Protein AF-A0A2N5ISI6-F1 (afdb_monomer_lite)

Secondary structure (DSSP, 8-state):
-B-TTT--B--TT-SB-TTT--BS---------------------------------HHHHHHHH---HHHHHHHSTHHHHHHHHHHHHHHGGG--SHHHHHHHHHHHHHHHHHHHHHHHHHTT--SS-HHHHHHHHHTT--HHHHS---THHHHHHHHHHHHHHHHHHHHHHHHHHHHTTHHHH-HHHHHHHHHHHHHHHHHHHHHHHHHHHHHHHHHH-TTHHHHHHHHTTTTGGG-SSHHHHHHHHHHHHTTS-SSHHHHHHHHHHHHHHHHHHHHHHHHHHHHHHHHHHHHHHHHHHHHTTHHHHHHHHHHHHHHH--SHHHHHHHHHHHHHHHHHHHHHHHHHHHHHHHHH-TTS-HHHHGGG--PPPHHHHHHHHHHHHHHTT---

Radius of gyration: 37.47 Å; chains: 1; bounding box: 110×46×103 Å

Organism: NCBI:txid2020965

InterPro domains:
  IPR026870 Zinc-ribbon domain [PF13240] (2-24)

Foldseek 3Di:
DADPPPRDDDDPPDQADPPPRHGPDDPPDPDDDDDDDDDDPPPDPPPVPPPPPPPPPPVVLCVQQDDDLVCLVQAVQPQLQVQLVVQCVVCVVVPPDPVVNVVSSVVSSSVSSVVVNCVSNVVSPTNDDPLLVVLCVVVVHDVCVLPVDCSQLVCLVVQLVVQLVVQLVVQLVVLCVVCDPVCVVDPVSVCCSNVVSNVVSNVVSVVSSQVSQQVSCVVSVLLVSVLVSLVVPSCVVVDPDVVLSVQLSVCSVSSVDRDSVRSSVVVVVVVVCVVCVVVVVVVVVVCVCVVVVVVVVVVVVVVVCPVVVVVVCVVVLVVPPPDCVSVVVVVVVVVVVVVVVVVVVVVVVLVVCVVVCPDDDPPVVVVPPPDPDPVVVVVVVVVVVVVVVDDD

Sequence (392 aa):
MYCTNCGNPNKDTSKFCTSCGHPLTQPAMPQVPLPQNAAPTTNQSQQTAPPTPLAADAEFDKANTTWTLLQVMKERTLVPFLVAVLALFMLFEYVSNIVIFIVVLVLGYLCGAGLMLLYLQHNKIPHVEATLVRYCRAKGIDPKSEMKFTWYSYYSVIVGFFLWAIFGTLISMLLQQIAGNDVYTNTTLAMLTAFVPMIVSYFIARYAVKFIDKAIYARAHTNDLRIAAIAEGYYDSDFKDAEQLQKTVFLLKKNRVQSVAGAKRYVSLSNGLKKAGIIGGIITAILGIFTFGMISKIGKGVLDTSTGGLDLVAHEFGKKAGNGVAQQAAQNVAQNIAQQYQNNIIAQNIANQINNDGNGNPLENLQNLNIPAVNNLVDGAKDQLKHFGFKS

Structure (mmCIF, N/CA/C/O backbone):
data_AF-A0A2N5ISI6-F1
#
_entry.id   AF-A0A2N5ISI6-F1
#
loop_
_atom_site.group_PDB
_atom_site.id
_atom_site.type_symbol
_atom_site.label_atom_id
_atom_site.label_alt_id
_atom_site.label_comp_id
_atom_site.label_asym_id
_atom_site.label_entity_id
_atom_site.label_seq_id
_atom_site.pdbx_PDB_ins_code
_atom_site.Cartn_x
_atom_site.Cartn_y
_atom_site.Cartn_z
_atom_site.occupancy
_atom_site.B_iso_or_equiv
_atom_site.auth_seq_id
_atom_site.auth_comp_id
_atom_site.auth_asym_id
_atom_site.auth_atom_id
_atom_site.pdbx_PDB_model_num
ATOM 1 N N . MET A 1 1 ? -51.931 7.850 -1.896 1.00 93.38 1 MET A N 1
ATOM 2 C CA . MET A 1 1 ? -51.272 7.754 -0.565 1.00 93.38 1 MET A CA 1
ATOM 3 C C . MET A 1 1 ? -50.051 8.674 -0.467 1.00 93.38 1 MET A C 1
ATOM 5 O O . MET A 1 1 ? -49.520 9.069 -1.500 1.00 93.38 1 MET A O 1
ATOM 9 N N . TYR A 1 2 ? -49.581 9.014 0.739 1.00 96.31 2 TYR A N 1
ATOM 10 C CA . TYR A 1 2 ? -48.379 9.843 0.952 1.00 96.31 2 TYR A CA 1
ATOM 11 C C . TYR A 1 2 ? -47.222 9.008 1.513 1.00 96.31 2 TYR A C 1
ATOM 13 O O . TYR A 1 2 ? -47.438 8.109 2.321 1.00 96.31 2 TYR A O 1
ATOM 21 N N . CYS A 1 3 ? -45.989 9.291 1.081 1.00 96.44 3 CYS A N 1
ATOM 22 C CA . CYS A 1 3 ? -44.805 8.596 1.588 1.00 96.44 3 CYS A CA 1
ATOM 23 C C . CYS A 1 3 ? -44.507 8.995 3.039 1.00 96.44 3 CYS A C 1
ATOM 25 O O . CYS A 1 3 ? -44.298 10.171 3.318 1.00 96.44 3 CYS A O 1
ATOM 27 N N . THR A 1 4 ? -44.394 8.018 3.937 1.00 95.19 4 THR A N 1
ATOM 28 C CA . THR A 1 4 ? -44.082 8.239 5.361 1.00 95.19 4 THR A CA 1
ATOM 29 C C . THR A 1 4 ? -42.678 8.796 5.606 1.00 95.19 4 THR A C 1
ATOM 31 O O . THR A 1 4 ? -42.447 9.414 6.637 1.00 95.19 4 THR A O 1
ATOM 34 N N . ASN A 1 5 ? -41.745 8.612 4.664 1.00 96.75 5 ASN A N 1
ATOM 35 C CA . ASN A 1 5 ? -40.367 9.089 4.799 1.00 96.75 5 ASN A CA 1
ATOM 36 C C . ASN A 1 5 ? -40.160 10.525 4.279 1.00 96.75 5 ASN A C 1
ATOM 38 O O . ASN A 1 5 ? -39.390 11.279 4.860 1.00 96.75 5 ASN A O 1
ATOM 42 N N . CYS A 1 6 ? -40.807 10.916 3.173 1.00 96.31 6 CYS A N 1
ATOM 43 C CA . CYS A 1 6 ? -40.567 12.229 2.544 1.00 96.31 6 CYS A CA 1
ATOM 44 C C . CYS A 1 6 ? -41.823 13.061 2.246 1.00 96.31 6 CYS A C 1
ATOM 46 O O . CYS A 1 6 ? -41.703 14.150 1.697 1.00 96.31 6 CYS A O 1
ATOM 48 N N . GLY A 1 7 ? -43.024 12.560 2.541 1.00 96.75 7 GLY A N 1
ATOM 49 C CA . GLY A 1 7 ? -44.282 13.284 2.333 1.00 96.75 7 GLY A CA 1
ATOM 50 C C . GLY A 1 7 ? -44.765 13.387 0.881 1.00 96.75 7 GLY A C 1
ATOM 51 O O . GLY A 1 7 ? -45.818 13.966 0.641 1.00 96.75 7 GLY A O 1
ATOM 52 N N . ASN A 1 8 ? -44.057 12.822 -0.105 1.00 97.75 8 ASN A N 1
ATOM 53 C CA . ASN A 1 8 ? -44.459 12.936 -1.512 1.00 97.75 8 ASN A CA 1
ATOM 54 C C . ASN A 1 8 ? -45.764 12.153 -1.806 1.00 97.75 8 ASN A C 1
ATOM 56 O O . ASN A 1 8 ? -45.874 10.991 -1.383 1.00 97.75 8 ASN A O 1
ATOM 60 N N . PRO A 1 9 ? -46.736 12.724 -2.547 1.00 97.19 9 PRO A N 1
ATOM 61 C CA . PRO A 1 9 ? -47.928 12.003 -2.987 1.00 97.19 9 PRO A CA 1
ATOM 62 C C . PRO A 1 9 ? -47.576 10.933 -4.029 1.00 97.19 9 PRO A C 1
ATOM 64 O O . PRO A 1 9 ? -46.803 11.161 -4.957 1.00 97.19 9 PRO A O 1
ATOM 67 N N . ASN A 1 10 ? -48.154 9.745 -3.875 1.00 97.62 10 ASN A N 1
ATOM 68 C CA . ASN A 1 10 ? -47.952 8.592 -4.747 1.00 97.62 10 ASN A CA 1
ATOM 69 C C . ASN A 1 10 ? -49.299 7.952 -5.121 1.00 97.62 10 ASN A C 1
ATOM 71 O O . ASN A 1 10 ? -50.256 7.997 -4.340 1.00 97.62 10 ASN A O 1
ATOM 75 N N . LYS A 1 11 ? -49.352 7.324 -6.306 1.00 96.94 11 LYS A N 1
ATOM 76 C CA . LYS A 1 11 ? -50.497 6.509 -6.746 1.00 96.94 11 LYS A CA 1
ATOM 77 C C . LYS A 1 11 ? -50.691 5.325 -5.794 1.00 96.94 11 LYS A C 1
ATOM 79 O O . LYS A 1 11 ? -49.710 4.756 -5.322 1.00 96.94 11 LYS A O 1
ATOM 84 N N . ASP A 1 12 ? -51.936 4.921 -5.560 1.00 93.44 12 ASP A N 1
ATOM 85 C CA . ASP A 1 12 ? -52.254 3.863 -4.586 1.00 93.44 12 ASP A CA 1
ATOM 86 C C . ASP A 1 12 ? -51.748 2.470 -5.000 1.00 93.44 12 ASP A C 1
ATOM 88 O O . ASP A 1 12 ? -51.578 1.594 -4.161 1.00 93.44 12 ASP A O 1
ATOM 92 N N . THR A 1 13 ? -51.412 2.273 -6.278 1.00 94.31 13 THR A N 1
ATOM 93 C CA . THR A 1 13 ? -50.805 1.033 -6.790 1.00 94.31 13 THR A CA 1
ATOM 94 C C . THR A 1 13 ? -49.272 1.015 -6.712 1.00 94.31 13 THR A C 1
ATOM 96 O O . THR A 1 13 ? -48.647 0.027 -7.103 1.00 94.31 13 THR A O 1
ATOM 99 N N . SER A 1 14 ? -48.629 2.103 -6.274 1.00 94.44 14 SER A N 1
ATOM 100 C CA . SER A 1 14 ? -47.167 2.207 -6.242 1.00 94.44 14 SER A CA 1
ATOM 101 C C . SER A 1 14 ? -46.576 1.421 -5.071 1.00 94.44 14 SER A C 1
ATOM 103 O O . SER A 1 14 ? -46.829 1.738 -3.918 1.00 94.44 14 SER A O 1
ATOM 105 N N . LYS A 1 15 ? -45.707 0.441 -5.347 1.00 95.69 15 LYS A N 1
ATOM 106 C CA . LYS A 1 15 ? -45.012 -0.327 -4.291 1.00 95.69 15 LYS A CA 1
ATOM 107 C C . LYS A 1 15 ? -43.918 0.480 -3.572 1.00 95.69 15 LYS A C 1
ATOM 109 O O . LYS A 1 15 ? -43.635 0.234 -2.402 1.00 95.69 15 LYS A O 1
ATOM 114 N N . PHE A 1 16 ? -43.327 1.459 -4.260 1.00 96.81 16 PHE A N 1
ATOM 115 C CA . PHE A 1 16 ? -42.252 2.320 -3.757 1.00 96.81 16 PHE A CA 1
ATOM 116 C C . PHE A 1 16 ? -42.553 3.793 -4.048 1.00 96.81 16 PHE A C 1
ATOM 118 O O . PHE A 1 16 ? -43.230 4.113 -5.026 1.00 96.81 16 PHE A O 1
ATOM 125 N N . CYS A 1 17 ? -42.029 4.691 -3.212 1.00 97.19 17 CYS A N 1
ATOM 126 C CA . CYS A 1 17 ? -42.128 6.131 -3.408 1.00 97.19 17 CYS A CA 1
ATOM 127 C C . CYS A 1 17 ? -41.337 6.556 -4.647 1.00 97.19 17 CYS A C 1
ATOM 129 O O . CYS A 1 17 ? -40.131 6.324 -4.721 1.00 97.19 17 CYS A O 1
ATOM 131 N N . THR A 1 18 ? -41.986 7.242 -5.586 1.00 96.69 18 THR A N 1
ATOM 132 C CA . THR A 1 18 ? -41.354 7.700 -6.836 1.00 96.69 18 THR A CA 1
ATOM 133 C C . THR A 1 18 ? -40.295 8.782 -6.629 1.00 96.69 18 THR A C 1
ATOM 135 O O . THR A 1 18 ? -39.482 9.009 -7.518 1.00 96.69 18 THR A O 1
ATOM 138 N N . SER A 1 19 ? -40.285 9.441 -5.466 1.00 97.69 19 SER A N 1
ATOM 139 C CA . SER A 1 19 ? -39.315 10.489 -5.138 1.00 97.69 19 SER A CA 1
ATOM 140 C C . SER A 1 19 ? -38.085 9.948 -4.401 1.00 97.69 19 SER A C 1
ATOM 142 O O . SER A 1 19 ? -36.962 10.252 -4.789 1.00 97.69 19 SER A O 1
ATOM 144 N N . CYS A 1 20 ? -38.272 9.138 -3.351 1.00 96.44 20 CYS A N 1
ATOM 145 C CA . CYS A 1 20 ? -37.171 8.712 -2.473 1.00 96.44 20 CYS A CA 1
ATOM 146 C C . CYS A 1 20 ? -36.906 7.197 -2.458 1.00 96.44 20 CYS A C 1
ATOM 148 O O . CYS A 1 20 ? -35.992 6.752 -1.771 1.00 96.44 20 CYS A O 1
ATOM 150 N N . GLY A 1 21 ? -37.706 6.392 -3.164 1.00 94.81 21 GLY A N 1
ATOM 151 C CA . GLY A 1 21 ? -37.551 4.934 -3.231 1.00 94.81 21 GLY A CA 1
ATOM 152 C C . GLY A 1 21 ? -38.013 4.155 -1.992 1.00 94.81 21 GLY A C 1
ATOM 153 O O . GLY A 1 21 ? -37.934 2.930 -1.991 1.00 94.81 21 GLY A O 1
ATOM 154 N N . HIS A 1 22 ? -38.519 4.816 -0.943 1.00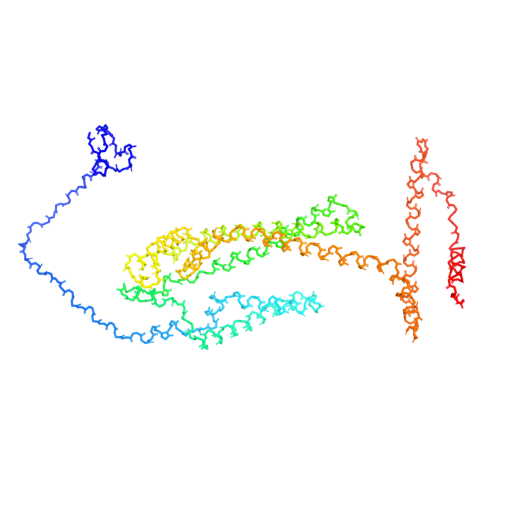 95.25 22 HIS A N 1
ATOM 155 C CA . HIS A 1 22 ? -39.004 4.139 0.268 1.00 95.25 22 HIS A CA 1
ATOM 156 C C . HIS A 1 22 ? -40.242 3.261 -0.029 1.00 95.25 22 HIS A C 1
ATOM 158 O O . HIS A 1 22 ? -41.147 3.737 -0.723 1.00 95.25 22 HIS A O 1
ATOM 164 N N . PRO A 1 23 ? -40.319 2.007 0.460 1.00 95.38 23 PRO A N 1
ATOM 165 C CA . PRO A 1 23 ? -41.474 1.133 0.240 1.00 95.38 23 PRO A CA 1
ATOM 166 C C . PRO A 1 23 ? -42.737 1.716 0.888 1.00 95.38 23 PRO A C 1
ATOM 168 O O . PRO A 1 23 ? -42.700 2.169 2.028 1.00 95.38 23 PRO A O 1
ATOM 171 N N . LEU A 1 24 ? -43.851 1.723 0.153 1.00 94.12 24 LEU A N 1
ATOM 172 C CA . LEU A 1 24 ? -45.111 2.337 0.603 1.00 94.12 24 LEU A CA 1
ATOM 173 C C . LEU A 1 24 ? -46.068 1.340 1.263 1.00 94.12 24 LEU A C 1
ATOM 175 O O . LEU A 1 24 ? -46.963 1.739 2.001 1.00 94.12 24 LEU A O 1
ATOM 179 N N . THR A 1 25 ? -45.868 0.047 1.025 1.00 85.94 25 THR A N 1
ATOM 180 C CA . THR A 1 25 ? -46.662 -1.021 1.631 1.00 85.94 25 THR A CA 1
ATOM 181 C C . THR A 1 25 ? -45.701 -1.981 2.309 1.00 85.94 25 THR A C 1
ATOM 183 O O . THR A 1 25 ? -45.002 -2.747 1.645 1.00 85.94 25 THR A O 1
ATOM 186 N N . GLN A 1 26 ? -45.623 -1.916 3.636 1.00 77.06 26 GLN A N 1
ATOM 187 C CA . GLN A 1 26 ? -44.970 -2.969 4.404 1.00 77.06 26 GLN A CA 1
ATOM 188 C C . GLN A 1 26 ? -45.862 -4.212 4.286 1.00 77.06 26 GLN A C 1
ATOM 190 O O . GLN A 1 26 ? -47.041 -4.123 4.635 1.00 77.06 26 GLN A O 1
ATOM 195 N N . PRO A 1 27 ? -45.374 -5.344 3.749 1.00 69.25 27 PRO A N 1
ATOM 196 C CA . PRO A 1 27 ? -46.161 -6.566 3.747 1.00 69.25 27 PRO A CA 1
ATOM 197 C C . PRO A 1 27 ? -46.505 -6.894 5.199 1.00 69.25 27 PRO A C 1
ATOM 199 O O . PRO A 1 27 ? -45.608 -7.022 6.034 1.00 69.25 27 PRO A O 1
ATOM 202 N N . ALA A 1 28 ? -47.802 -6.973 5.501 1.00 62.84 28 ALA A N 1
ATOM 203 C CA . ALA A 1 28 ? -48.276 -7.454 6.786 1.00 62.84 28 ALA A CA 1
ATOM 204 C C . ALA A 1 28 ? -47.709 -8.865 6.966 1.00 62.84 28 ALA A C 1
ATOM 206 O O . ALA A 1 28 ? -48.105 -9.797 6.265 1.00 62.84 28 ALA A O 1
ATOM 207 N N . MET A 1 29 ? -46.704 -9.002 7.831 1.00 67.38 29 MET A N 1
ATOM 208 C CA . MET A 1 29 ? -46.164 -10.312 8.158 1.00 67.38 29 MET A CA 1
ATOM 209 C C . MET A 1 29 ? -47.296 -11.140 8.782 1.00 67.38 29 MET A C 1
ATOM 211 O O . MET A 1 29 ? -48.000 -10.614 9.650 1.00 67.38 29 MET A O 1
ATOM 215 N N . PRO A 1 30 ? -47.503 -12.400 8.356 1.00 61.91 30 PRO A N 1
ATOM 216 C CA . PRO A 1 30 ? -48.475 -13.286 8.979 1.00 61.91 30 PRO A CA 1
ATOM 217 C C . PRO A 1 30 ? -48.201 -13.358 10.481 1.00 61.91 30 PRO A C 1
ATOM 219 O O . PRO A 1 30 ? -47.123 -13.777 10.904 1.00 61.91 30 PRO A O 1
ATOM 222 N N . GLN A 1 31 ? -49.162 -12.909 11.287 1.00 54.75 31 GLN A N 1
ATOM 223 C CA . GLN A 1 31 ? -49.102 -13.064 12.732 1.00 54.75 31 GLN A CA 1
ATOM 224 C C . GLN A 1 31 ? -49.204 -14.557 13.048 1.00 54.75 31 GLN A C 1
ATOM 226 O O . GLN A 1 31 ? -50.270 -15.158 12.939 1.00 54.75 31 GLN A O 1
ATOM 231 N N . VAL A 1 32 ? -48.077 -15.162 13.416 1.00 64.44 32 VAL A N 1
ATOM 232 C CA . VAL A 1 32 ? -48.065 -16.463 14.087 1.00 64.44 32 VAL A CA 1
ATOM 233 C C . VAL A 1 32 ? -48.778 -16.273 15.434 1.00 64.44 32 VAL A C 1
ATOM 235 O O . VAL A 1 32 ? -48.396 -15.359 16.171 1.00 64.44 32 VAL A O 1
ATOM 238 N N . PRO A 1 33 ? -49.807 -17.074 15.772 1.00 59.44 33 PRO A N 1
ATOM 239 C CA . PRO A 1 33 ? -50.490 -16.967 17.056 1.00 59.44 33 PRO A CA 1
ATOM 240 C C . PRO A 1 33 ? -49.493 -17.238 18.186 1.00 59.44 33 PRO A C 1
ATOM 242 O O . PRO A 1 33 ? -48.988 -18.352 18.327 1.00 59.44 33 PRO A O 1
ATOM 245 N N . LEU A 1 34 ? -49.180 -16.210 18.974 1.00 51.09 34 LEU A N 1
ATOM 246 C CA . LEU A 1 34 ? -48.426 -16.383 20.208 1.00 51.09 34 LEU A CA 1
ATOM 247 C C . LEU A 1 34 ? -49.325 -17.035 21.273 1.00 51.09 34 LEU A C 1
ATOM 249 O O . LEU A 1 34 ? -50.476 -16.618 21.425 1.00 51.09 34 LEU A O 1
ATOM 253 N N . PRO A 1 35 ? -48.811 -18.011 22.044 1.00 60.62 35 PRO A N 1
ATOM 254 C CA . PRO A 1 35 ? -49.497 -18.546 23.211 1.00 60.62 35 PRO A CA 1
ATOM 255 C C . PRO A 1 35 ? -49.773 -17.443 24.235 1.00 60.62 35 PRO A C 1
ATOM 257 O O . PRO A 1 35 ? -48.875 -16.740 24.700 1.00 60.62 35 PRO A O 1
ATOM 260 N N . GLN A 1 36 ? -51.043 -17.315 24.588 1.00 65.19 36 GLN A N 1
ATOM 261 C CA . GLN A 1 36 ? -51.578 -16.364 25.544 1.00 65.19 36 GLN A CA 1
ATOM 262 C C . GLN A 1 36 ? -51.545 -16.988 26.947 1.00 65.19 36 GLN A C 1
ATOM 264 O O . GLN A 1 36 ? -52.420 -17.785 27.266 1.00 65.19 36 GLN A O 1
ATOM 269 N N . ASN A 1 37 ? -50.524 -16.675 27.756 1.00 54.75 37 ASN A N 1
ATOM 270 C CA . ASN A 1 37 ? -50.625 -16.525 29.221 1.00 54.75 37 ASN A CA 1
ATOM 271 C C . ASN A 1 37 ? -49.253 -16.331 29.885 1.00 54.75 37 ASN A C 1
ATOM 273 O O . ASN A 1 37 ? -48.518 -17.288 30.102 1.00 54.75 37 ASN A O 1
ATOM 277 N N . ALA A 1 38 ? -48.963 -15.097 30.289 1.00 46.03 38 ALA A N 1
ATOM 278 C CA . ALA A 1 38 ? -48.543 -14.754 31.648 1.00 46.03 38 ALA A CA 1
ATOM 279 C C . ALA A 1 38 ? -48.525 -13.225 31.762 1.00 46.03 38 ALA A C 1
ATOM 281 O O . ALA A 1 38 ? -48.112 -12.523 30.841 1.00 46.03 38 ALA A O 1
ATOM 282 N N . ALA A 1 39 ? -49.043 -12.728 32.880 1.00 52.94 39 ALA A N 1
ATOM 283 C CA . ALA A 1 39 ? -49.180 -11.317 33.204 1.00 52.94 39 ALA A CA 1
ATOM 284 C C . ALA A 1 39 ? -47.859 -10.528 33.054 1.00 52.94 39 ALA A C 1
ATOM 286 O O . ALA A 1 39 ? -46.777 -11.099 33.212 1.00 52.94 39 ALA A O 1
ATOM 287 N N . PRO A 1 40 ? -47.930 -9.209 32.799 1.00 47.12 40 PRO A N 1
ATOM 288 C CA . PRO A 1 40 ? -46.756 -8.354 32.758 1.00 47.12 40 PRO A CA 1
ATOM 289 C C . PRO A 1 40 ? -46.172 -8.222 34.167 1.00 47.12 40 PRO A C 1
ATOM 291 O O . PRO A 1 40 ? -46.586 -7.376 34.957 1.00 47.12 40 PRO A O 1
ATOM 294 N N . THR A 1 41 ? -45.180 -9.049 34.484 1.00 45.00 41 THR A N 1
ATOM 295 C CA . THR A 1 41 ? -44.210 -8.698 35.515 1.00 45.00 41 THR A CA 1
ATOM 296 C C . THR A 1 41 ? -43.424 -7.523 34.965 1.00 45.00 41 THR A C 1
ATOM 298 O O . THR A 1 41 ? -42.730 -7.641 33.955 1.00 45.00 41 THR A O 1
ATOM 301 N N . THR A 1 42 ? -43.583 -6.374 35.610 1.00 48.12 42 THR A N 1
ATOM 302 C CA . THR A 1 42 ? -42.766 -5.181 35.442 1.00 48.12 42 THR A CA 1
ATOM 303 C C . THR A 1 42 ? -41.297 -5.581 35.567 1.00 48.12 42 THR A C 1
ATOM 305 O O . THR A 1 42 ? -40.752 -5.642 36.668 1.00 48.12 42 THR A O 1
ATOM 308 N N . ASN A 1 43 ? -40.659 -5.893 34.437 1.00 42.16 43 ASN A N 1
ATOM 309 C CA . ASN A 1 43 ? -39.213 -5.985 34.343 1.00 42.16 43 ASN A CA 1
ATOM 310 C C . ASN A 1 43 ? -38.708 -4.563 34.551 1.00 42.16 43 ASN A C 1
ATOM 312 O O . ASN A 1 43 ? -38.608 -3.762 33.620 1.00 42.16 43 ASN A O 1
ATOM 316 N N . GLN A 1 44 ? -38.436 -4.257 35.820 1.00 41.22 44 GLN A N 1
ATOM 317 C CA . GLN A 1 44 ? -37.390 -3.328 36.189 1.00 41.22 44 GLN A CA 1
ATOM 318 C C . GLN A 1 44 ? -36.249 -3.550 35.207 1.00 41.22 44 GLN A C 1
ATOM 320 O O . GLN A 1 44 ? -35.824 -4.688 34.996 1.00 41.22 44 GLN A O 1
ATOM 325 N N . SER A 1 45 ? -35.824 -2.461 34.576 1.00 44.75 45 SER A N 1
ATOM 326 C CA . SER A 1 45 ? -34.490 -2.301 34.029 1.00 44.75 45 SER A CA 1
ATOM 327 C C . SER A 1 45 ? -33.537 -3.271 34.719 1.00 44.75 45 SER A C 1
ATOM 329 O O . SER A 1 45 ? -33.123 -3.028 35.855 1.00 44.75 45 SER A O 1
ATOM 331 N N . GLN A 1 46 ? -33.209 -4.375 34.042 1.00 47.47 46 GLN A N 1
ATOM 332 C CA . GLN A 1 46 ? -31.945 -5.044 34.267 1.00 47.47 46 GLN A CA 1
ATOM 333 C C . GLN A 1 46 ? -30.916 -3.984 33.906 1.00 47.47 46 GLN A C 1
ATOM 335 O O . GLN A 1 46 ? -30.481 -3.840 32.768 1.00 47.47 46 GLN A O 1
ATOM 340 N N . GLN A 1 47 ? -30.607 -3.166 34.905 1.00 51.03 47 GLN A N 1
ATOM 341 C CA . GLN A 1 47 ? -29.312 -2.589 35.112 1.00 51.03 47 GLN A CA 1
ATOM 342 C C . GLN A 1 47 ? -28.395 -3.803 35.138 1.00 51.03 47 GLN A C 1
ATOM 344 O O . GLN A 1 47 ? -28.173 -4.417 36.180 1.00 51.03 47 GLN A O 1
ATOM 349 N N . THR A 1 48 ? -27.995 -4.235 33.939 1.00 48.62 48 THR A N 1
ATOM 350 C CA . THR A 1 48 ? -26.902 -5.164 33.728 1.00 48.62 48 THR A CA 1
ATOM 351 C C . THR A 1 48 ? -25.826 -4.648 34.654 1.00 48.62 48 THR A C 1
ATOM 353 O O . THR A 1 48 ? -25.429 -3.484 34.519 1.00 48.62 48 THR A O 1
ATOM 356 N N . ALA A 1 49 ? -25.472 -5.442 35.670 1.00 49.91 49 ALA A N 1
ATOM 357 C CA . ALA A 1 49 ? -24.395 -5.084 36.575 1.00 49.91 49 ALA A CA 1
ATOM 358 C C . ALA A 1 49 ? -23.264 -4.537 35.696 1.00 49.91 49 ALA A C 1
ATOM 360 O O . ALA A 1 49 ? -22.985 -5.183 34.674 1.00 49.91 49 ALA A O 1
ATOM 361 N N . PRO A 1 50 ? -22.726 -3.331 35.986 1.00 58.09 50 PRO A N 1
ATOM 362 C CA . PRO A 1 50 ? -21.672 -2.741 35.173 1.00 58.09 50 PRO A CA 1
ATOM 363 C C . PRO A 1 50 ? -20.683 -3.865 34.894 1.00 58.09 50 PRO A C 1
ATOM 365 O O . PRO A 1 50 ? -20.276 -4.507 35.870 1.00 58.09 50 PRO A O 1
ATOM 368 N N . PRO A 1 51 ? -20.453 -4.206 33.606 1.00 57.00 51 PRO A N 1
ATOM 369 C CA . PRO A 1 51 ? -19.745 -5.419 33.235 1.00 57.00 51 PRO A CA 1
ATOM 370 C C . PRO A 1 51 ? -18.515 -5.463 34.110 1.00 57.00 51 PRO A C 1
ATOM 372 O O . PRO A 1 51 ? -17.766 -4.482 34.124 1.00 57.00 51 PRO A O 1
ATOM 375 N N . THR A 1 52 ? -18.398 -6.521 34.923 1.00 56.34 52 THR A N 1
ATOM 376 C CA . THR A 1 52 ? -17.244 -6.718 35.795 1.00 56.34 52 THR A CA 1
ATOM 377 C C . THR A 1 52 ? -16.041 -6.390 34.930 1.00 56.34 52 THR A C 1
ATOM 379 O O . THR A 1 52 ? -15.909 -7.048 33.893 1.00 56.34 52 THR A O 1
ATOM 382 N N . PRO A 1 53 ? -15.280 -5.317 35.230 1.00 56.41 53 PRO A N 1
ATOM 383 C CA . PRO A 1 53 ? -14.218 -4.872 34.348 1.00 56.41 53 PRO A CA 1
ATOM 384 C C . PRO A 1 53 ? -13.348 -6.092 34.119 1.00 56.41 53 PRO A C 1
ATOM 386 O O . PRO A 1 53 ? -12.803 -6.623 35.090 1.00 56.41 53 PRO A O 1
ATOM 389 N N . LEU A 1 54 ? -13.361 -6.602 32.877 1.00 58.59 54 LEU A N 1
ATOM 390 C CA . LEU A 1 54 ? -12.629 -7.805 32.507 1.00 58.59 54 LEU A CA 1
ATOM 391 C C . LEU A 1 54 ? -11.232 -7.601 33.076 1.00 58.59 54 LEU A C 1
ATOM 393 O O . LEU A 1 54 ? -10.610 -6.569 32.798 1.00 58.59 54 LEU A O 1
ATOM 397 N N . ALA A 1 55 ? -10.842 -8.488 33.995 1.00 56.25 55 ALA A N 1
ATOM 398 C CA . ALA A 1 55 ? -9.610 -8.356 34.749 1.00 56.25 55 ALA A CA 1
ATOM 399 C C . ALA A 1 55 ? -8.500 -8.022 33.756 1.00 56.25 55 ALA A C 1
ATOM 401 O O . ALA A 1 55 ? -8.302 -8.774 32.807 1.00 56.25 55 ALA A O 1
ATOM 402 N N . ALA A 1 56 ? -7.885 -6.849 33.944 1.00 55.03 56 ALA A N 1
ATOM 403 C CA . ALA A 1 56 ? -7.050 -6.181 32.957 1.00 55.03 56 ALA A CA 1
ATOM 404 C C . ALA A 1 56 ? -6.211 -7.187 32.161 1.00 55.03 56 ALA A C 1
ATOM 406 O O . ALA A 1 56 ? -5.329 -7.843 32.716 1.00 55.03 56 ALA A O 1
ATOM 407 N N . ASP A 1 57 ? -6.538 -7.303 30.872 1.00 68.38 57 ASP A N 1
ATOM 408 C CA . ASP A 1 57 ? -6.027 -8.285 29.919 1.00 68.38 57 ASP A CA 1
ATOM 409 C C . ASP A 1 57 ? -4.536 -8.052 29.601 1.00 68.38 57 ASP A C 1
ATOM 411 O O . ASP A 1 57 ? -4.148 -7.817 28.456 1.00 68.38 57 ASP A O 1
ATOM 415 N N . ALA A 1 58 ? -3.663 -8.095 30.607 1.00 77.50 58 ALA A N 1
ATOM 416 C CA . ALA A 1 58 ? -2.221 -7.942 30.444 1.00 77.50 58 ALA A CA 1
ATOM 417 C C . ALA A 1 58 ? -1.672 -8.952 29.425 1.00 77.50 58 ALA A C 1
ATOM 419 O O . ALA A 1 58 ? -0.728 -8.655 28.698 1.00 77.50 58 ALA A O 1
ATOM 420 N N . GLU A 1 59 ? -2.302 -10.125 29.321 1.00 79.56 59 GLU A N 1
ATOM 421 C CA . GLU A 1 59 ? -2.007 -11.124 28.298 1.00 79.56 59 GLU A CA 1
ATOM 422 C C . GLU A 1 59 ? -2.395 -10.663 26.887 1.00 79.56 59 GLU A C 1
ATOM 424 O O . GLU A 1 59 ? -1.624 -10.862 25.949 1.00 79.56 5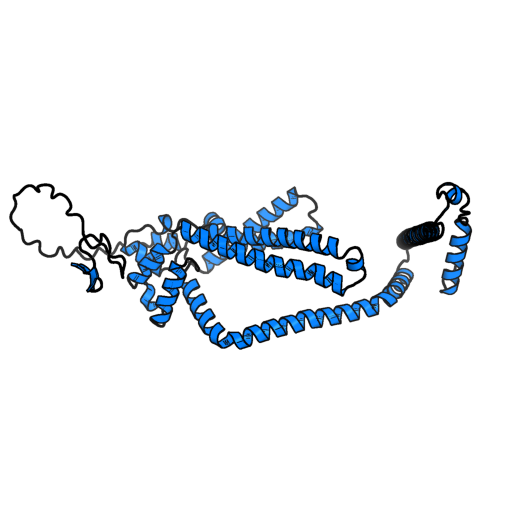9 GLU A O 1
ATOM 429 N N . PHE A 1 60 ? -3.535 -9.987 26.725 1.00 77.19 60 PHE A N 1
ATOM 430 C CA . PHE A 1 60 ? -3.938 -9.419 25.442 1.00 77.19 60 PHE A CA 1
ATOM 431 C C . PHE A 1 60 ? -3.010 -8.271 25.031 1.00 77.19 60 PHE A C 1
ATOM 433 O O . PHE A 1 60 ? -2.548 -8.224 23.892 1.00 77.19 60 PHE A O 1
ATOM 440 N N . ASP A 1 61 ? -2.709 -7.350 25.949 1.00 81.19 61 ASP A N 1
ATOM 441 C CA . ASP A 1 61 ? -1.801 -6.229 25.681 1.00 81.19 61 ASP A CA 1
ATOM 442 C C . ASP A 1 61 ? -0.383 -6.718 25.364 1.00 81.19 61 ASP A C 1
ATOM 444 O O . ASP A 1 61 ? 0.268 -6.222 24.436 1.00 81.19 61 ASP A O 1
ATOM 448 N N . LYS A 1 62 ? 0.067 -7.769 26.057 1.00 83.94 62 LYS A N 1
ATOM 449 C CA . LYS A 1 62 ? 1.297 -8.487 25.724 1.00 83.94 62 LYS A CA 1
ATOM 450 C C . LYS A 1 62 ? 1.201 -9.112 24.332 1.00 83.94 62 LYS A C 1
ATOM 452 O O . LYS A 1 62 ? 2.071 -8.861 23.510 1.00 83.94 62 LYS A O 1
ATOM 457 N N . ALA A 1 63 ? 0.125 -9.827 24.011 1.00 81.00 63 ALA A N 1
ATOM 458 C CA . ALA A 1 63 ? -0.060 -10.441 22.697 1.00 81.00 63 ALA A CA 1
ATOM 459 C C . ALA A 1 63 ? -0.139 -9.416 21.549 1.00 81.00 63 ALA A C 1
ATOM 461 O O . ALA A 1 63 ? 0.276 -9.718 20.434 1.00 81.00 63 ALA A O 1
ATOM 462 N N . ASN A 1 64 ? -0.650 -8.208 21.808 1.00 83.62 64 ASN A N 1
ATOM 463 C CA . ASN A 1 64 ? -0.711 -7.113 20.837 1.00 83.62 64 ASN A CA 1
ATOM 464 C C . ASN A 1 64 ? 0.641 -6.396 20.656 1.00 83.62 64 ASN A C 1
ATOM 466 O O . ASN A 1 64 ? 0.798 -5.637 19.704 1.00 83.62 64 ASN A O 1
ATOM 470 N N . THR A 1 65 ? 1.619 -6.618 21.537 1.00 84.19 65 THR A N 1
ATOM 471 C CA . THR A 1 65 ? 2.952 -5.988 21.470 1.00 84.19 65 THR A CA 1
ATOM 472 C C . THR A 1 65 ? 4.081 -6.979 21.179 1.00 84.19 65 THR A C 1
ATOM 474 O O . THR A 1 65 ? 5.162 -6.574 20.749 1.00 84.19 65 THR A O 1
ATOM 477 N N . THR A 1 66 ? 3.851 -8.281 21.360 1.00 87.50 66 THR A N 1
ATOM 478 C CA . THR A 1 66 ? 4.814 -9.333 21.026 1.00 87.50 66 THR A CA 1
ATOM 479 C C . THR A 1 66 ? 4.749 -9.696 19.549 1.00 87.50 66 THR A C 1
ATOM 481 O O . THR A 1 66 ? 3.900 -10.479 19.126 1.00 87.50 66 THR A O 1
ATOM 484 N N . TRP A 1 67 ? 5.708 -9.187 18.784 1.00 87.88 67 TRP A N 1
ATOM 485 C CA . TRP A 1 67 ? 5.911 -9.586 17.397 1.00 87.88 67 TRP A CA 1
ATOM 486 C C . TRP A 1 67 ? 6.680 -10.902 17.315 1.00 87.88 67 TRP A C 1
ATOM 488 O O . TRP A 1 67 ? 7.728 -11.064 17.942 1.00 87.88 67 TRP A O 1
ATOM 498 N N . THR A 1 68 ? 6.195 -11.815 16.481 1.00 91.50 68 THR A N 1
ATOM 499 C CA . THR A 1 68 ? 6.950 -12.984 16.015 1.00 91.50 68 THR A CA 1
ATOM 500 C C . THR A 1 68 ? 7.554 -12.713 14.639 1.00 91.50 68 THR A C 1
ATOM 502 O O . THR A 1 68 ? 7.017 -11.921 13.864 1.00 91.50 68 THR A O 1
ATOM 505 N N . LEU A 1 69 ? 8.645 -13.402 14.286 1.00 89.19 69 LEU A N 1
ATOM 506 C CA . LEU A 1 69 ? 9.254 -13.269 12.955 1.00 89.19 69 LEU A CA 1
ATOM 507 C C . LEU A 1 69 ? 8.249 -13.595 11.842 1.00 89.19 69 LEU A C 1
ATOM 509 O O . LEU A 1 69 ? 8.155 -12.865 10.860 1.00 89.19 69 LEU A O 1
ATOM 513 N N . LEU A 1 70 ? 7.443 -14.644 12.031 1.00 85.94 70 LEU A N 1
ATOM 514 C CA . LEU A 1 70 ? 6.404 -15.026 11.080 1.00 85.94 70 LEU A CA 1
ATOM 515 C C . LEU A 1 70 ? 5.340 -13.930 10.932 1.00 85.94 70 LEU A C 1
ATOM 517 O O . LEU A 1 70 ? 4.872 -13.693 9.822 1.00 85.94 70 LEU A O 1
ATOM 521 N N . GLN A 1 71 ? 4.969 -13.248 12.020 1.00 85.62 71 GLN A N 1
ATOM 522 C CA . GLN A 1 71 ? 4.101 -12.076 11.935 1.00 85.62 71 GLN A CA 1
ATOM 523 C C . GLN A 1 71 ? 4.802 -10.929 11.222 1.00 85.62 71 GLN A C 1
ATOM 525 O O . GLN A 1 71 ? 4.201 -10.356 10.342 1.00 85.62 71 GLN A O 1
ATOM 530 N N . VAL A 1 72 ? 6.070 -10.613 11.472 1.00 86.38 72 VAL A N 1
ATOM 531 C CA . VAL A 1 72 ? 6.756 -9.537 10.725 1.00 86.38 72 VAL A CA 1
ATOM 532 C C . VAL A 1 72 ? 6.834 -9.846 9.227 1.00 86.38 72 VAL A C 1
ATOM 534 O O . VAL A 1 72 ? 6.514 -8.993 8.399 1.00 86.38 72 VAL A O 1
ATOM 537 N N . MET A 1 73 ? 7.161 -11.091 8.879 1.00 82.12 73 MET A N 1
ATOM 538 C CA . MET A 1 73 ? 7.169 -11.594 7.502 1.00 82.12 73 MET A CA 1
ATOM 539 C C . MET A 1 73 ? 5.784 -11.669 6.861 1.00 82.12 73 MET A C 1
ATOM 541 O O . MET A 1 73 ? 5.709 -11.820 5.647 1.00 82.12 73 MET A O 1
ATOM 545 N N . LYS A 1 74 ? 4.704 -11.613 7.642 1.00 79.56 74 LYS A N 1
ATOM 546 C CA . LYS A 1 74 ? 3.339 -11.473 7.126 1.00 79.56 74 LYS A CA 1
ATOM 547 C C . LYS A 1 74 ? 2.956 -9.999 7.056 1.00 79.56 74 LYS A C 1
ATOM 549 O O . LYS A 1 74 ? 2.473 -9.544 6.032 1.00 79.56 74 LYS A O 1
ATOM 554 N N . GLU A 1 75 ? 3.233 -9.246 8.114 1.00 78.12 75 GLU A N 1
ATOM 555 C CA . GLU A 1 75 ? 2.603 -7.970 8.432 1.00 78.12 75 GLU A CA 1
ATOM 556 C C . GLU A 1 75 ? 3.366 -6.717 8.018 1.00 78.12 75 GLU A C 1
ATOM 558 O O . GLU A 1 75 ? 2.794 -5.623 7.938 1.00 78.12 75 GLU A O 1
ATOM 563 N N . ARG A 1 76 ? 4.672 -6.860 7.801 1.00 81.75 76 ARG A N 1
ATOM 564 C CA . ARG A 1 76 ? 5.611 -5.756 7.589 1.00 81.75 76 ARG A CA 1
ATOM 565 C C . ARG A 1 76 ? 6.616 -6.087 6.489 1.00 81.75 76 ARG A C 1
ATOM 567 O O . ARG A 1 76 ? 7.769 -5.690 6.580 1.00 81.75 76 ARG A O 1
ATOM 574 N N . THR A 1 77 ? 6.171 -6.786 5.445 1.00 81.81 77 THR A N 1
ATOM 575 C CA . THR A 1 77 ? 7.020 -7.394 4.399 1.00 81.81 77 THR A CA 1
ATOM 576 C C . THR A 1 77 ? 7.758 -6.402 3.512 1.00 81.81 77 THR A C 1
ATOM 578 O O . THR A 1 77 ? 8.776 -6.763 2.934 1.00 81.81 77 THR A O 1
ATOM 581 N N . LEU A 1 78 ? 7.296 -5.151 3.425 1.00 80.56 78 LEU A N 1
ATOM 582 C CA . LEU A 1 78 ? 7.916 -4.144 2.562 1.00 80.56 78 LEU A CA 1
ATOM 583 C C . LEU A 1 78 ? 9.381 -3.885 2.913 1.00 80.56 78 LEU A C 1
ATOM 585 O O . LEU A 1 78 ? 10.212 -3.865 2.017 1.00 80.56 78 LEU A O 1
ATOM 589 N N . VAL A 1 79 ? 9.710 -3.690 4.192 1.00 81.38 79 VAL A N 1
ATOM 590 C CA . VAL A 1 79 ? 11.104 -3.456 4.612 1.00 81.38 79 VAL A CA 1
ATOM 591 C C . VAL A 1 79 ? 11.984 -4.684 4.316 1.00 81.38 79 VAL A C 1
ATOM 593 O O . VAL A 1 79 ? 12.986 -4.515 3.626 1.00 81.38 79 VAL A O 1
ATOM 596 N N . PRO A 1 80 ? 11.601 -5.914 4.717 1.00 84.75 80 PRO A N 1
ATOM 597 C CA . PRO A 1 80 ? 12.237 -7.158 4.276 1.00 84.75 80 PRO A CA 1
ATOM 598 C C . PRO A 1 80 ? 12.458 -7.245 2.767 1.00 84.75 80 PRO A C 1
ATOM 600 O O . PRO A 1 80 ? 13.554 -7.554 2.312 1.00 84.75 80 PRO A O 1
ATOM 603 N N . PHE A 1 81 ? 11.430 -6.927 1.983 1.00 83.75 81 PHE A N 1
ATOM 604 C CA . PHE A 1 81 ? 11.486 -6.960 0.529 1.00 83.75 81 PHE A CA 1
ATOM 605 C C . PHE A 1 81 ? 12.465 -5.927 -0.035 1.00 83.75 81 PHE A C 1
ATOM 607 O O . PHE A 1 81 ? 13.270 -6.261 -0.896 1.00 83.75 81 PHE A O 1
ATOM 614 N N . LEU A 1 82 ? 12.455 -4.692 0.471 1.00 79.00 82 LEU A N 1
ATOM 615 C CA . LEU A 1 82 ? 13.406 -3.660 0.052 1.00 79.00 82 LEU A CA 1
ATOM 616 C C . LEU A 1 82 ? 14.848 -4.057 0.381 1.00 79.00 82 LEU A C 1
ATOM 618 O O . LEU A 1 82 ? 15.725 -3.879 -0.458 1.00 79.00 82 LEU A O 1
ATOM 622 N N . VAL A 1 83 ? 15.093 -4.643 1.557 1.00 84.38 83 VAL A N 1
ATOM 623 C CA . VAL A 1 83 ? 16.416 -5.176 1.924 1.00 84.38 83 VAL A CA 1
ATOM 624 C C . VAL A 1 83 ? 16.827 -6.309 0.980 1.00 84.38 83 VAL A C 1
ATOM 626 O O . VAL A 1 83 ? 17.967 -6.327 0.523 1.00 84.38 83 VAL A O 1
ATOM 629 N N . ALA A 1 84 ? 15.904 -7.207 0.623 1.00 86.69 84 ALA A N 1
ATOM 630 C CA . ALA A 1 84 ? 16.153 -8.275 -0.344 1.00 86.69 84 ALA A CA 1
ATOM 631 C C . ALA A 1 84 ? 16.525 -7.739 -1.735 1.00 86.69 84 ALA A C 1
ATOM 633 O O . ALA A 1 84 ? 17.496 -8.194 -2.334 1.00 86.69 84 ALA A O 1
ATOM 634 N N . VAL A 1 85 ? 15.785 -6.745 -2.233 1.00 81.88 85 VAL A N 1
ATOM 635 C CA . VAL A 1 85 ? 16.042 -6.113 -3.536 1.00 81.88 85 VAL A CA 1
ATOM 636 C C . VAL A 1 85 ? 17.364 -5.344 -3.532 1.00 81.88 85 VAL A C 1
ATOM 638 O O . VAL A 1 85 ? 18.109 -5.417 -4.504 1.00 81.88 85 VAL A O 1
ATOM 641 N N . LEU A 1 86 ? 17.697 -4.644 -2.443 1.00 80.06 86 LEU A N 1
ATOM 642 C CA . LEU A 1 86 ? 18.983 -3.954 -2.303 1.00 80.06 86 LEU A CA 1
ATOM 643 C C . LEU A 1 86 ? 20.156 -4.939 -2.260 1.00 80.06 86 LEU A C 1
ATOM 645 O O . LEU A 1 86 ? 21.147 -4.727 -2.952 1.00 80.06 86 LEU A O 1
ATOM 649 N N . ALA A 1 87 ? 20.036 -6.028 -1.494 1.00 83.31 87 ALA A N 1
ATOM 650 C CA . ALA A 1 87 ? 21.047 -7.084 -1.447 1.00 83.31 87 ALA A CA 1
ATOM 651 C C . ALA A 1 87 ? 21.260 -7.713 -2.829 1.00 83.31 87 ALA A C 1
ATOM 653 O O . ALA A 1 87 ? 22.394 -7.944 -3.242 1.00 83.31 87 ALA A O 1
ATOM 654 N N . LEU A 1 88 ? 20.168 -7.928 -3.563 1.00 85.25 88 LEU A N 1
ATOM 655 C CA . LEU A 1 88 ? 20.218 -8.415 -4.930 1.00 85.25 88 LEU A CA 1
ATOM 656 C C . LEU A 1 88 ? 20.925 -7.426 -5.866 1.00 85.25 88 LEU A C 1
ATOM 658 O O . LEU A 1 88 ? 21.775 -7.838 -6.646 1.00 85.25 88 LEU A O 1
ATOM 662 N N . PHE A 1 89 ? 20.599 -6.135 -5.781 1.00 76.69 89 PHE A N 1
ATOM 663 C CA . PHE A 1 89 ? 21.211 -5.105 -6.620 1.00 76.69 89 PHE A CA 1
ATOM 664 C C . PHE A 1 89 ? 22.722 -4.990 -6.376 1.00 76.69 89 PHE A C 1
ATOM 666 O O . PHE A 1 89 ? 23.490 -4.928 -7.329 1.00 76.69 89 PHE A O 1
ATOM 673 N N . MET A 1 90 ? 23.157 -5.054 -5.113 1.00 78.75 90 MET A N 1
ATOM 674 C CA . MET A 1 90 ? 24.579 -5.030 -4.737 1.00 78.75 90 MET A CA 1
ATOM 675 C C . MET A 1 90 ? 25.371 -6.233 -5.265 1.00 78.75 90 MET A C 1
ATOM 677 O O . MET A 1 90 ? 26.585 -6.150 -5.422 1.00 78.75 90 MET A O 1
ATOM 681 N N . LEU A 1 91 ? 24.697 -7.356 -5.518 1.00 83.38 91 LEU A N 1
ATOM 682 C CA . LEU A 1 91 ? 25.317 -8.593 -5.986 1.00 83.38 91 LEU A CA 1
ATOM 683 C C . LEU A 1 91 ? 25.035 -8.876 -7.464 1.00 83.38 91 LEU A C 1
ATOM 685 O O . LEU A 1 91 ? 25.509 -9.881 -7.980 1.00 83.38 91 LEU A O 1
ATOM 689 N N . PHE A 1 92 ? 24.301 -8.006 -8.163 1.00 79.75 92 PHE A N 1
ATOM 690 C CA . PHE A 1 92 ? 23.831 -8.263 -9.525 1.00 79.75 92 PHE A CA 1
ATOM 691 C C . PHE A 1 92 ? 24.978 -8.545 -10.507 1.00 79.75 92 PHE A C 1
ATOM 693 O O . PHE A 1 92 ? 24.860 -9.442 -11.336 1.00 79.75 92 PHE A O 1
ATOM 700 N N . GLU A 1 93 ? 26.118 -7.866 -10.355 1.00 76.25 93 GLU A N 1
ATOM 701 C CA . GLU A 1 93 ? 27.313 -8.097 -11.184 1.00 76.25 93 GLU A CA 1
ATOM 702 C C . GLU A 1 93 ? 27.948 -9.483 -10.973 1.00 76.25 93 GLU A C 1
ATOM 704 O O . GLU A 1 93 ? 28.612 -10.007 -11.864 1.00 76.25 93 GLU A O 1
ATOM 709 N N . TYR A 1 94 ? 27.710 -10.110 -9.819 1.00 76.75 94 TYR A N 1
ATOM 710 C CA . TYR A 1 94 ? 28.280 -11.407 -9.441 1.00 76.75 94 TYR A CA 1
ATOM 711 C C . TYR A 1 94 ? 27.300 -12.570 -9.623 1.00 76.75 94 TYR A C 1
ATOM 713 O O . TYR A 1 94 ? 27.684 -13.737 -9.526 1.00 76.75 94 TYR A O 1
ATOM 721 N N . VAL A 1 95 ? 26.024 -12.275 -9.873 1.00 68.06 95 VAL A N 1
ATOM 722 C CA . VAL A 1 95 ? 24.944 -13.260 -9.878 1.00 68.06 95 VAL A CA 1
ATOM 723 C C . VAL A 1 95 ? 24.438 -13.452 -11.305 1.00 68.06 95 VAL A C 1
ATOM 725 O O . VAL A 1 95 ? 23.361 -13.003 -11.680 1.00 68.06 95 VAL A O 1
ATOM 728 N N . SER A 1 96 ? 25.213 -14.177 -12.113 1.00 76.88 96 SER A N 1
ATOM 729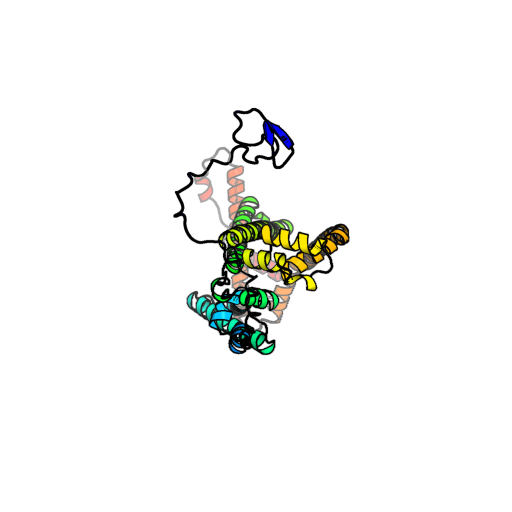 C CA . SER A 1 96 ? 24.736 -14.698 -13.404 1.00 76.88 96 SER A CA 1
ATOM 730 C C . SER A 1 96 ? 23.875 -15.960 -13.248 1.00 76.88 96 SER A C 1
ATOM 732 O O . SER A 1 96 ? 23.172 -16.361 -14.173 1.00 76.88 96 SER A O 1
ATOM 734 N N . ASN A 1 97 ? 23.901 -16.593 -12.068 1.00 83.56 97 ASN A N 1
ATOM 735 C CA . ASN A 1 97 ? 23.198 -17.842 -11.793 1.00 83.56 97 ASN A CA 1
ATOM 736 C C . ASN A 1 97 ? 21.880 -17.605 -11.034 1.00 83.56 97 ASN A C 1
ATOM 738 O O . ASN A 1 97 ? 21.874 -17.109 -9.905 1.00 83.56 97 ASN A O 1
ATOM 742 N N . ILE A 1 98 ? 20.769 -18.049 -11.628 1.00 78.62 98 ILE A N 1
ATOM 743 C CA . ILE A 1 98 ? 19.415 -17.946 -11.063 1.00 78.62 98 ILE A CA 1
ATOM 744 C C . ILE A 1 98 ? 19.264 -18.626 -9.690 1.00 78.62 98 ILE A C 1
ATOM 746 O O . ILE A 1 98 ? 18.452 -18.201 -8.871 1.00 78.62 98 ILE A O 1
ATOM 750 N N . VAL A 1 99 ? 20.059 -19.655 -9.390 1.00 81.75 99 VAL A N 1
ATOM 751 C CA . VAL A 1 99 ? 20.025 -20.325 -8.081 1.00 81.75 99 VAL A CA 1
ATOM 752 C C . VAL A 1 99 ? 20.600 -19.410 -7.001 1.00 81.75 99 VAL A C 1
ATOM 754 O O . VAL A 1 99 ? 19.982 -19.225 -5.953 1.00 81.75 99 VAL A O 1
ATOM 757 N N . ILE A 1 100 ? 21.746 -18.779 -7.275 1.00 85.44 100 ILE A N 1
ATOM 758 C CA . ILE A 1 100 ? 22.376 -17.823 -6.353 1.00 85.44 100 ILE A CA 1
ATOM 759 C C . ILE A 1 100 ? 21.452 -16.614 -6.151 1.00 85.44 100 ILE A C 1
ATOM 761 O O . ILE A 1 100 ? 21.284 -16.157 -5.023 1.00 85.44 100 ILE A O 1
ATOM 765 N N . PHE A 1 101 ? 20.777 -16.164 -7.214 1.00 83.19 101 PHE A N 1
ATOM 766 C CA . PHE A 1 101 ? 19.776 -15.095 -7.160 1.00 83.19 101 PHE A CA 1
ATOM 767 C C . PHE A 1 101 ? 18.687 -15.370 -6.120 1.00 83.19 101 PHE A C 1
ATOM 769 O O . PHE A 1 101 ? 18.419 -14.531 -5.258 1.00 83.19 101 PHE A O 1
ATOM 776 N N . ILE A 1 102 ? 18.072 -16.555 -6.177 1.00 84.38 102 ILE A N 1
ATOM 777 C CA . ILE A 1 102 ? 16.986 -16.922 -5.261 1.00 84.38 102 ILE A CA 1
ATOM 778 C C . ILE A 1 102 ? 17.505 -16.981 -3.822 1.00 84.38 102 ILE A C 1
ATOM 780 O O . ILE A 1 102 ? 16.853 -16.461 -2.917 1.00 84.38 102 ILE A O 1
ATOM 784 N N . VAL A 1 103 ? 18.690 -17.558 -3.605 1.00 89.00 103 VAL A N 1
ATOM 785 C CA . VAL A 1 103 ? 19.297 -17.656 -2.269 1.00 89.00 103 VAL A CA 1
ATOM 786 C C . VAL A 1 103 ? 19.570 -16.268 -1.682 1.00 89.00 103 VAL A C 1
ATOM 788 O O . VAL A 1 103 ? 19.170 -16.005 -0.548 1.00 89.00 103 VAL A O 1
ATOM 791 N N . VAL A 1 104 ? 20.181 -15.358 -2.448 1.00 88.00 104 VAL A N 1
ATOM 792 C CA . VAL A 1 104 ? 20.447 -13.973 -2.018 1.00 88.00 104 VAL A CA 1
ATOM 793 C C . VAL A 1 104 ? 19.149 -13.249 -1.665 1.00 88.00 104 VAL A C 1
ATOM 795 O O . VAL A 1 104 ? 19.070 -12.603 -0.620 1.00 88.00 104 VAL A O 1
ATOM 798 N N . LEU A 1 105 ? 18.115 -13.391 -2.496 1.00 85.62 105 LEU A N 1
ATOM 799 C CA . LEU A 1 105 ? 16.822 -12.750 -2.272 1.00 85.62 105 LEU A CA 1
ATOM 800 C C . LEU A 1 105 ? 16.155 -13.265 -0.988 1.00 85.62 105 LEU A C 1
ATOM 802 O O . LEU A 1 105 ? 15.680 -12.468 -0.177 1.00 85.62 105 LEU A O 1
ATOM 806 N N . VAL A 1 106 ? 16.158 -14.582 -0.761 1.00 89.31 106 VAL A N 1
ATOM 807 C CA . VAL A 1 106 ? 15.596 -15.187 0.458 1.00 89.31 106 VAL A CA 1
ATOM 808 C C . VAL A 1 106 ? 16.376 -14.749 1.700 1.00 89.31 106 VAL A C 1
ATOM 810 O O . VAL A 1 106 ? 15.764 -14.335 2.685 1.00 89.31 106 VAL A O 1
ATOM 813 N N . LEU A 1 107 ? 17.712 -14.782 1.664 1.00 91.00 107 LEU A N 1
ATOM 814 C CA . LEU A 1 107 ? 18.550 -14.366 2.794 1.00 91.00 107 LEU A CA 1
ATOM 815 C C . LEU A 1 107 ? 18.388 -12.875 3.110 1.00 91.00 107 LEU A C 1
ATOM 817 O O . LEU A 1 107 ? 18.225 -12.509 4.275 1.00 91.00 107 LEU A O 1
ATOM 821 N N . GLY A 1 108 ? 18.367 -12.018 2.086 1.00 87.94 108 GLY A N 1
ATOM 822 C CA . GLY A 1 108 ? 18.115 -10.588 2.243 1.00 87.94 108 GLY A CA 1
ATOM 823 C C . GLY A 1 108 ? 16.735 -10.310 2.846 1.00 87.94 108 GLY A C 1
ATOM 824 O O . GLY A 1 108 ? 16.614 -9.488 3.756 1.00 87.94 108 GLY A O 1
ATOM 825 N N . TYR A 1 109 ? 15.710 -11.057 2.424 1.00 90.81 109 TYR A N 1
ATOM 826 C CA . TYR A 1 109 ? 14.365 -10.952 2.989 1.00 90.81 109 TYR A CA 1
ATOM 827 C C . TYR A 1 109 ? 14.334 -11.352 4.468 1.00 90.81 109 TYR A C 1
ATOM 829 O O . TYR A 1 109 ? 13.797 -10.616 5.297 1.00 90.81 109 TYR A O 1
ATOM 837 N N . LEU A 1 110 ? 14.939 -12.488 4.829 1.00 91.19 110 LEU A N 1
ATOM 838 C CA . LEU A 1 110 ? 15.009 -12.944 6.221 1.00 91.19 110 LEU A CA 1
ATOM 839 C C . LEU A 1 110 ? 15.778 -11.955 7.107 1.00 91.19 110 LEU A C 1
ATOM 841 O O . LEU A 1 110 ? 15.329 -11.654 8.213 1.00 91.19 110 LEU A O 1
ATOM 845 N N . CYS A 1 111 ? 16.884 -11.398 6.606 1.00 92.50 111 CYS A N 1
ATOM 846 C CA . CYS A 1 111 ? 17.654 -10.369 7.302 1.00 92.50 111 CYS A CA 1
ATOM 847 C C . CYS A 1 111 ? 16.806 -9.115 7.558 1.00 92.50 111 CYS A C 1
ATOM 849 O O . CYS A 1 111 ? 16.683 -8.664 8.699 1.00 92.50 111 CYS A O 1
ATOM 851 N N . GLY A 1 112 ? 16.136 -8.591 6.527 1.00 88.06 112 GLY A N 1
ATOM 852 C CA . GLY A 1 112 ? 15.262 -7.433 6.688 1.00 88.06 112 GLY A CA 1
ATOM 853 C C . GLY A 1 112 ? 14.055 -7.703 7.599 1.00 88.06 112 GLY A C 1
ATOM 854 O O . GLY A 1 112 ? 13.632 -6.805 8.327 1.00 88.06 112 GLY A O 1
ATOM 855 N N . ALA A 1 113 ? 13.535 -8.936 7.639 1.00 91.25 113 ALA A N 1
ATOM 856 C CA . ALA A 1 113 ? 12.502 -9.346 8.597 1.00 91.25 113 ALA A CA 1
ATOM 857 C C . ALA A 1 113 ? 13.021 -9.371 10.036 1.00 91.25 113 ALA A C 1
ATOM 859 O O . ALA A 1 113 ? 12.336 -8.876 10.931 1.00 91.25 113 ALA A O 1
ATOM 860 N N . GLY A 1 114 ? 14.239 -9.8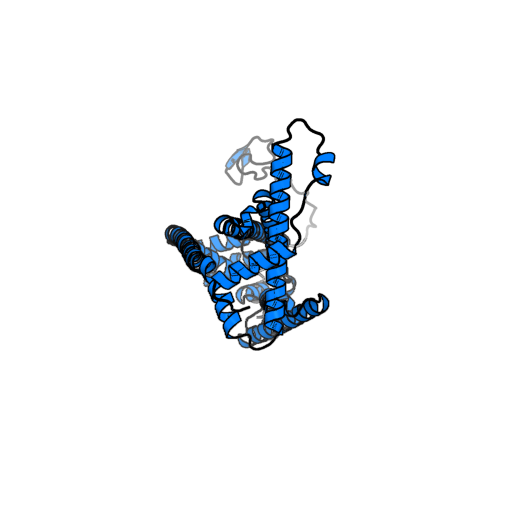67 10.257 1.00 92.50 114 GLY A N 1
ATOM 861 C CA . GLY A 1 114 ? 14.905 -9.803 11.557 1.00 92.50 114 GLY A CA 1
ATOM 862 C C . GLY A 1 114 ? 15.123 -8.363 12.031 1.00 92.50 114 GLY A C 1
ATOM 863 O O . GLY A 1 114 ? 14.751 -8.020 13.151 1.00 92.50 114 GLY A O 1
ATOM 864 N N . LEU A 1 115 ? 15.640 -7.487 11.163 1.00 92.69 115 LEU A N 1
ATOM 865 C CA . LEU A 1 115 ? 15.847 -6.069 11.487 1.00 92.69 115 LEU A CA 1
ATOM 866 C C . LEU A 1 115 ? 14.533 -5.353 11.820 1.00 92.69 115 LEU A C 1
ATOM 868 O O . LEU A 1 115 ? 14.453 -4.617 12.803 1.00 92.69 115 LEU A O 1
ATOM 872 N N . MET A 1 116 ? 13.483 -5.599 11.034 1.00 90.69 116 MET A N 1
ATOM 873 C CA . MET A 1 116 ? 12.167 -5.017 11.284 1.00 90.69 116 MET A CA 1
ATOM 874 C C . MET A 1 116 ? 11.557 -5.537 12.593 1.00 90.69 116 MET A C 1
ATOM 876 O O . MET A 1 116 ? 10.950 -4.766 13.334 1.00 90.69 116 MET A O 1
ATOM 880 N N . LEU A 1 117 ? 11.750 -6.818 12.916 1.00 92.69 117 LEU A N 1
ATOM 881 C CA . LEU A 1 117 ? 11.326 -7.395 14.190 1.00 92.69 117 LEU A CA 1
ATOM 882 C C . LEU A 1 117 ? 12.001 -6.698 15.374 1.00 92.69 117 LEU A C 1
ATOM 884 O O . LEU A 1 117 ? 11.309 -6.271 16.298 1.00 92.69 117 LEU A O 1
ATOM 888 N N . LEU A 1 118 ? 13.324 -6.532 15.318 1.00 94.19 118 LEU A N 1
ATOM 889 C CA . LEU A 1 118 ? 14.084 -5.828 16.352 1.00 94.19 118 LEU A CA 1
ATOM 890 C C . LEU A 1 118 ? 13.603 -4.382 16.503 1.00 94.19 118 LEU A C 1
ATOM 892 O O . LEU A 1 118 ? 13.386 -3.922 17.622 1.00 94.19 118 LEU A O 1
ATOM 896 N N . TYR A 1 119 ? 13.357 -3.686 15.391 1.00 93.12 119 TYR A N 1
ATOM 897 C CA . TYR A 1 119 ? 12.808 -2.331 15.402 1.00 93.12 119 TYR A CA 1
ATOM 898 C C . TYR A 1 119 ? 11.427 -2.261 16.075 1.00 93.12 119 TYR A C 1
ATOM 900 O O . TYR A 1 119 ? 11.187 -1.384 16.907 1.00 93.12 119 TYR A O 1
ATOM 908 N N . LEU A 1 120 ? 10.517 -3.181 15.745 1.00 90.69 120 LEU A N 1
ATOM 909 C CA . LEU A 1 120 ? 9.162 -3.214 16.307 1.00 90.69 120 LEU A CA 1
ATOM 910 C C . LEU A 1 120 ? 9.171 -3.530 17.803 1.00 90.69 120 LEU A C 1
ATOM 912 O O . LEU A 1 120 ? 8.461 -2.875 18.568 1.00 90.69 120 LEU A O 1
ATOM 916 N N . GLN A 1 121 ? 9.996 -4.494 18.216 1.00 92.75 121 GLN A N 1
ATOM 917 C CA . GLN A 1 121 ? 10.161 -4.869 19.619 1.00 92.75 121 GLN A CA 1
ATOM 918 C C . GLN A 1 121 ? 10.794 -3.735 20.430 1.00 92.75 121 GLN A C 1
ATOM 920 O O . GLN A 1 121 ? 10.296 -3.404 21.505 1.00 92.75 121 GLN A O 1
ATOM 925 N N . HIS A 1 122 ? 11.835 -3.090 19.897 1.00 94.56 122 HIS A N 1
ATOM 926 C CA . HIS A 1 122 ? 12.508 -1.973 20.558 1.00 94.56 122 HIS A CA 1
ATOM 927 C C . HIS A 1 122 ? 11.562 -0.787 20.791 1.00 94.56 122 HIS A C 1
ATOM 929 O O . HIS A 1 122 ? 11.521 -0.229 21.885 1.00 94.56 122 HIS A O 1
ATOM 935 N N . ASN A 1 123 ? 10.743 -0.445 19.792 1.00 92.06 123 ASN A N 1
ATOM 936 C CA . ASN A 1 123 ? 9.804 0.676 19.875 1.00 92.06 123 ASN A CA 1
ATOM 937 C C . ASN A 1 123 ? 8.444 0.309 20.494 1.00 92.06 123 ASN A C 1
ATOM 939 O O . ASN A 1 123 ? 7.569 1.171 20.576 1.00 92.06 123 ASN A O 1
ATOM 943 N N . LYS A 1 124 ? 8.242 -0.952 20.907 1.00 91.81 124 LYS A N 1
ATOM 944 C CA . LYS A 1 124 ? 6.975 -1.469 21.462 1.00 91.81 124 LYS A CA 1
ATOM 945 C C . LYS A 1 124 ? 5.754 -1.108 20.600 1.00 91.81 124 LYS A C 1
ATOM 947 O O . LYS A 1 124 ? 4.698 -0.745 21.117 1.00 91.81 124 LYS A O 1
ATOM 952 N N . ILE A 1 125 ? 5.903 -1.171 19.276 1.00 87.88 125 ILE A N 1
ATOM 953 C CA . ILE A 1 125 ? 4.837 -0.797 18.336 1.00 87.88 125 ILE A CA 1
ATOM 954 C C . ILE A 1 125 ? 3.738 -1.868 18.404 1.00 87.88 125 ILE A C 1
ATOM 956 O O . ILE A 1 125 ? 4.056 -3.033 18.198 1.00 87.88 125 ILE A O 1
ATOM 960 N N . PRO A 1 126 ? 2.463 -1.540 18.668 1.00 88.38 126 PRO A N 1
ATOM 961 C CA . PRO A 1 126 ? 1.407 -2.549 18.727 1.00 88.38 126 PRO A CA 1
ATOM 962 C C . PRO A 1 126 ? 1.001 -3.053 17.328 1.00 88.38 126 PRO A C 1
ATOM 964 O O . PRO A 1 126 ? 1.123 -2.324 16.338 1.00 88.38 126 PRO A O 1
ATOM 967 N N . HIS A 1 127 ? 0.474 -4.281 17.237 1.00 83.56 127 HIS A N 1
ATOM 968 C CA . HIS A 1 127 ? -0.116 -4.828 16.002 1.00 83.56 127 HIS A CA 1
ATOM 969 C C . HIS A 1 127 ? -1.327 -4.002 15.554 1.00 83.56 127 HIS A C 1
ATOM 971 O O . HIS A 1 127 ? -1.501 -3.706 14.369 1.00 83.56 127 HIS A O 1
ATOM 977 N N . VAL A 1 128 ? -2.147 -3.607 16.527 1.00 86.00 128 VAL A N 1
ATOM 978 C CA . VAL A 1 128 ? -3.431 -2.937 16.331 1.00 86.00 128 VAL A CA 1
ATOM 979 C C . VAL A 1 128 ? -3.461 -1.601 17.070 1.00 86.00 128 VAL A C 1
ATOM 981 O O . VAL A 1 128 ? -2.939 -1.481 18.178 1.00 86.00 128 VAL A O 1
ATOM 984 N N . GLU A 1 129 ? -4.115 -0.599 16.472 1.00 89.62 129 GLU A N 1
ATOM 985 C CA . GLU A 1 129 ? -4.391 0.690 17.117 1.00 89.62 129 GLU A CA 1
ATOM 986 C C . GLU A 1 129 ? -5.076 0.475 18.480 1.00 89.62 129 GLU A C 1
ATOM 988 O O . GLU A 1 129 ? -6.096 -0.211 18.569 1.00 89.62 129 GLU A O 1
ATOM 993 N N . ALA A 1 130 ? -4.541 1.084 19.543 1.00 89.75 130 ALA A N 1
ATOM 994 C CA . ALA A 1 130 ? -5.041 0.895 20.908 1.00 89.75 130 ALA A CA 1
ATOM 995 C C . ALA A 1 130 ? -6.541 1.221 21.043 1.00 89.75 130 ALA A C 1
ATOM 997 O O . ALA A 1 130 ? -7.270 0.542 21.763 1.00 89.75 130 ALA A O 1
ATOM 998 N N . THR A 1 131 ? -7.020 2.222 20.305 1.00 92.69 131 THR A N 1
ATOM 999 C CA . THR A 1 131 ? -8.434 2.612 20.251 1.00 92.69 131 THR A CA 1
ATOM 1000 C C . THR A 1 131 ? -9.327 1.500 19.700 1.00 92.69 131 THR A C 1
ATOM 1002 O O . THR A 1 131 ? -10.372 1.199 20.274 1.00 92.69 131 THR A O 1
ATOM 1005 N N . LEU A 1 132 ? -8.888 0.832 18.631 1.00 91.62 132 LEU A N 1
ATOM 1006 C CA . LEU A 1 132 ? -9.625 -0.279 18.032 1.00 91.62 132 LEU A CA 1
ATOM 1007 C C . LEU A 1 132 ? -9.631 -1.504 18.948 1.00 91.62 132 LEU A C 1
ATOM 1009 O O . LEU A 1 132 ? -10.636 -2.194 19.051 1.00 91.62 132 LEU A O 1
ATOM 1013 N N . VAL A 1 133 ? -8.529 -1.742 19.662 1.00 89.94 133 VAL A N 1
ATOM 1014 C CA . VAL A 1 133 ? -8.456 -2.787 20.689 1.00 89.94 133 VAL A CA 1
ATOM 1015 C C . VAL A 1 133 ? -9.480 -2.543 21.797 1.00 89.94 133 VAL A C 1
ATOM 1017 O O . VAL A 1 133 ? -10.192 -3.471 22.174 1.00 89.94 133 VAL A O 1
ATOM 1020 N N . ARG A 1 134 ? -9.588 -1.305 22.303 1.00 90.88 134 ARG A N 1
ATOM 1021 C CA . ARG A 1 134 ? -10.590 -0.943 23.321 1.00 90.88 134 ARG A CA 1
ATOM 1022 C C . ARG A 1 134 ? -12.011 -1.203 22.827 1.00 90.88 134 ARG A C 1
ATOM 1024 O O . ARG A 1 134 ? -12.805 -1.772 23.568 1.00 90.88 134 ARG A O 1
ATOM 1031 N N . TYR A 1 135 ? -12.296 -0.846 21.574 1.00 92.81 135 TYR A N 1
ATOM 1032 C CA . TYR A 1 135 ? -13.576 -1.135 20.931 1.00 92.81 135 TYR A CA 1
ATOM 1033 C C . TYR A 1 135 ? -13.869 -2.640 20.868 1.00 92.81 135 TYR A C 1
ATOM 1035 O O . TYR A 1 135 ? -14.912 -3.092 21.337 1.00 92.81 135 TYR A O 1
ATOM 1043 N N . CYS A 1 136 ? -12.927 -3.430 20.345 1.00 90.88 136 CYS A N 1
ATOM 1044 C CA . CYS A 1 136 ? -13.064 -4.881 20.241 1.00 90.88 136 CYS A CA 1
ATOM 1045 C C . CYS A 1 136 ? -13.319 -5.530 21.609 1.00 90.88 136 CYS A C 1
ATOM 1047 O O . CYS A 1 136 ? -14.245 -6.329 21.733 1.00 90.88 136 CYS A O 1
ATOM 1049 N N . ARG A 1 137 ? -12.581 -5.127 22.652 1.00 87.44 137 ARG A N 1
ATOM 1050 C CA . ARG A 1 137 ? -12.798 -5.620 24.024 1.00 87.44 137 ARG A CA 1
ATOM 1051 C C . ARG A 1 137 ? -14.187 -5.288 24.546 1.00 87.44 137 ARG A C 1
ATOM 1053 O O . ARG A 1 137 ? -14.870 -6.172 25.048 1.00 87.44 137 ARG A O 1
ATOM 1060 N N . ALA A 1 138 ? -14.624 -4.040 24.386 1.00 91.44 138 ALA A N 1
ATOM 1061 C CA . ALA A 1 138 ? -15.940 -3.607 24.845 1.00 91.44 138 ALA A CA 1
ATOM 1062 C C . ALA A 1 138 ? -17.091 -4.374 24.169 1.00 91.44 138 ALA A C 1
ATOM 1064 O O . ALA A 1 138 ? -18.174 -4.488 24.737 1.00 91.44 138 ALA A O 1
ATOM 1065 N N . LYS A 1 139 ? -16.858 -4.914 22.967 1.00 92.06 139 LYS A N 1
ATOM 1066 C CA . LYS A 1 139 ? -17.827 -5.717 22.210 1.00 92.06 139 LYS A CA 1
ATOM 1067 C C . LYS A 1 139 ? -17.620 -7.228 22.318 1.00 92.06 139 LYS A C 1
ATOM 1069 O O . LYS A 1 139 ? -18.387 -7.966 21.710 1.00 92.06 139 LYS A O 1
ATOM 1074 N N . GLY A 1 140 ? -16.603 -7.695 23.046 1.00 89.62 140 GLY A N 1
ATOM 1075 C CA . GLY A 1 140 ? -16.247 -9.117 23.093 1.00 89.62 140 GLY A CA 1
ATOM 1076 C C . GLY A 1 140 ? -15.823 -9.691 21.734 1.00 89.62 140 GLY A C 1
ATOM 1077 O O . GLY A 1 140 ? -15.978 -10.884 21.493 1.00 89.62 140 GLY A O 1
ATOM 1078 N N . ILE A 1 141 ? -15.322 -8.847 20.827 1.00 88.88 141 ILE A N 1
ATOM 1079 C CA . ILE A 1 141 ? -14.835 -9.249 19.504 1.00 88.88 141 ILE A CA 1
ATOM 1080 C C . ILE A 1 141 ? -13.350 -9.574 19.636 1.00 88.88 141 ILE A C 1
ATOM 1082 O O . ILE A 1 141 ? -12.587 -8.733 20.108 1.00 88.88 141 ILE A O 1
ATOM 1086 N N . ASP A 1 142 ? -12.917 -10.752 19.181 1.00 82.50 142 ASP A N 1
ATOM 1087 C CA . ASP A 1 142 ? -11.489 -11.048 19.063 1.00 82.50 142 ASP A CA 1
ATOM 1088 C C . ASP A 1 142 ? -10.891 -10.214 17.915 1.00 82.50 142 ASP A C 1
ATOM 1090 O O . ASP A 1 142 ? -11.189 -10.457 16.743 1.00 82.50 142 ASP A O 1
ATOM 1094 N N . PRO A 1 143 ? -10.023 -9.228 18.192 1.00 73.25 143 PRO A N 1
ATOM 1095 C CA . PRO A 1 143 ? -9.423 -8.433 17.131 1.00 73.25 143 PRO A CA 1
ATOM 1096 C C . PRO A 1 143 ? -8.545 -9.280 16.203 1.00 73.25 143 PRO A C 1
ATOM 1098 O O . PRO A 1 143 ? -8.345 -8.882 15.062 1.00 73.25 143 PRO A O 1
ATOM 1101 N N . LYS A 1 144 ? -8.036 -10.448 16.625 1.00 73.38 144 LYS A N 1
ATOM 1102 C CA . LYS A 1 144 ? -7.231 -11.317 15.750 1.00 73.38 144 LYS A CA 1
ATOM 1103 C C . LYS A 1 144 ? -8.068 -12.008 14.675 1.00 73.38 144 LYS A C 1
ATOM 1105 O O . LYS A 1 144 ? -7.566 -12.215 13.569 1.00 73.38 144 LYS A O 1
ATOM 1110 N N . SER A 1 145 ? -9.312 -12.379 14.980 1.00 73.06 145 SER A N 1
ATOM 1111 C CA . SER A 1 145 ? -10.189 -13.077 14.030 1.00 73.06 145 SER A CA 1
ATOM 1112 C C . SER A 1 145 ? -10.663 -12.145 12.913 1.00 73.06 145 SER A C 1
ATOM 1114 O O . SER A 1 145 ? -10.735 -12.559 11.754 1.00 73.06 145 SER A O 1
ATOM 1116 N N . GLU A 1 146 ? -10.887 -10.880 13.259 1.00 67.81 146 GLU A N 1
ATOM 1117 C CA . GLU A 1 146 ? -11.378 -9.845 12.356 1.00 67.81 146 GLU A CA 1
ATOM 1118 C C . GLU A 1 146 ? -10.264 -9.041 11.669 1.00 67.81 146 GLU A C 1
ATOM 1120 O O . GLU A 1 146 ? -10.442 -8.512 10.573 1.00 67.81 146 GLU A O 1
ATOM 1125 N N . MET A 1 147 ? -9.068 -8.982 12.261 1.00 65.12 147 MET A N 1
ATOM 1126 C CA . MET A 1 147 ? -7.883 -8.391 11.625 1.00 65.12 147 MET A CA 1
ATOM 1127 C C . MET A 1 147 ? -7.046 -9.435 10.903 1.00 65.12 147 MET A C 1
ATOM 1129 O O . MET A 1 147 ? -5.827 -9.274 10.791 1.00 65.12 147 MET A O 1
ATOM 1133 N N . LYS A 1 148 ? -7.695 -10.494 10.388 1.00 62.94 148 LYS A N 1
ATOM 1134 C CA . LYS A 1 148 ? -7.054 -11.480 9.518 1.00 62.94 148 LYS A CA 1
ATOM 1135 C C . LYS A 1 148 ? -6.252 -10.748 8.461 1.00 62.94 148 LYS A C 1
ATOM 1137 O O . LYS A 1 148 ? -6.763 -10.003 7.626 1.00 62.94 148 LYS A O 1
ATOM 1142 N N . PHE A 1 149 ? -4.955 -10.944 8.604 1.00 56.00 149 PHE A N 1
ATOM 1143 C CA . PHE A 1 149 ? -3.955 -10.087 8.039 1.00 56.00 149 PHE A CA 1
ATOM 1144 C C . PHE A 1 149 ? -4.101 -9.974 6.515 1.00 56.00 149 PHE A C 1
ATOM 1146 O O . PHE A 1 149 ? -3.963 -10.952 5.776 1.00 56.00 149 PHE A O 1
ATOM 1153 N N . THR A 1 150 ? -4.384 -8.765 6.037 1.00 56.34 150 THR A N 1
ATOM 1154 C CA . THR A 1 150 ? -4.583 -8.482 4.620 1.00 56.34 150 THR A CA 1
ATOM 1155 C C . THR A 1 150 ? -3.245 -8.298 3.911 1.00 56.34 150 THR A C 1
ATOM 1157 O O . THR A 1 150 ? -2.783 -7.172 3.725 1.00 56.34 150 THR A O 1
ATOM 1160 N N . TRP A 1 151 ? -2.669 -9.405 3.432 1.00 58.34 151 TRP A N 1
ATOM 1161 C CA . TRP A 1 151 ? -1.545 -9.465 2.471 1.00 58.34 151 TRP A CA 1
ATOM 1162 C C . TRP A 1 151 ? -1.716 -8.584 1.217 1.00 58.34 151 TRP A C 1
ATOM 1164 O O . TRP A 1 151 ? -0.793 -8.323 0.451 1.00 58.34 151 TRP A O 1
ATOM 1174 N N . TYR A 1 152 ? -2.930 -8.113 1.012 1.00 63.28 152 TYR A N 1
ATOM 1175 C CA . TYR A 1 152 ? -3.441 -7.438 -0.157 1.00 63.28 152 TYR A CA 1
ATOM 1176 C C . TYR A 1 152 ? -2.782 -6.102 -0.514 1.00 63.28 152 TYR A C 1
ATOM 1178 O O . TYR A 1 152 ? -2.605 -5.828 -1.697 1.00 63.28 152 TYR A O 1
ATOM 1186 N N . SER A 1 153 ? -2.354 -5.322 0.482 1.00 63.12 153 SER A N 1
ATOM 1187 C CA . SER A 1 153 ? -1.642 -4.052 0.248 1.00 63.12 153 SER A CA 1
ATOM 1188 C C . SER A 1 153 ? -0.228 -4.271 -0.309 1.00 63.12 153 SER A C 1
ATOM 1190 O O . SER A 1 153 ? 0.286 -3.465 -1.075 1.00 63.12 153 SER A O 1
ATOM 1192 N N . TYR A 1 154 ? 0.410 -5.401 0.013 1.00 72.06 154 TYR A N 1
ATOM 1193 C CA . TYR A 1 154 ? 1.724 -5.731 -0.544 1.00 72.06 154 TYR A CA 1
ATOM 1194 C C . TYR A 1 154 ? 1.623 -6.349 -1.933 1.00 72.06 154 TYR A C 1
ATOM 1196 O O . TYR A 1 154 ? 2.453 -6.043 -2.786 1.00 72.06 154 TYR A O 1
ATOM 1204 N N . TYR A 1 155 ? 0.591 -7.160 -2.193 1.00 76.31 155 TYR A N 1
ATOM 1205 C CA . TYR A 1 155 ? 0.341 -7.677 -3.538 1.00 76.31 155 TYR A CA 1
ATOM 1206 C C . TYR A 1 155 ? 0.186 -6.555 -4.550 1.00 76.31 155 TYR A C 1
ATOM 1208 O O 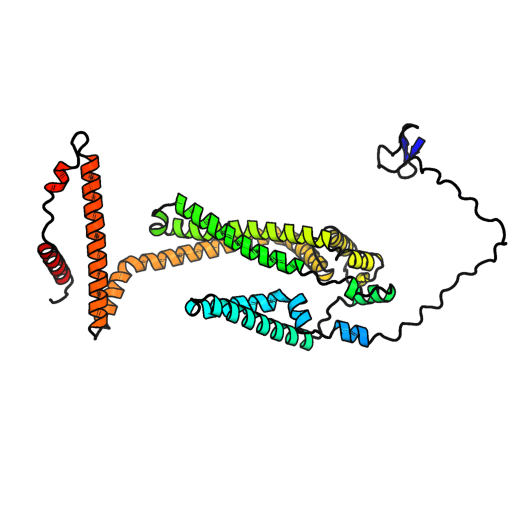. TYR A 1 155 ? 0.762 -6.646 -5.624 1.00 76.31 155 TYR A O 1
ATOM 1216 N N . SER A 1 156 ? -0.539 -5.490 -4.219 1.00 81.38 156 SER A N 1
ATOM 1217 C CA . SER A 1 156 ? -0.709 -4.375 -5.145 1.00 81.38 156 SER A CA 1
ATOM 1218 C C . SER A 1 156 ? 0.620 -3.676 -5.445 1.00 81.38 156 SER A C 1
ATOM 1220 O O . SER A 1 156 ? 0.872 -3.373 -6.604 1.00 81.38 156 SER A O 1
ATOM 1222 N N . VAL A 1 157 ? 1.504 -3.492 -4.456 1.00 80.50 157 VAL A N 1
ATOM 1223 C CA . VAL A 1 157 ? 2.849 -2.920 -4.658 1.00 80.50 157 VAL A CA 1
ATOM 1224 C C . VAL A 1 157 ? 3.729 -3.841 -5.501 1.00 80.50 157 VAL A C 1
ATOM 1226 O O . VAL A 1 157 ? 4.343 -3.377 -6.459 1.00 80.50 157 VAL A O 1
ATOM 1229 N N . ILE A 1 158 ? 3.767 -5.138 -5.184 1.00 80.94 158 ILE A N 1
ATOM 1230 C CA . ILE A 1 158 ? 4.550 -6.139 -5.924 1.00 80.94 158 ILE A CA 1
ATOM 1231 C C . ILE A 1 158 ? 4.045 -6.237 -7.368 1.00 80.94 158 ILE A C 1
ATOM 1233 O O . ILE A 1 158 ? 4.824 -6.108 -8.308 1.00 80.94 158 ILE A O 1
ATOM 1237 N N . VAL A 1 159 ? 2.734 -6.395 -7.556 1.00 84.94 159 VAL A N 1
ATOM 1238 C CA . VAL A 1 159 ? 2.089 -6.400 -8.876 1.00 84.94 159 VAL A CA 1
ATOM 1239 C C . VAL A 1 159 ? 2.351 -5.080 -9.592 1.00 84.94 159 VAL A C 1
ATOM 1241 O O . VAL A 1 159 ? 2.671 -5.089 -10.771 1.00 84.94 159 VAL A O 1
ATOM 1244 N N . GLY A 1 160 ? 2.293 -3.950 -8.891 1.00 86.62 160 GLY A N 1
ATOM 1245 C CA . GLY A 1 160 ? 2.650 -2.641 -9.426 1.00 86.62 160 GLY A CA 1
ATOM 1246 C C . GLY A 1 160 ? 4.069 -2.595 -9.970 1.00 86.62 160 GLY A C 1
ATOM 1247 O O . GLY A 1 160 ? 4.274 -2.105 -11.074 1.00 86.62 160 GLY A O 1
ATOM 1248 N N . PHE A 1 161 ? 5.034 -3.143 -9.237 1.00 84.38 161 PHE A N 1
ATOM 1249 C CA . PHE A 1 161 ? 6.420 -3.230 -9.683 1.00 84.38 161 PHE A CA 1
ATOM 1250 C C . PHE A 1 161 ? 6.566 -4.112 -10.930 1.00 84.38 161 PHE A C 1
ATOM 1252 O O . PHE A 1 161 ? 7.207 -3.704 -11.896 1.00 84.38 161 PHE A O 1
ATOM 1259 N N . PHE A 1 162 ? 5.913 -5.277 -10.957 1.00 84.56 162 PHE A N 1
ATOM 1260 C CA . PHE A 1 162 ? 5.911 -6.142 -12.140 1.00 84.56 162 PHE A CA 1
ATOM 1261 C C . PHE A 1 162 ? 5.245 -5.477 -13.344 1.00 84.56 162 PHE A C 1
ATOM 1263 O O . PHE A 1 162 ? 5.800 -5.511 -14.436 1.00 84.56 162 PHE A O 1
ATOM 1270 N N . LEU A 1 163 ? 4.095 -4.826 -13.163 1.00 85.69 163 LEU A N 1
ATOM 1271 C CA . LEU A 1 163 ? 3.426 -4.082 -14.230 1.00 85.69 163 LEU A CA 1
ATOM 1272 C C . LEU A 1 163 ? 4.300 -2.927 -14.723 1.00 85.69 163 LEU A C 1
ATOM 1274 O O . LEU A 1 163 ? 4.402 -2.715 -15.926 1.00 85.69 163 LEU A O 1
ATOM 1278 N N . TRP A 1 164 ? 4.960 -2.207 -13.815 1.00 90.00 164 TRP A N 1
ATOM 1279 C CA . TRP A 1 164 ? 5.887 -1.134 -14.163 1.00 90.00 164 TRP A CA 1
ATOM 1280 C C . TRP A 1 164 ? 7.043 -1.642 -15.027 1.00 90.00 164 TRP A C 1
ATOM 1282 O O . TRP A 1 164 ? 7.326 -1.044 -16.065 1.00 90.00 164 TRP A O 1
ATOM 1292 N N . ALA A 1 165 ? 7.655 -2.763 -14.636 1.00 79.44 165 ALA A N 1
ATOM 1293 C CA . ALA A 1 165 ? 8.728 -3.401 -15.389 1.00 79.44 165 ALA A CA 1
ATOM 1294 C C . ALA A 1 165 ? 8.235 -3.906 -16.754 1.00 79.44 165 ALA A C 1
ATOM 1296 O O . ALA A 1 165 ? 8.795 -3.526 -17.776 1.00 79.44 165 ALA A O 1
ATOM 1297 N N . ILE A 1 166 ? 7.143 -4.679 -16.792 1.00 82.00 166 ILE A N 1
ATOM 1298 C CA . ILE A 1 166 ? 6.582 -5.250 -18.027 1.00 82.00 166 ILE A CA 1
ATOM 1299 C C . ILE A 1 166 ? 6.192 -4.144 -19.012 1.00 82.00 166 ILE A C 1
ATOM 1301 O O . ILE A 1 166 ? 6.644 -4.153 -20.155 1.00 82.00 166 ILE A O 1
ATOM 1305 N N . PHE A 1 167 ? 5.389 -3.161 -18.588 1.00 86.31 167 PHE A N 1
ATOM 1306 C CA . PHE A 1 167 ? 4.988 -2.065 -19.472 1.00 86.31 167 PHE A CA 1
ATOM 1307 C C . PHE A 1 167 ? 6.169 -1.170 -19.844 1.00 86.31 167 PHE A C 1
ATOM 1309 O O . PHE A 1 167 ? 6.238 -0.718 -20.982 1.00 86.31 167 PHE A O 1
ATOM 1316 N N . GLY A 1 168 ? 7.112 -0.936 -18.927 1.00 85.19 168 GLY A N 1
ATOM 1317 C CA . GLY A 1 168 ? 8.331 -0.183 -19.217 1.00 85.19 168 GLY A CA 1
ATOM 1318 C C . GLY A 1 168 ? 9.150 -0.847 -20.323 1.00 85.19 168 GLY A C 1
ATOM 1319 O O . GLY A 1 168 ? 9.521 -0.189 -21.291 1.00 85.19 168 GLY A O 1
ATOM 1320 N N . THR A 1 169 ? 9.358 -2.162 -20.235 1.00 81.38 169 THR A N 1
ATOM 1321 C CA . THR A 1 169 ? 10.065 -2.935 -21.260 1.00 81.38 169 THR A CA 1
ATOM 1322 C C . THR A 1 169 ? 9.303 -2.959 -22.583 1.00 81.38 169 THR A C 1
ATOM 1324 O O . THR A 1 169 ? 9.906 -2.690 -23.616 1.00 81.38 169 THR A O 1
ATOM 1327 N N . LEU A 1 170 ? 7.989 -3.208 -22.577 1.00 88.56 170 LEU A N 1
ATOM 1328 C CA . LEU A 1 170 ? 7.183 -3.249 -23.805 1.00 88.56 170 LEU A CA 1
ATOM 1329 C C . LEU A 1 170 ? 7.142 -1.895 -24.528 1.00 88.56 170 LEU A C 1
ATOM 1331 O O . LEU A 1 170 ? 7.297 -1.848 -25.745 1.00 88.56 170 LEU A O 1
ATOM 1335 N N . ILE A 1 171 ? 6.969 -0.789 -23.794 1.00 90.25 171 ILE A N 1
ATOM 1336 C CA . ILE A 1 171 ? 6.977 0.560 -24.382 1.00 90.25 171 ILE A CA 1
ATOM 1337 C C . ILE A 1 171 ? 8.384 0.905 -24.888 1.00 90.25 171 ILE A C 1
ATOM 1339 O O . ILE A 1 171 ? 8.508 1.495 -25.956 1.00 90.25 171 ILE A O 1
ATOM 1343 N N . SER A 1 172 ? 9.439 0.509 -24.166 1.00 85.81 172 SER A N 1
ATOM 1344 C CA . SER A 1 172 ? 10.824 0.694 -24.615 1.00 85.81 172 SER A CA 1
ATOM 1345 C C . SER A 1 172 ? 11.099 -0.060 -25.922 1.00 85.81 172 SER A C 1
ATOM 1347 O O . SER A 1 172 ? 11.575 0.541 -26.881 1.00 85.81 172 SER A O 1
ATOM 1349 N N . MET A 1 173 ? 10.700 -1.335 -26.012 1.00 86.75 173 MET A N 1
ATOM 1350 C CA . MET A 1 173 ? 10.816 -2.135 -27.239 1.00 86.75 173 MET A CA 1
ATOM 1351 C C . MET A 1 173 ? 10.047 -1.506 -28.407 1.00 86.75 173 MET A C 1
ATOM 1353 O O . MET A 1 173 ? 10.583 -1.406 -29.508 1.00 86.75 173 MET A O 1
ATOM 1357 N N . LEU A 1 174 ? 8.819 -1.035 -28.170 1.00 92.81 174 LEU A N 1
ATOM 1358 C CA . LEU A 1 174 ? 8.012 -0.369 -29.193 1.00 92.81 174 LEU A CA 1
ATOM 1359 C C . LEU A 1 174 ? 8.674 0.926 -29.686 1.00 92.81 174 LEU A C 1
ATOM 1361 O O . LEU A 1 174 ? 8.746 1.168 -30.887 1.00 92.81 174 LEU A O 1
ATOM 1365 N N . LEU A 1 175 ? 9.176 1.756 -28.769 1.00 90.19 175 LEU A N 1
ATOM 1366 C CA . LEU A 1 175 ? 9.849 3.003 -29.129 1.00 90.19 175 LEU A CA 1
ATOM 1367 C C . LEU A 1 175 ? 11.161 2.752 -29.878 1.00 90.19 175 LEU A C 1
ATOM 1369 O O . LEU A 1 175 ? 11.441 3.471 -30.830 1.00 90.19 175 LEU A O 1
ATOM 1373 N N . GLN A 1 176 ? 11.929 1.726 -29.502 1.00 88.69 176 GLN A N 1
ATOM 1374 C CA . GLN A 1 176 ? 13.134 1.319 -30.231 1.00 88.69 176 GLN A CA 1
ATOM 1375 C C . GLN A 1 176 ? 12.808 0.828 -31.647 1.00 88.69 176 GLN A C 1
ATOM 1377 O O . GLN A 1 176 ? 13.509 1.186 -32.588 1.00 88.69 176 GLN A O 1
ATOM 1382 N N . GLN A 1 177 ? 11.718 0.074 -31.828 1.00 93.44 177 GLN A N 1
ATOM 1383 C CA . GLN A 1 177 ? 11.265 -0.348 -33.160 1.00 93.44 177 GLN A CA 1
ATOM 1384 C C . GLN A 1 177 ? 10.860 0.834 -34.048 1.00 93.44 177 GLN A C 1
ATOM 1386 O O . GLN A 1 177 ? 11.164 0.831 -35.236 1.00 93.44 177 GLN A O 1
ATOM 1391 N N . ILE A 1 178 ? 10.194 1.845 -33.482 1.00 93.38 178 ILE A N 1
ATOM 1392 C CA . ILE A 1 178 ? 9.764 3.039 -34.228 1.00 93.38 178 ILE A CA 1
ATOM 1393 C C . ILE A 1 178 ? 10.955 3.935 -34.576 1.00 93.38 178 ILE A C 1
ATOM 1395 O O . ILE A 1 178 ? 11.016 4.491 -35.668 1.00 93.38 178 ILE A O 1
ATOM 1399 N N . ALA A 1 179 ? 11.884 4.101 -33.638 1.00 92.12 179 ALA A N 1
ATOM 1400 C CA . ALA A 1 179 ? 13.005 5.018 -33.780 1.00 92.12 179 ALA A CA 1
ATOM 1401 C C . ALA A 1 179 ? 14.184 4.433 -34.585 1.00 92.12 179 ALA A C 1
ATOM 1403 O O . ALA A 1 179 ? 15.060 5.184 -35.007 1.00 92.12 179 ALA A O 1
ATOM 1404 N N . GLY A 1 180 ? 14.210 3.116 -34.818 1.00 92.62 180 GLY A N 1
ATOM 1405 C CA . GLY A 1 180 ? 15.240 2.457 -35.618 1.00 92.62 180 GLY A CA 1
ATOM 1406 C C . GLY A 1 180 ? 16.654 2.654 -35.058 1.00 92.62 180 GLY A C 1
ATOM 1407 O O . GLY A 1 180 ? 16.859 2.781 -33.850 1.00 92.62 180 GLY A O 1
ATOM 1408 N N . ASN A 1 181 ? 17.651 2.694 -35.945 1.00 90.25 181 ASN A N 1
ATOM 1409 C CA . ASN A 1 181 ? 19.057 2.857 -35.551 1.00 90.25 181 ASN A CA 1
ATOM 1410 C C . ASN A 1 181 ? 19.398 4.282 -35.080 1.00 90.25 181 ASN A C 1
ATOM 1412 O O . ASN A 1 181 ? 20.425 4.477 -34.426 1.00 90.25 181 ASN A O 1
ATOM 1416 N N . ASP A 1 182 ? 18.531 5.263 -35.345 1.00 88.06 182 ASP A N 1
ATOM 1417 C CA . ASP A 1 182 ? 18.753 6.664 -34.969 1.00 88.06 182 ASP A CA 1
ATOM 1418 C C . ASP A 1 182 ? 18.747 6.874 -33.447 1.00 88.06 182 ASP A C 1
ATOM 1420 O O . ASP A 1 182 ? 19.266 7.874 -32.947 1.00 88.06 182 ASP A O 1
ATOM 1424 N N . VAL A 1 183 ? 18.215 5.911 -32.681 1.00 85.75 183 VAL A N 1
ATOM 1425 C CA . VAL A 1 183 ? 18.285 5.908 -31.210 1.00 85.75 183 VAL A CA 1
ATOM 1426 C C . VAL A 1 183 ? 19.731 5.966 -30.721 1.00 85.75 183 VAL A C 1
ATOM 1428 O O . VAL A 1 183 ? 19.999 6.596 -29.702 1.00 85.75 183 VAL A O 1
ATOM 1431 N N . TYR A 1 184 ? 20.668 5.336 -31.433 1.00 84.31 184 TYR A N 1
ATOM 1432 C CA . TYR A 1 184 ? 22.064 5.249 -31.000 1.00 84.31 184 TYR A CA 1
ATOM 1433 C C . TYR A 1 184 ? 22.898 6.469 -31.391 1.00 84.31 184 TYR A C 1
ATOM 1435 O O . TYR A 1 184 ? 23.920 6.736 -30.763 1.00 84.31 184 TYR A O 1
ATOM 1443 N N . THR A 1 185 ? 22.475 7.218 -32.409 1.00 89.00 185 THR A N 1
ATOM 1444 C CA . THR A 1 185 ? 23.205 8.388 -32.918 1.00 89.00 185 THR A CA 1
ATOM 1445 C C . THR A 1 185 ? 22.664 9.697 -32.352 1.00 89.00 185 THR A C 1
ATOM 1447 O O . THR A 1 185 ? 23.409 10.667 -32.216 1.00 89.00 185 THR A O 1
ATOM 1450 N N . ASN A 1 186 ? 21.383 9.738 -31.972 1.00 92.12 186 ASN A N 1
ATOM 1451 C CA . ASN A 1 186 ? 20.739 10.931 -31.441 1.00 92.12 186 ASN A CA 1
ATOM 1452 C C . ASN A 1 186 ? 20.479 10.810 -29.932 1.00 92.12 186 ASN A C 1
ATOM 1454 O O . ASN A 1 186 ? 19.504 10.201 -29.493 1.00 92.12 186 ASN A O 1
ATOM 1458 N N . THR A 1 187 ? 21.297 11.492 -29.127 1.00 87.00 187 THR A N 1
ATOM 1459 C CA . THR A 1 187 ? 21.184 11.528 -27.657 1.00 87.00 187 THR A CA 1
ATOM 1460 C C . THR A 1 187 ? 19.797 11.955 -27.166 1.00 87.00 187 THR A C 1
ATOM 1462 O O . THR A 1 187 ? 19.316 11.454 -26.151 1.00 87.00 187 THR A O 1
ATOM 1465 N N . THR A 1 188 ? 19.122 12.860 -27.882 1.00 89.44 188 THR A N 1
ATOM 1466 C CA . THR A 1 188 ? 17.767 13.305 -27.515 1.00 89.44 188 THR A CA 1
ATOM 1467 C C . THR A 1 188 ? 16.765 12.169 -27.687 1.00 89.44 188 THR A C 1
ATOM 1469 O O . THR A 1 188 ? 15.917 11.954 -26.821 1.00 89.44 188 THR A O 1
ATOM 1472 N N . LEU A 1 189 ? 16.892 11.409 -28.777 1.00 87.69 189 LEU A N 1
ATOM 1473 C CA . LEU A 1 189 ? 16.047 10.253 -29.056 1.00 87.69 189 LEU A CA 1
ATOM 1474 C C . LEU A 1 189 ? 16.346 9.103 -28.082 1.00 87.69 189 LEU A C 1
ATOM 1476 O O . LEU A 1 189 ? 15.413 8.497 -27.561 1.00 87.69 189 LEU A O 1
ATOM 1480 N N . ALA A 1 190 ? 17.615 8.875 -27.730 1.00 84.19 190 ALA A N 1
ATOM 1481 C CA . ALA A 1 190 ? 18.012 7.936 -26.677 1.00 84.19 190 ALA A CA 1
ATOM 1482 C C . ALA A 1 190 ? 17.384 8.285 -25.315 1.00 84.19 190 ALA A C 1
ATOM 1484 O O . ALA A 1 190 ? 16.806 7.430 -24.644 1.00 84.19 190 ALA A O 1
ATOM 1485 N N . MET A 1 191 ? 17.430 9.559 -24.910 1.00 85.88 191 MET A N 1
ATOM 1486 C CA . MET A 1 191 ? 16.790 10.006 -23.668 1.00 85.88 191 MET A CA 1
ATOM 1487 C C . MET A 1 191 ? 15.272 9.831 -23.726 1.00 85.88 191 MET A C 1
ATOM 1489 O O . MET A 1 191 ? 14.673 9.332 -22.774 1.00 85.88 191 MET A O 1
ATOM 1493 N N . LEU A 1 192 ? 14.638 10.206 -24.839 1.00 86.94 192 LEU A N 1
ATOM 1494 C CA . LEU A 1 192 ? 13.193 10.074 -25.005 1.00 86.94 192 LEU A CA 1
ATOM 1495 C C . LEU A 1 192 ? 12.754 8.603 -24.919 1.00 86.94 192 LEU A C 1
ATOM 1497 O O . LEU A 1 192 ? 11.824 8.280 -24.180 1.00 86.94 192 LEU A O 1
ATOM 1501 N N . THR A 1 193 ? 13.462 7.712 -25.617 1.00 87.88 193 THR A N 1
ATOM 1502 C CA . THR A 1 193 ? 13.198 6.266 -25.606 1.00 87.88 193 THR A CA 1
ATOM 1503 C C . THR A 1 193 ? 13.485 5.610 -24.255 1.00 87.88 193 THR A C 1
ATOM 1505 O O . THR A 1 193 ? 12.862 4.599 -23.957 1.00 87.88 193 THR A O 1
ATOM 1508 N N . ALA A 1 194 ? 14.328 6.190 -23.394 1.00 83.50 194 ALA A N 1
ATOM 1509 C CA . ALA A 1 194 ? 14.544 5.705 -22.027 1.00 83.50 194 ALA A CA 1
ATOM 1510 C C . ALA A 1 194 ? 13.516 6.250 -21.012 1.00 83.50 194 ALA A C 1
ATOM 1512 O O . ALA A 1 194 ? 12.955 5.496 -20.211 1.00 83.50 194 ALA A O 1
ATOM 1513 N N . PHE A 1 195 ? 13.238 7.559 -21.029 1.00 85.31 195 PHE A N 1
ATOM 1514 C CA . PHE A 1 195 ? 12.417 8.211 -20.001 1.00 85.31 195 PHE A CA 1
ATOM 1515 C C . PHE A 1 195 ? 10.914 8.078 -20.238 1.00 85.31 195 PHE A C 1
ATOM 1517 O O . PHE A 1 195 ? 10.161 7.917 -19.274 1.00 85.31 195 PHE A O 1
ATOM 1524 N N . VAL A 1 196 ? 10.454 8.132 -21.492 1.00 90.06 196 VAL A N 1
ATOM 1525 C CA . VAL A 1 196 ? 9.017 8.034 -21.794 1.00 90.06 196 VAL A CA 1
ATOM 1526 C C . VAL A 1 196 ? 8.432 6.702 -21.312 1.00 90.06 196 VAL A C 1
ATOM 1528 O O . VAL A 1 196 ? 7.434 6.757 -20.586 1.00 90.06 196 VAL A O 1
ATOM 1531 N N . PRO A 1 197 ? 9.039 5.526 -21.587 1.00 88.81 197 PRO A N 1
ATOM 1532 C CA . PRO A 1 197 ? 8.554 4.267 -21.031 1.00 88.81 197 PRO A CA 1
ATOM 1533 C C . PRO A 1 197 ? 8.489 4.288 -19.512 1.00 88.81 197 PRO A C 1
ATOM 1535 O O . PRO A 1 197 ? 7.472 3.892 -18.956 1.00 88.81 197 PRO A O 1
ATOM 1538 N N . MET A 1 198 ? 9.534 4.796 -18.848 1.00 82.62 198 MET A N 1
ATOM 1539 C CA . MET A 1 198 ? 9.630 4.827 -17.389 1.00 82.62 198 MET A CA 1
ATOM 1540 C C . MET A 1 198 ? 8.499 5.645 -16.752 1.00 82.62 198 MET A C 1
ATOM 1542 O O . MET A 1 198 ? 7.885 5.205 -15.776 1.00 82.62 198 MET A O 1
ATOM 1546 N N . ILE A 1 199 ? 8.219 6.833 -17.299 1.00 86.50 199 ILE A N 1
ATOM 1547 C CA . ILE A 1 199 ? 7.176 7.734 -16.795 1.00 86.50 199 ILE A CA 1
ATOM 1548 C C . ILE A 1 199 ? 5.792 7.145 -17.078 1.00 86.50 199 ILE A C 1
ATOM 1550 O O . ILE A 1 199 ? 4.957 7.063 -16.174 1.00 86.50 199 ILE A O 1
ATOM 1554 N N . VAL A 1 200 ? 5.541 6.714 -18.317 1.00 91.00 200 VAL A N 1
ATOM 1555 C CA . VAL A 1 200 ? 4.235 6.179 -18.727 1.00 91.00 200 VAL A CA 1
ATOM 1556 C C . VAL A 1 200 ? 3.917 4.897 -17.960 1.00 91.00 200 VAL A C 1
ATOM 1558 O O . VAL A 1 200 ? 2.836 4.788 -17.372 1.00 91.00 200 VAL A O 1
ATOM 1561 N N . SER A 1 201 ? 4.864 3.958 -17.878 1.00 87.88 201 SER A N 1
ATOM 1562 C CA . SER A 1 201 ? 4.674 2.712 -17.135 1.00 87.88 201 SER A CA 1
ATOM 1563 C C . SER A 1 201 ? 4.473 2.968 -15.643 1.00 87.88 201 SER A C 1
ATOM 1565 O O . SER A 1 201 ? 3.681 2.265 -15.016 1.00 87.88 201 SER A O 1
ATOM 1567 N N . TYR A 1 202 ? 5.113 3.994 -15.062 1.00 89.12 202 TYR A N 1
ATOM 1568 C CA . TYR A 1 202 ? 4.916 4.358 -13.654 1.00 89.12 202 TYR A CA 1
ATOM 1569 C C . TYR A 1 202 ? 3.472 4.776 -13.383 1.00 89.12 202 TYR A C 1
ATOM 1571 O O . TYR A 1 202 ? 2.865 4.316 -12.412 1.00 89.12 202 TYR A O 1
ATOM 1579 N N . PHE A 1 203 ? 2.890 5.616 -14.244 1.00 89.88 203 PHE A N 1
ATOM 1580 C CA . PHE A 1 203 ? 1.492 6.012 -14.093 1.00 89.88 203 PHE A CA 1
ATOM 1581 C C . PHE A 1 203 ? 0.550 4.821 -14.268 1.00 89.88 203 PHE A C 1
ATOM 1583 O O . PHE A 1 203 ? -0.331 4.640 -13.425 1.00 89.88 203 PHE A O 1
ATOM 1590 N N . ILE A 1 204 ? 0.763 3.981 -15.289 1.00 89.44 204 ILE A N 1
ATOM 1591 C CA . ILE A 1 204 ? -0.037 2.766 -15.515 1.00 89.44 204 ILE A CA 1
ATOM 1592 C C . ILE A 1 204 ? 0.006 1.863 -14.277 1.00 89.44 204 ILE A C 1
ATOM 1594 O O . ILE A 1 204 ? -1.041 1.539 -13.710 1.00 89.44 204 ILE A O 1
ATOM 1598 N N . ALA A 1 205 ? 1.207 1.526 -13.804 1.00 85.25 205 ALA A N 1
ATOM 1599 C CA . ALA A 1 205 ? 1.411 0.705 -12.619 1.00 85.25 205 ALA A CA 1
ATOM 1600 C C . ALA A 1 205 ? 0.736 1.312 -11.387 1.00 85.25 205 ALA A C 1
ATOM 1602 O O . ALA A 1 205 ? -0.012 0.634 -10.688 1.00 85.25 205 ALA A O 1
ATOM 1603 N N . ARG A 1 206 ? 0.920 2.613 -11.146 1.00 87.75 206 ARG A N 1
ATOM 1604 C CA . ARG A 1 206 ? 0.312 3.326 -10.016 1.00 87.75 206 ARG A CA 1
ATOM 1605 C C . ARG A 1 206 ? -1.217 3.298 -10.049 1.00 87.75 206 ARG A C 1
ATOM 1607 O O . ARG A 1 206 ? -1.841 3.173 -8.992 1.00 87.75 206 ARG A O 1
ATOM 1614 N N . TYR A 1 207 ? -1.838 3.449 -11.218 1.00 90.81 207 TYR A N 1
ATOM 1615 C CA . TYR A 1 207 ? -3.293 3.341 -11.354 1.00 90.81 207 TYR A CA 1
ATOM 1616 C C . TYR A 1 207 ? -3.775 1.903 -11.148 1.00 90.81 207 TYR A C 1
ATOM 1618 O O . TYR A 1 207 ? -4.770 1.704 -10.449 1.00 90.81 207 TYR A O 1
ATOM 1626 N N . ALA A 1 208 ? -3.044 0.915 -11.668 1.00 88.25 208 ALA A N 1
ATOM 1627 C CA . ALA A 1 208 ? -3.342 -0.496 -11.456 1.00 88.25 208 ALA A CA 1
ATOM 1628 C C . ALA A 1 208 ? -3.264 -0.880 -9.968 1.00 88.25 208 ALA A C 1
ATOM 1630 O O . ALA A 1 208 ? -4.227 -1.431 -9.440 1.00 88.25 208 ALA A O 1
ATOM 1631 N N . VAL A 1 209 ? -2.191 -0.493 -9.263 1.00 86.56 209 VAL A N 1
ATOM 1632 C CA . VAL A 1 209 ? -2.031 -0.685 -7.805 1.00 86.56 209 VAL A CA 1
ATOM 1633 C C . VAL A 1 209 ? -3.230 -0.123 -7.055 1.00 86.56 209 VAL A C 1
ATOM 1635 O O . VAL A 1 209 ? -3.855 -0.828 -6.271 1.00 86.56 209 VAL A O 1
ATOM 1638 N N . LYS A 1 210 ? -3.613 1.127 -7.348 1.00 86.56 210 LYS A N 1
ATOM 1639 C CA . LYS A 1 210 ? -4.772 1.768 -6.711 1.00 86.56 210 LYS A CA 1
ATOM 1640 C C . LYS A 1 210 ? -6.077 1.016 -6.954 1.00 86.56 210 LYS A C 1
ATOM 1642 O O . LYS A 1 210 ? -6.939 0.999 -6.076 1.00 86.56 210 LYS A O 1
ATOM 1647 N N . PHE A 1 211 ? -6.263 0.466 -8.151 1.00 89.00 211 PHE A N 1
ATOM 1648 C CA . PHE A 1 211 ? -7.468 -0.285 -8.484 1.00 89.00 211 PHE A CA 1
ATOM 1649 C C . PHE A 1 211 ? -7.501 -1.630 -7.755 1.00 89.00 211 PHE A C 1
ATOM 1651 O O . PHE A 1 211 ? -8.523 -1.969 -7.159 1.00 89.00 211 PHE A O 1
ATOM 1658 N N . ILE A 1 212 ? -6.372 -2.342 -7.742 1.00 87.31 212 ILE A N 1
ATOM 1659 C CA . ILE A 1 212 ? -6.189 -3.602 -7.017 1.00 87.31 212 ILE A CA 1
ATOM 1660 C C . ILE A 1 212 ? -6.435 -3.380 -5.524 1.00 87.31 212 ILE A C 1
ATOM 1662 O O . ILE A 1 212 ? -7.302 -4.034 -4.958 1.00 87.31 212 ILE A O 1
ATOM 1666 N N . ASP A 1 213 ? -5.775 -2.399 -4.909 1.00 84.38 213 ASP A N 1
ATOM 1667 C CA . ASP A 1 213 ? -5.980 -2.033 -3.503 1.00 84.38 213 ASP A CA 1
ATOM 1668 C C . ASP A 1 213 ? -7.457 -1.816 -3.184 1.00 84.38 213 ASP A C 1
ATOM 1670 O O . ASP A 1 213 ? -8.008 -2.424 -2.267 1.00 84.38 213 ASP A O 1
ATOM 1674 N N . LYS A 1 214 ? -8.128 -0.984 -3.987 1.00 85.81 214 LYS A N 1
ATOM 1675 C CA . LYS A 1 214 ? -9.545 -0.677 -3.802 1.00 85.81 214 LYS A CA 1
ATOM 1676 C C . LYS A 1 214 ? -10.413 -1.932 -3.893 1.00 85.81 214 LYS A C 1
ATOM 1678 O O . LYS A 1 214 ? -11.312 -2.103 -3.069 1.00 85.81 214 LYS A O 1
ATOM 1683 N N . ALA A 1 215 ? -10.174 -2.780 -4.894 1.00 86.62 215 ALA A N 1
ATOM 1684 C CA . ALA A 1 215 ? -10.919 -4.020 -5.085 1.00 86.62 215 ALA A CA 1
ATOM 1685 C C . ALA A 1 215 ? -10.724 -4.962 -3.897 1.00 86.62 215 ALA A C 1
ATOM 1687 O O . ALA A 1 215 ? -11.679 -5.572 -3.416 1.00 86.62 215 ALA A O 1
ATOM 1688 N N . ILE A 1 216 ? -9.499 -5.042 -3.383 1.00 84.25 216 ILE A N 1
ATOM 1689 C CA . ILE A 1 216 ? -9.226 -5.963 -2.304 1.00 84.25 216 ILE A CA 1
ATOM 1690 C C . ILE A 1 216 ? -9.765 -5.463 -0.960 1.00 84.25 216 ILE A C 1
ATOM 1692 O O . ILE A 1 216 ? -10.375 -6.236 -0.223 1.00 84.25 216 ILE A O 1
ATOM 1696 N N . TYR A 1 217 ? -9.616 -4.178 -0.646 1.00 83.62 217 TYR A N 1
ATOM 1697 C CA . TYR A 1 217 ? -10.212 -3.601 0.561 1.00 83.62 217 TYR A CA 1
ATOM 1698 C C . TYR A 1 217 ? -11.734 -3.750 0.572 1.00 83.62 217 TYR A C 1
ATOM 1700 O O . TYR A 1 217 ? -12.307 -4.044 1.616 1.00 83.62 217 TYR A O 1
ATOM 1708 N N . ALA A 1 218 ? -12.380 -3.627 -0.592 1.00 85.19 218 ALA A N 1
ATOM 1709 C CA . ALA A 1 218 ? -13.810 -3.887 -0.717 1.00 85.19 218 ALA A CA 1
ATOM 1710 C C . ALA A 1 218 ? -14.186 -5.344 -0.410 1.00 85.19 218 ALA A C 1
ATOM 1712 O O . ALA A 1 218 ? -15.248 -5.578 0.149 1.00 85.19 218 ALA A O 1
ATOM 1713 N N . ARG A 1 219 ? -13.321 -6.310 -0.738 1.00 86.44 219 ARG A N 1
ATOM 1714 C CA . ARG A 1 219 ? -13.560 -7.734 -0.466 1.00 86.44 219 ARG A CA 1
ATOM 1715 C C . ARG A 1 219 ? -13.244 -8.135 0.975 1.00 86.44 219 ARG A C 1
ATOM 1717 O O . ARG A 1 219 ? -13.856 -9.058 1.497 1.00 86.44 219 ARG A O 1
ATOM 1724 N N . ALA A 1 220 ? -12.253 -7.494 1.590 1.00 83.25 220 ALA A N 1
ATOM 1725 C CA . ALA A 1 220 ? -11.743 -7.881 2.901 1.00 83.25 220 ALA A CA 1
ATOM 1726 C C . ALA A 1 220 ? -12.493 -7.239 4.078 1.00 83.25 220 ALA A C 1
ATOM 1728 O O . ALA A 1 220 ? -12.226 -7.616 5.212 1.00 83.25 220 ALA A O 1
ATOM 1729 N N . HIS A 1 221 ? -13.380 -6.267 3.833 1.00 87.50 221 HIS A N 1
ATOM 1730 C CA . HIS A 1 221 ? -14.190 -5.609 4.871 1.00 87.50 221 HIS A CA 1
ATOM 1731 C C . HIS A 1 221 ? -13.382 -5.018 6.047 1.00 87.50 221 HIS A C 1
ATOM 1733 O O . HIS A 1 221 ? -13.913 -4.725 7.115 1.00 87.50 221 HIS A O 1
ATOM 1739 N N . THR A 1 222 ? -12.085 -4.743 5.853 1.00 83.19 222 THR A N 1
ATOM 1740 C CA . THR A 1 222 ? -11.167 -4.329 6.933 1.00 83.19 222 THR A CA 1
ATOM 1741 C C . THR A 1 222 ? -11.514 -2.992 7.579 1.00 83.19 222 THR A C 1
ATOM 1743 O O . THR A 1 222 ? -10.995 -2.654 8.646 1.00 83.19 222 THR A O 1
ATOM 1746 N N . ASN A 1 223 ? -12.333 -2.185 6.911 1.00 91.50 223 ASN A N 1
ATOM 1747 C CA . ASN A 1 223 ? -12.715 -0.865 7.386 1.00 91.50 223 ASN A CA 1
ATOM 1748 C C . ASN A 1 223 ? -14.002 -0.883 8.214 1.00 91.50 223 ASN A C 1
ATOM 1750 O O . ASN A 1 223 ? -14.236 0.084 8.935 1.00 91.50 223 ASN A O 1
ATOM 1754 N N . ASP A 1 224 ? -14.790 -1.958 8.176 1.00 93.06 224 ASP A N 1
ATOM 1755 C CA . ASP A 1 224 ? -16.129 -1.979 8.770 1.00 93.06 224 ASP A CA 1
ATOM 1756 C C . ASP A 1 224 ? -16.063 -1.844 10.298 1.00 93.06 224 ASP A C 1
ATOM 1758 O O . ASP A 1 224 ? -16.717 -0.971 10.866 1.00 93.06 224 ASP A O 1
ATOM 1762 N N . LEU A 1 225 ? -15.157 -2.576 10.955 1.00 92.31 225 LEU A N 1
ATOM 1763 C CA . LEU A 1 225 ? -14.901 -2.440 12.397 1.00 92.31 225 LEU A CA 1
ATOM 1764 C C . LEU A 1 225 ? -14.382 -1.062 12.798 1.00 92.31 225 LEU A C 1
ATOM 1766 O O . LEU A 1 225 ? -14.756 -0.540 13.841 1.00 92.31 225 LEU A O 1
ATOM 1770 N N . ARG A 1 22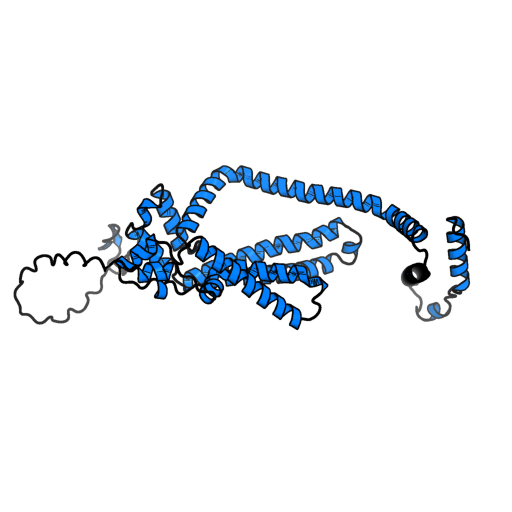6 ? -13.530 -0.447 11.972 1.00 94.31 226 ARG A N 1
ATOM 1771 C CA . ARG A 1 226 ? -13.016 0.904 12.243 1.00 94.31 226 ARG A CA 1
ATOM 1772 C C . ARG A 1 226 ? -14.126 1.936 12.122 1.00 94.31 226 ARG A C 1
ATOM 1774 O O . ARG A 1 226 ? -14.210 2.839 12.941 1.00 94.31 226 ARG A O 1
ATOM 1781 N N . ILE A 1 227 ? -14.984 1.798 11.113 1.00 96.25 227 ILE A N 1
ATOM 1782 C CA . ILE A 1 227 ? -16.143 2.670 10.921 1.00 96.25 227 ILE A CA 1
ATOM 1783 C C . ILE A 1 227 ? -17.125 2.502 12.084 1.00 96.25 227 ILE A C 1
ATOM 1785 O O . ILE A 1 227 ? -17.616 3.509 12.584 1.00 96.25 227 ILE A O 1
ATOM 1789 N N . ALA A 1 228 ? -17.369 1.271 12.539 1.00 96.06 228 ALA A N 1
ATOM 1790 C CA . ALA A 1 228 ? -18.214 0.995 13.698 1.00 96.06 228 ALA A CA 1
ATOM 1791 C C . ALA A 1 228 ? -17.628 1.601 14.985 1.00 96.06 228 ALA A C 1
ATOM 1793 O O . ALA A 1 228 ? -18.321 2.329 15.691 1.00 96.06 228 ALA A O 1
ATOM 1794 N N . ALA A 1 229 ? -16.328 1.416 15.229 1.00 96.00 229 ALA A N 1
ATOM 1795 C CA . ALA A 1 229 ? -15.630 2.019 16.362 1.00 96.00 229 ALA A CA 1
ATOM 1796 C C . ALA A 1 229 ? -15.680 3.556 16.342 1.00 96.00 229 ALA A C 1
ATOM 1798 O O . ALA A 1 229 ? -15.883 4.185 17.378 1.00 96.00 229 ALA A O 1
ATOM 1799 N N . ILE A 1 230 ? -15.524 4.170 15.164 1.00 97.06 230 ILE A N 1
ATOM 1800 C CA . ILE A 1 230 ? -15.669 5.620 14.994 1.00 97.06 230 ILE A CA 1
ATOM 1801 C C . ILE A 1 230 ? -17.112 6.064 15.275 1.00 97.06 230 ILE A C 1
ATOM 1803 O O . ILE A 1 230 ? -17.313 7.070 15.944 1.00 97.06 230 ILE A O 1
ATOM 1807 N N . ALA A 1 231 ? -18.114 5.333 14.779 1.00 97.19 231 ALA A N 1
ATOM 1808 C CA . ALA A 1 231 ? -19.523 5.674 14.979 1.00 97.19 231 ALA A CA 1
ATOM 1809 C C . ALA A 1 231 ? -19.949 5.615 16.456 1.00 97.19 231 ALA A C 1
ATOM 1811 O O . ALA A 1 231 ? -20.856 6.336 16.857 1.00 97.19 231 ALA A O 1
ATOM 1812 N N . GLU A 1 232 ? -19.280 4.786 17.257 1.00 97.56 232 GLU A N 1
ATOM 1813 C CA . GLU A 1 232 ? -19.496 4.678 18.702 1.00 97.56 232 GLU A CA 1
ATOM 1814 C C . GLU A 1 232 ? -18.620 5.633 19.536 1.00 97.56 232 GLU A C 1
ATOM 1816 O O . GLU A 1 232 ? -18.581 5.523 20.758 1.00 97.56 232 GLU A O 1
ATOM 1821 N N . GLY A 1 233 ? -17.900 6.560 18.898 1.00 97.19 233 GLY A N 1
ATOM 1822 C CA . GLY A 1 233 ? -17.155 7.618 19.586 1.00 97.19 233 GLY A CA 1
ATOM 1823 C C . GLY A 1 233 ? -15.799 7.202 20.162 1.00 97.19 233 GLY A C 1
ATOM 1824 O O . GLY A 1 233 ? -15.124 8.000 20.809 1.00 97.19 233 GLY A O 1
ATOM 1825 N N . TYR A 1 234 ? -15.320 5.979 19.894 1.00 96.88 234 TYR A N 1
ATOM 1826 C CA . TYR A 1 234 ? -14.023 5.523 20.424 1.00 96.88 234 TYR A CA 1
ATOM 1827 C C . TYR A 1 234 ? -12.851 6.364 19.903 1.00 96.88 234 TYR A C 1
ATOM 1829 O O . TYR A 1 234 ? -11.822 6.460 20.565 1.00 96.88 234 TYR A O 1
ATOM 1837 N N . TYR A 1 235 ? -13.008 6.986 18.733 1.00 97.06 235 TYR A N 1
ATOM 1838 C CA . TYR A 1 235 ? -11.990 7.812 18.087 1.00 97.06 235 TYR A CA 1
ATOM 1839 C C . TYR A 1 235 ? -12.222 9.324 18.241 1.00 97.06 235 TYR A C 1
ATOM 1841 O O . TYR A 1 235 ? -11.507 10.098 17.607 1.00 97.06 235 TYR A O 1
ATOM 1849 N N . ASP A 1 236 ? -13.178 9.782 19.052 1.00 95.69 236 ASP A N 1
ATOM 1850 C CA . ASP A 1 236 ? -13.534 11.210 19.109 1.00 95.69 236 ASP A CA 1
ATOM 1851 C C . ASP A 1 236 ? -12.352 12.101 19.513 1.00 95.69 236 ASP A C 1
ATOM 1853 O O . ASP A 1 236 ? -12.151 13.168 18.932 1.00 95.69 236 ASP A O 1
ATOM 1857 N N . SER A 1 237 ? -11.490 11.623 20.417 1.00 95.94 237 SER A N 1
ATOM 1858 C CA . SER A 1 237 ? -10.278 12.338 20.844 1.00 95.94 237 SER A CA 1
ATOM 1859 C C . SER A 1 237 ? -9.223 12.496 19.746 1.00 95.94 237 SER A C 1
ATOM 1861 O O . SER A 1 237 ? -8.315 13.317 19.867 1.00 95.94 237 SER A O 1
ATOM 1863 N N . ASP A 1 238 ? -9.296 11.690 18.688 1.00 95.44 238 ASP A N 1
ATOM 1864 C CA . ASP A 1 238 ? -8.287 11.676 17.637 1.00 95.44 238 ASP A CA 1
ATOM 1865 C C . ASP A 1 238 ? -8.531 12.755 16.576 1.00 95.44 238 ASP A C 1
ATOM 1867 O O . ASP A 1 238 ? -7.600 13.101 15.836 1.00 95.44 238 ASP A O 1
ATOM 1871 N N . PHE A 1 239 ? -9.746 13.287 16.460 1.00 96.69 239 PHE A N 1
ATOM 1872 C CA . PHE A 1 239 ? -10.108 14.250 15.422 1.00 96.69 239 PHE A CA 1
ATOM 1873 C C . PHE A 1 239 ? -10.086 15.683 15.953 1.00 96.69 239 PHE A C 1
ATOM 1875 O O . PHE A 1 239 ? -10.523 15.959 17.063 1.00 96.69 239 PHE A O 1
ATOM 1882 N N . LYS A 1 240 ? -9.573 16.615 15.141 1.00 95.62 240 LYS A N 1
ATOM 1883 C CA . LYS A 1 240 ? -9.533 18.043 15.503 1.00 95.62 240 LYS A CA 1
ATOM 1884 C C . LYS A 1 240 ? -10.908 18.699 15.440 1.00 95.62 240 LYS A C 1
ATOM 1886 O O . LYS A 1 240 ? -11.189 19.620 16.195 1.00 95.62 240 LYS A O 1
ATOM 1891 N N . ASP A 1 241 ? -11.721 18.254 14.492 1.00 96.75 241 ASP A N 1
ATOM 1892 C CA . ASP A 1 241 ? -13.021 18.820 14.175 1.00 96.75 241 ASP A CA 1
ATOM 1893 C C . ASP A 1 241 ? -13.918 17.757 13.514 1.00 96.75 241 ASP A C 1
ATOM 1895 O O . ASP A 1 241 ? -13.453 16.721 13.016 1.00 96.75 241 ASP A O 1
ATOM 1899 N N . ALA A 1 242 ? -15.228 18.019 13.507 1.00 96.88 242 ALA A N 1
ATOM 1900 C CA . ALA A 1 242 ? -16.227 17.124 12.926 1.00 96.88 242 ALA A CA 1
ATOM 1901 C C . ALA A 1 242 ? -16.059 16.950 11.403 1.00 96.88 242 ALA A C 1
ATOM 1903 O O . ALA A 1 242 ? -16.416 15.909 10.847 1.00 96.88 242 ALA A O 1
ATOM 1904 N N . GLU A 1 243 ? -15.480 17.936 10.711 1.00 96.50 243 GLU A N 1
ATOM 1905 C CA . GLU A 1 243 ? -15.230 17.866 9.270 1.00 96.50 243 GLU A CA 1
ATOM 1906 C C . GLU A 1 243 ? -14.146 16.819 8.950 1.00 96.50 243 GLU A C 1
ATOM 1908 O O . GLU A 1 243 ? -14.292 16.009 8.027 1.00 96.50 243 GLU A O 1
ATOM 1913 N N . GLN A 1 244 ? -13.065 16.780 9.733 1.00 96.56 244 GLN A N 1
ATOM 1914 C CA . GLN A 1 244 ? -11.989 15.799 9.623 1.00 96.56 244 GLN A CA 1
ATOM 1915 C C . GLN A 1 244 ? -12.496 14.385 9.910 1.00 96.56 244 GLN A C 1
ATOM 1917 O O . GLN A 1 244 ? -12.110 13.449 9.197 1.00 96.56 244 GLN A O 1
ATOM 1922 N N . LEU A 1 245 ? -13.367 14.236 10.910 1.00 97.19 245 LEU A N 1
ATOM 1923 C CA . LEU A 1 245 ? -14.049 12.984 11.230 1.00 97.19 245 LEU A CA 1
ATOM 1924 C C . LEU A 1 245 ? -14.876 12.494 10.030 1.00 97.19 245 LEU A C 1
ATOM 1926 O O . LEU A 1 245 ? -14.643 11.392 9.527 1.00 97.19 245 LEU A O 1
ATOM 1930 N N . GLN A 1 246 ? -15.772 13.330 9.495 1.00 97.38 246 GLN A N 1
ATOM 1931 C CA . GLN A 1 246 ? -16.621 12.967 8.354 1.00 97.38 246 GLN A CA 1
ATOM 1932 C C . GLN A 1 246 ? -15.806 12.602 7.107 1.00 97.38 246 GLN A C 1
ATOM 1934 O O . GLN A 1 246 ? -16.088 11.597 6.449 1.00 97.38 246 GLN A O 1
ATOM 1939 N N . LYS A 1 247 ? -14.753 13.368 6.795 1.00 97.12 247 LYS A N 1
ATOM 1940 C CA . LYS A 1 247 ? -13.850 13.061 5.674 1.00 97.12 247 LYS A CA 1
ATOM 1941 C C . LYS A 1 247 ? -13.096 11.751 5.890 1.00 97.12 247 LYS A C 1
ATOM 1943 O O . LYS A 1 247 ? -12.951 10.974 4.949 1.00 97.12 247 LYS A O 1
ATOM 1948 N N . THR A 1 248 ? -12.639 11.487 7.110 1.00 96.81 248 THR A N 1
ATOM 1949 C CA . THR A 1 248 ? -11.979 10.225 7.468 1.00 96.81 248 THR A CA 1
ATOM 1950 C C . THR A 1 248 ? -12.921 9.038 7.278 1.00 96.81 248 THR A C 1
ATOM 1952 O O . THR A 1 248 ? -12.571 8.094 6.567 1.00 96.81 248 THR A O 1
ATOM 1955 N N . VAL A 1 249 ? -14.142 9.114 7.817 1.00 97.50 249 VAL A N 1
ATOM 1956 C CA . VAL A 1 249 ? -15.176 8.080 7.645 1.00 97.50 249 VAL A CA 1
ATOM 1957 C C . VAL A 1 249 ? -15.507 7.881 6.167 1.00 97.50 249 VAL A C 1
ATOM 1959 O O . VAL A 1 249 ? -15.617 6.747 5.706 1.00 97.50 249 VAL A O 1
ATOM 1962 N N . PHE A 1 250 ? -15.607 8.960 5.390 1.00 96.88 250 PHE A N 1
ATOM 1963 C CA . PHE A 1 250 ? -15.832 8.880 3.949 1.00 96.88 250 PHE A CA 1
ATOM 1964 C C . PHE A 1 250 ? -14.702 8.138 3.216 1.00 96.88 250 PHE A C 1
ATOM 1966 O O . PHE A 1 250 ? -14.974 7.288 2.367 1.00 96.88 250 PHE A O 1
ATOM 1973 N N . LEU A 1 251 ? -13.435 8.417 3.540 1.00 95.31 251 LEU A N 1
ATOM 1974 C CA . LEU A 1 251 ? -12.286 7.739 2.927 1.00 95.31 251 LEU A CA 1
ATOM 1975 C C . LEU A 1 251 ? -12.232 6.249 3.279 1.00 95.31 251 LEU A C 1
ATOM 1977 O O . LEU A 1 251 ? -11.933 5.438 2.397 1.00 95.31 251 LEU A O 1
ATOM 1981 N N . LEU A 1 252 ? -12.550 5.900 4.529 1.00 94.50 252 LEU A N 1
ATOM 1982 C CA . LEU A 1 252 ? -12.650 4.514 4.990 1.00 94.50 252 LEU A CA 1
ATOM 1983 C C . LEU A 1 252 ? -13.796 3.782 4.275 1.00 94.50 252 LEU A C 1
ATOM 1985 O O . LEU A 1 252 ? -13.556 2.743 3.670 1.00 94.50 252 LEU A O 1
ATOM 1989 N N . LYS A 1 253 ? -15.000 4.372 4.211 1.00 95.50 253 LYS A N 1
ATOM 1990 C CA . LYS A 1 253 ? -16.157 3.815 3.475 1.00 95.50 253 LYS A CA 1
ATOM 1991 C C . LYS A 1 253 ? -15.880 3.615 1.985 1.00 95.50 253 LYS A C 1
ATOM 1993 O O . LYS A 1 253 ? -16.412 2.704 1.360 1.00 95.50 253 LYS A O 1
ATOM 1998 N N . LYS A 1 254 ? -15.065 4.485 1.381 1.00 95.00 254 LYS A N 1
ATOM 1999 C CA . LYS A 1 254 ? -14.647 4.368 -0.025 1.00 95.00 254 LYS A CA 1
ATOM 2000 C C . LYS A 1 254 ? -13.452 3.439 -0.228 1.00 95.00 254 LYS A C 1
ATOM 2002 O O . LYS A 1 254 ? -12.988 3.344 -1.367 1.00 95.00 254 LYS A O 1
ATOM 2007 N N . ASN A 1 255 ? -12.957 2.792 0.829 1.00 91.69 255 ASN A N 1
ATOM 2008 C CA . ASN A 1 255 ? -11.814 1.887 0.783 1.00 91.69 255 ASN A CA 1
ATOM 2009 C C . ASN A 1 255 ? -10.587 2.531 0.125 1.00 91.69 255 ASN A C 1
ATOM 2011 O O . ASN A 1 255 ? -9.904 1.929 -0.697 1.00 91.69 255 ASN A O 1
ATOM 2015 N N . ARG A 1 256 ? -10.337 3.809 0.436 1.00 89.06 256 ARG A N 1
ATOM 2016 C CA . ARG A 1 256 ? -9.170 4.548 -0.080 1.00 89.06 256 ARG A CA 1
ATOM 2017 C C . ARG A 1 256 ? -7.963 4.483 0.850 1.00 89.06 256 ARG A C 1
ATOM 2019 O O . ARG A 1 256 ? -6.861 4.820 0.435 1.00 89.06 256 ARG A O 1
ATOM 2026 N N . VAL A 1 257 ? -8.194 4.117 2.104 1.00 89.69 257 VAL A N 1
ATOM 2027 C CA . VAL A 1 257 ? -7.219 4.072 3.197 1.00 89.69 257 VAL A CA 1
ATOM 2028 C C . VAL A 1 257 ? -7.572 2.902 4.115 1.00 89.69 257 VAL A C 1
ATOM 2030 O O . VAL A 1 257 ? -8.737 2.509 4.180 1.00 89.69 257 VAL A O 1
ATOM 2033 N N . GLN A 1 258 ? -6.568 2.350 4.797 1.00 86.69 258 GLN A N 1
ATOM 2034 C CA . GLN A 1 258 ? -6.700 1.138 5.624 1.00 86.69 258 GLN A CA 1
ATOM 2035 C C . GLN A 1 258 ? -6.733 1.414 7.133 1.00 86.69 258 GLN A C 1
ATOM 2037 O O . GLN A 1 258 ? -6.990 0.516 7.930 1.00 86.69 258 GLN A O 1
ATOM 2042 N N . SER A 1 259 ? -6.399 2.637 7.545 1.00 91.06 259 SER A N 1
ATOM 2043 C CA . SER A 1 259 ? -6.266 3.008 8.952 1.00 91.06 259 SER A CA 1
ATOM 2044 C C . SER A 1 259 ? -6.812 4.402 9.204 1.00 91.06 259 SER A C 1
ATOM 2046 O O . SER A 1 259 ? -6.829 5.252 8.305 1.00 91.06 259 SER A O 1
ATOM 2048 N N . VAL A 1 260 ? -7.235 4.648 10.444 1.00 94.56 260 VAL A N 1
ATOM 2049 C CA . VAL A 1 260 ? -7.750 5.958 10.856 1.00 94.56 260 VAL A CA 1
ATOM 2050 C C . VAL A 1 260 ? -6.621 6.985 10.817 1.00 94.56 260 VAL A C 1
ATOM 2052 O O . VAL A 1 260 ? -6.792 8.078 10.278 1.00 94.56 260 VAL A O 1
ATOM 2055 N N . ALA A 1 261 ? -5.419 6.608 11.264 1.00 93.06 261 ALA A N 1
ATOM 2056 C CA . ALA A 1 261 ? -4.233 7.458 11.171 1.00 93.06 261 ALA A CA 1
ATOM 2057 C C . ALA A 1 261 ? -3.873 7.817 9.715 1.00 93.06 261 ALA A C 1
ATOM 2059 O O . ALA A 1 261 ? -3.590 8.979 9.407 1.00 93.06 261 ALA A O 1
ATOM 2060 N N . GLY A 1 262 ? -3.930 6.843 8.798 1.00 90.38 262 GLY A N 1
ATOM 2061 C CA . GLY A 1 262 ? -3.686 7.060 7.371 1.00 90.38 262 GLY A CA 1
ATOM 2062 C C . GLY A 1 262 ? -4.730 7.978 6.737 1.00 90.38 262 GLY A C 1
ATOM 2063 O O . GLY A 1 262 ? -4.375 8.899 5.999 1.00 90.38 262 GLY A O 1
ATOM 2064 N N . ALA A 1 263 ? -6.006 7.789 7.084 1.00 94.88 263 ALA A N 1
ATOM 2065 C CA . ALA A 1 263 ? -7.101 8.658 6.667 1.00 94.88 263 ALA A CA 1
ATOM 2066 C C . ALA A 1 263 ? -6.902 10.100 7.154 1.00 94.88 263 ALA A C 1
ATOM 2068 O O . ALA A 1 263 ? -6.942 11.030 6.350 1.00 94.88 263 ALA A O 1
ATOM 2069 N N . LYS A 1 264 ? -6.590 10.291 8.442 1.00 95.69 264 LYS A N 1
ATOM 2070 C CA . LYS A 1 264 ? -6.302 11.607 9.033 1.00 95.69 264 LYS A CA 1
ATOM 2071 C C . LYS A 1 264 ? -5.140 12.299 8.332 1.00 95.69 264 LYS A C 1
ATOM 2073 O O . LYS A 1 264 ? -5.247 13.477 7.983 1.00 95.69 264 LYS A O 1
ATOM 2078 N N . ARG A 1 265 ? -4.043 11.569 8.095 1.00 93.38 265 ARG A N 1
ATOM 2079 C CA . ARG A 1 265 ? -2.871 12.092 7.381 1.00 93.38 265 ARG A CA 1
ATOM 2080 C C . ARG A 1 265 ? -3.236 12.479 5.954 1.00 93.38 265 ARG A C 1
ATOM 2082 O O . ARG A 1 265 ? -2.846 13.557 5.520 1.00 93.38 265 ARG A O 1
ATOM 2089 N N . TYR A 1 266 ? -4.028 11.665 5.257 1.00 92.38 266 TYR A N 1
ATOM 2090 C CA . TYR A 1 266 ? -4.523 11.986 3.919 1.00 92.38 266 TYR A CA 1
ATOM 2091 C C . TYR A 1 266 ? -5.393 13.247 3.919 1.00 92.38 266 TYR A C 1
ATOM 2093 O O . TYR A 1 266 ? -5.176 14.129 3.093 1.00 92.38 266 TYR A O 1
ATOM 2101 N N . VAL A 1 267 ? -6.337 13.381 4.857 1.00 94.94 267 VAL A N 1
ATOM 2102 C CA . VAL A 1 267 ? -7.185 14.578 4.978 1.00 94.94 267 VAL A CA 1
ATOM 2103 C C . VAL A 1 267 ? -6.328 15.814 5.244 1.00 94.94 267 VAL A C 1
ATOM 2105 O O . VAL A 1 267 ? -6.450 16.800 4.519 1.00 94.94 267 VAL A O 1
ATOM 2108 N N . SER A 1 268 ? -5.399 15.740 6.201 1.00 92.50 268 SER A N 1
ATOM 2109 C CA . SER A 1 268 ? -4.473 16.834 6.515 1.00 92.50 268 SER A CA 1
ATOM 2110 C C . SER A 1 268 ? -3.611 17.220 5.313 1.00 92.50 268 SER A C 1
ATOM 2112 O O . SER A 1 268 ? -3.480 18.403 5.003 1.00 92.50 268 SER A O 1
ATOM 2114 N N . LEU A 1 269 ? -3.055 16.229 4.610 1.00 88.75 269 LEU A N 1
ATOM 2115 C CA . LEU A 1 269 ? -2.229 16.449 3.428 1.00 88.75 269 LEU A CA 1
ATOM 2116 C C . LEU A 1 269 ? -3.059 17.037 2.288 1.00 88.75 269 LEU A C 1
ATOM 2118 O O . LEU A 1 269 ? -2.597 17.956 1.636 1.00 88.75 269 LEU A O 1
ATOM 2122 N N . SER A 1 270 ? -4.293 16.573 2.075 1.00 88.06 270 SER A N 1
ATOM 2123 C CA . SER A 1 270 ? -5.190 17.097 1.039 1.00 88.06 270 SER A CA 1
ATOM 2124 C C . SER A 1 270 ? -5.627 18.537 1.319 1.00 88.06 270 SER A C 1
ATOM 2126 O O . SER A 1 270 ? -5.677 19.352 0.402 1.00 88.06 270 SER A O 1
ATOM 2128 N N . ASN A 1 271 ? -5.873 18.884 2.584 1.00 88.00 271 ASN A N 1
ATOM 2129 C CA . ASN A 1 271 ? -6.169 20.254 2.991 1.00 88.00 271 ASN A CA 1
ATOM 2130 C C . ASN A 1 271 ? -4.927 21.151 2.823 1.00 88.00 271 ASN A C 1
ATOM 2132 O O . ASN A 1 271 ? -5.054 22.289 2.377 1.00 88.00 271 ASN A O 1
ATOM 2136 N N . GLY A 1 272 ? -3.729 20.628 3.110 1.00 83.75 272 GLY A N 1
ATOM 2137 C CA . GLY A 1 272 ? -2.457 21.306 2.843 1.00 83.75 272 GLY A CA 1
ATOM 2138 C C . GLY A 1 272 ? -2.172 21.473 1.347 1.00 83.75 272 GLY A C 1
ATOM 2139 O O . GLY A 1 272 ? -1.814 22.558 0.911 1.00 83.75 272 GLY A O 1
ATOM 2140 N N . LEU A 1 273 ? -2.415 20.442 0.537 1.00 75.94 273 LEU A N 1
ATOM 2141 C CA . LEU A 1 273 ? -2.256 20.448 -0.920 1.00 75.94 273 LEU A CA 1
ATOM 2142 C C . LEU A 1 273 ? -3.286 21.318 -1.628 1.00 75.94 273 LEU A C 1
ATOM 2144 O O . LEU A 1 273 ? -2.981 21.824 -2.691 1.00 75.94 273 LEU A O 1
ATOM 2148 N N . LYS A 1 274 ? -4.477 21.556 -1.079 1.00 75.62 274 LYS A N 1
ATOM 2149 C CA . LYS A 1 274 ? -5.363 22.596 -1.630 1.00 75.62 274 LYS A CA 1
ATOM 2150 C C . LYS A 1 274 ? -4.757 23.991 -1.470 1.00 75.62 274 LYS A C 1
ATOM 2152 O O . LYS A 1 274 ? -4.908 24.817 -2.359 1.00 75.62 274 LYS A O 1
ATOM 2157 N N . LYS A 1 275 ? -4.021 24.225 -0.380 1.00 68.62 275 LYS A N 1
ATOM 2158 C CA . LYS A 1 275 ? -3.262 25.467 -0.165 1.00 68.62 275 LYS A CA 1
ATOM 2159 C C . LYS A 1 275 ? -1.967 25.500 -0.987 1.00 68.62 275 LYS A C 1
ATOM 2161 O O . LYS A 1 275 ? -1.570 26.557 -1.455 1.00 68.62 275 LYS A O 1
ATOM 2166 N N . ALA A 1 276 ? -1.339 24.342 -1.200 1.00 53.50 276 ALA A N 1
ATOM 2167 C CA . ALA A 1 276 ? -0.058 24.204 -1.887 1.00 53.50 276 ALA A CA 1
ATOM 2168 C C . ALA A 1 276 ? -0.160 23.757 -3.354 1.00 53.50 276 ALA A C 1
ATOM 2170 O O . ALA A 1 276 ? 0.865 23.638 -3.999 1.00 53.50 276 ALA A O 1
ATOM 2171 N N . GLY A 1 277 ? -1.336 23.482 -3.914 1.00 46.97 277 GLY A N 1
ATOM 2172 C CA . GLY A 1 277 ? -1.497 22.876 -5.246 1.00 46.97 277 GLY A CA 1
ATOM 2173 C C . GLY A 1 277 ? -1.018 23.784 -6.375 1.00 46.97 277 GLY A C 1
ATOM 2174 O O . GLY A 1 277 ? -0.483 23.304 -7.369 1.00 46.97 277 GLY A O 1
ATOM 2175 N N . ILE A 1 278 ? -1.095 25.095 -6.154 1.00 54.31 278 ILE A N 1
ATOM 2176 C CA . ILE A 1 278 ? -0.459 26.110 -6.998 1.00 54.31 278 ILE A CA 1
ATOM 2177 C C . ILE A 1 278 ? 1.073 25.969 -6.920 1.00 54.31 278 ILE A C 1
ATOM 2179 O O . ILE A 1 278 ? 1.757 25.978 -7.934 1.00 54.31 278 ILE A O 1
ATOM 2183 N N . ILE A 1 279 ? 1.613 25.727 -5.726 1.00 50.72 279 ILE A N 1
ATOM 2184 C CA . ILE A 1 279 ? 3.053 25.625 -5.457 1.00 50.72 279 ILE A CA 1
ATOM 2185 C C . ILE A 1 279 ? 3.622 24.260 -5.893 1.00 50.72 279 ILE A C 1
ATOM 2187 O O . ILE A 1 279 ? 4.722 24.198 -6.416 1.00 50.72 279 ILE A O 1
ATOM 2191 N N . GLY A 1 280 ? 2.884 23.158 -5.743 1.00 44.62 280 GLY A N 1
ATOM 2192 C CA . GLY A 1 280 ? 3.310 21.801 -6.095 1.00 44.62 280 GLY A CA 1
ATOM 2193 C C . GLY A 1 280 ? 3.344 21.550 -7.602 1.00 44.62 280 GLY A C 1
ATOM 2194 O O . GLY A 1 280 ? 4.244 20.861 -8.079 1.00 44.62 280 GLY A O 1
ATOM 2195 N N . GLY A 1 281 ? 2.418 22.150 -8.360 1.00 53.09 281 GLY A N 1
ATOM 2196 C CA . GLY A 1 281 ? 2.493 22.189 -9.824 1.00 53.09 281 GLY A CA 1
ATOM 2197 C C . GLY A 1 281 ? 3.737 22.942 -10.300 1.00 53.09 281 GLY A C 1
ATOM 2198 O O . GLY A 1 281 ? 4.478 22.434 -11.136 1.00 53.09 281 GLY A O 1
ATOM 2199 N N . ILE A 1 282 ? 4.024 24.092 -9.678 1.00 54.16 282 ILE A N 1
ATOM 2200 C CA . ILE A 1 282 ? 5.222 24.897 -9.946 1.00 54.16 282 ILE A CA 1
ATOM 2201 C C . ILE A 1 282 ? 6.499 24.143 -9.545 1.00 54.16 282 ILE A C 1
ATOM 2203 O O . ILE A 1 282 ? 7.421 24.066 -10.341 1.00 54.16 282 ILE A O 1
ATOM 2207 N N . ILE A 1 283 ? 6.555 23.510 -8.370 1.00 51.81 283 ILE A N 1
ATOM 2208 C CA . ILE A 1 283 ? 7.726 22.743 -7.913 1.00 51.81 283 ILE A CA 1
ATOM 2209 C C . ILE A 1 283 ? 7.958 21.512 -8.788 1.00 51.81 283 ILE A C 1
ATOM 2211 O O . ILE A 1 283 ? 9.101 21.245 -9.126 1.00 51.81 283 ILE A O 1
ATOM 2215 N N . THR A 1 284 ? 6.916 20.780 -9.192 1.00 55.28 284 THR A N 1
ATOM 2216 C CA . THR A 1 284 ? 7.071 19.615 -10.085 1.00 55.28 284 THR A CA 1
ATOM 2217 C C . THR A 1 284 ? 7.526 20.054 -11.479 1.00 55.28 284 THR A C 1
ATOM 2219 O O . THR A 1 284 ? 8.375 19.397 -12.076 1.00 55.28 284 THR A O 1
ATOM 2222 N N . ALA A 1 285 ? 7.031 21.195 -11.973 1.00 60.25 285 ALA A N 1
ATOM 2223 C CA . ALA A 1 285 ? 7.505 21.796 -13.216 1.00 60.25 285 ALA A CA 1
ATOM 2224 C C . ALA A 1 285 ? 8.961 22.281 -13.103 1.00 60.25 285 ALA A C 1
ATOM 2226 O O . ALA A 1 285 ? 9.757 21.993 -13.988 1.00 60.25 285 ALA A O 1
ATOM 2227 N N . ILE A 1 286 ? 9.344 22.940 -12.004 1.00 60.06 286 ILE A N 1
ATOM 2228 C CA . ILE A 1 286 ? 10.718 23.399 -11.742 1.00 60.06 286 ILE A CA 1
ATOM 2229 C C . ILE A 1 286 ? 11.667 22.212 -11.568 1.00 60.06 286 ILE A C 1
ATOM 2231 O O . ILE A 1 286 ? 12.744 22.223 -12.149 1.00 60.06 286 ILE A O 1
ATOM 2235 N N . LEU A 1 287 ? 11.283 21.173 -10.819 1.00 55.19 287 LEU A N 1
ATOM 2236 C CA . LEU A 1 287 ? 12.071 19.947 -10.673 1.00 55.19 287 LEU A CA 1
ATOM 2237 C C . LEU A 1 287 ? 12.231 19.247 -12.011 1.00 55.19 287 LEU A C 1
ATOM 2239 O O . LEU A 1 287 ? 13.344 18.834 -12.310 1.00 55.19 287 LEU A O 1
ATOM 2243 N N . GLY A 1 288 ? 11.175 19.179 -12.826 1.00 58.28 288 GLY A N 1
ATOM 2244 C CA . GLY A 1 288 ? 11.262 18.726 -14.210 1.00 58.28 288 GLY A CA 1
ATOM 2245 C C . GLY A 1 288 ? 12.278 19.556 -14.994 1.00 58.28 288 GLY A C 1
ATOM 2246 O O . GLY A 1 288 ? 13.251 19.014 -15.497 1.00 58.28 288 GLY A O 1
ATOM 2247 N N . ILE A 1 289 ? 12.136 20.881 -15.023 1.00 58.50 289 ILE A N 1
ATOM 2248 C CA . ILE A 1 289 ? 13.050 21.776 -15.747 1.00 58.50 289 ILE A CA 1
ATOM 2249 C C . ILE A 1 289 ? 14.498 21.651 -15.246 1.00 58.50 289 ILE A C 1
ATOM 2251 O O . ILE A 1 289 ? 15.414 21.673 -16.058 1.00 58.50 289 ILE A O 1
ATOM 2255 N N . PHE A 1 290 ? 14.738 21.477 -13.945 1.00 51.94 290 PHE A N 1
ATOM 2256 C CA . PHE A 1 290 ? 16.088 21.328 -13.394 1.00 51.94 290 PHE A CA 1
ATOM 2257 C C . PHE A 1 290 ? 16.686 19.944 -13.637 1.00 51.94 290 PHE A C 1
ATOM 2259 O O . PHE A 1 290 ? 17.847 19.862 -14.027 1.00 51.94 290 PHE A O 1
ATOM 2266 N N . THR A 1 291 ? 15.925 18.863 -13.446 1.00 54.44 291 THR A N 1
ATOM 2267 C CA . THR A 1 291 ? 16.421 17.509 -13.743 1.00 54.44 291 THR A CA 1
ATOM 2268 C C . THR A 1 291 ? 16.653 17.338 -15.240 1.00 54.44 291 THR A C 1
ATOM 2270 O O . THR A 1 291 ? 17.741 16.926 -15.632 1.00 54.44 291 THR A O 1
ATOM 2273 N N . PHE A 1 292 ? 15.719 17.765 -16.092 1.00 49.97 292 PHE A N 1
ATOM 2274 C CA . PHE A 1 292 ? 15.891 17.713 -17.547 1.00 49.97 292 PHE A CA 1
ATOM 2275 C C . PHE A 1 292 ? 16.922 18.738 -18.060 1.00 49.97 292 PHE A C 1
ATOM 2277 O O . PHE A 1 292 ? 17.709 18.430 -18.956 1.00 49.97 292 PHE A O 1
ATOM 2284 N N . GLY A 1 293 ? 17.005 19.926 -17.458 1.00 44.12 293 GLY A N 1
ATOM 2285 C CA . GLY A 1 293 ? 17.963 20.972 -17.828 1.00 44.12 293 GLY A CA 1
ATOM 2286 C C . GLY A 1 293 ? 19.410 20.631 -17.463 1.00 44.12 293 GLY A C 1
ATOM 2287 O O . GLY A 1 293 ? 20.305 20.824 -18.287 1.00 44.12 293 GLY A O 1
ATOM 2288 N N . MET A 1 294 ? 19.649 20.071 -16.271 1.00 41.44 294 MET A N 1
ATOM 2289 C CA . MET A 1 294 ? 20.981 19.624 -15.836 1.00 41.44 294 MET A CA 1
ATOM 2290 C C . MET A 1 294 ? 21.464 18.412 -16.634 1.00 41.44 294 MET A C 1
ATOM 2292 O O . MET A 1 294 ? 22.616 18.396 -17.058 1.00 41.44 294 MET A O 1
ATOM 2296 N N . ILE A 1 295 ? 20.587 17.442 -16.917 1.00 45.41 295 ILE A N 1
ATOM 2297 C CA . ILE A 1 295 ? 20.933 16.280 -17.749 1.00 45.41 295 ILE A CA 1
ATOM 2298 C C . ILE A 1 295 ? 21.288 16.718 -19.181 1.00 45.41 295 ILE A C 1
ATOM 2300 O O . ILE A 1 295 ? 22.255 16.211 -19.744 1.00 45.41 295 ILE A O 1
ATOM 2304 N N . SER A 1 296 ? 20.607 17.728 -19.742 1.00 45.19 296 SER A N 1
ATOM 2305 C CA . SER A 1 296 ? 20.973 18.278 -21.060 1.00 45.19 296 SER A CA 1
ATOM 2306 C C . SER A 1 296 ? 22.344 18.977 -21.074 1.00 45.19 296 SER A C 1
ATOM 2308 O O . SER A 1 296 ? 23.075 18.887 -22.061 1.00 45.19 296 SER A O 1
ATOM 2310 N N . LYS A 1 297 ? 22.731 19.643 -19.973 1.00 46.97 297 LYS A N 1
ATOM 2311 C CA . LYS A 1 297 ? 24.037 20.315 -19.843 1.00 46.97 297 LYS A CA 1
ATOM 2312 C C . LYS A 1 297 ? 25.180 19.331 -19.602 1.00 46.97 297 LYS A C 1
ATOM 2314 O O . LYS A 1 297 ? 26.244 19.501 -20.189 1.00 46.97 297 LYS A O 1
ATOM 2319 N N . ILE A 1 298 ? 24.956 18.296 -18.791 1.00 46.19 298 ILE A N 1
ATOM 2320 C CA . ILE A 1 298 ? 25.933 17.219 -18.571 1.00 46.19 298 ILE A CA 1
ATOM 2321 C C . ILE A 1 298 ? 26.118 16.411 -19.863 1.00 46.19 298 ILE A C 1
ATOM 2323 O O . ILE A 1 298 ? 27.249 16.128 -20.242 1.00 46.19 298 ILE A O 1
ATOM 2327 N N . GLY A 1 299 ? 25.035 16.136 -20.599 1.00 43.62 299 GLY A N 1
ATOM 2328 C CA . GLY A 1 299 ? 25.105 15.506 -21.918 1.00 43.62 299 GLY A CA 1
ATOM 2329 C C . GLY A 1 299 ? 25.933 16.311 -22.925 1.00 43.62 299 GLY A C 1
ATOM 2330 O O . GLY A 1 299 ? 26.746 15.727 -23.632 1.00 43.62 299 GLY A O 1
ATOM 2331 N N . LYS A 1 300 ? 25.807 17.647 -22.947 1.00 45.53 300 LYS A N 1
ATOM 2332 C CA . LYS A 1 300 ? 26.656 18.509 -23.792 1.00 45.53 300 LYS A CA 1
ATOM 2333 C C . LYS A 1 300 ? 28.132 18.491 -23.381 1.00 45.53 300 LYS A C 1
ATOM 2335 O O . LYS A 1 300 ? 28.981 18.334 -24.244 1.00 45.53 300 LYS A O 1
ATOM 2340 N N . GLY A 1 301 ? 28.441 18.568 -22.084 1.00 42.12 301 GLY A N 1
ATOM 2341 C CA . GLY A 1 301 ? 29.832 18.535 -21.607 1.00 42.12 301 GLY A CA 1
ATOM 2342 C C . GLY A 1 301 ? 30.552 17.204 -21.866 1.00 42.12 301 GLY A C 1
ATOM 2343 O O . GLY A 1 301 ? 31.753 17.197 -22.129 1.00 42.12 301 GLY A O 1
ATOM 2344 N N . VAL A 1 302 ? 29.818 16.086 -21.836 1.00 43.03 302 VAL A N 1
ATOM 2345 C CA . VAL A 1 302 ? 30.349 14.748 -22.158 1.00 43.03 302 VAL A CA 1
ATOM 2346 C C . VAL A 1 302 ? 30.455 14.525 -23.675 1.00 43.03 302 VAL A C 1
ATOM 2348 O O . VAL A 1 302 ? 31.392 13.873 -24.128 1.00 43.03 302 VAL A O 1
ATOM 2351 N N . LEU A 1 303 ? 29.554 15.094 -24.489 1.00 42.75 303 LEU A N 1
ATOM 2352 C CA . LEU A 1 303 ? 29.674 15.014 -25.951 1.00 42.75 303 LEU A CA 1
ATOM 2353 C C . LEU A 1 303 ? 30.813 15.881 -26.502 1.00 42.75 303 LEU A C 1
ATOM 2355 O O . LEU A 1 303 ? 31.543 15.399 -27.367 1.00 42.75 303 LEU A O 1
ATOM 2359 N N . ASP A 1 304 ? 31.032 17.083 -25.962 1.00 47.12 304 ASP A N 1
ATOM 2360 C CA . ASP A 1 304 ? 32.144 17.958 -26.374 1.00 47.12 304 ASP A CA 1
ATOM 2361 C C . ASP A 1 304 ? 33.521 17.366 -26.010 1.00 47.12 304 ASP A C 1
ATOM 2363 O O . ASP A 1 304 ? 34.539 17.726 -26.597 1.00 47.12 304 ASP A O 1
ATOM 2367 N N . THR A 1 305 ? 33.565 16.402 -25.084 1.00 47.47 305 THR A N 1
ATOM 2368 C CA . THR A 1 305 ? 34.773 15.626 -24.759 1.00 47.47 305 THR A CA 1
ATOM 2369 C C . THR A 1 305 ? 34.872 14.293 -25.505 1.00 47.47 305 THR A C 1
ATOM 2371 O O . THR A 1 305 ? 35.923 13.664 -25.452 1.00 47.47 305 THR A O 1
ATOM 2374 N N . SER A 1 306 ? 33.849 13.855 -26.248 1.00 44.06 306 SER A N 1
ATOM 2375 C CA . SER A 1 306 ? 33.848 12.537 -26.911 1.00 44.06 306 SER A CA 1
ATOM 2376 C C . SER A 1 306 ? 34.556 12.508 -28.271 1.00 44.06 306 SER A C 1
ATOM 2378 O O . SER A 1 306 ? 35.097 11.470 -28.646 1.00 44.06 306 SER A O 1
ATOM 2380 N N . THR A 1 307 ? 34.662 13.641 -28.971 1.00 47.12 307 THR A N 1
ATOM 2381 C CA . THR A 1 307 ? 35.488 13.750 -30.188 1.00 47.12 307 THR A CA 1
ATOM 2382 C C . THR A 1 307 ? 36.974 13.948 -29.878 1.00 47.12 307 THR A C 1
ATOM 2384 O O . THR A 1 307 ? 37.805 13.522 -30.668 1.00 47.12 307 THR A O 1
ATOM 2387 N N . GLY A 1 308 ? 37.327 14.500 -28.708 1.00 46.16 308 GLY A N 1
ATOM 2388 C CA . GLY A 1 308 ? 38.715 14.557 -28.210 1.00 46.16 308 GLY A CA 1
ATOM 2389 C C . GLY A 1 308 ? 39.110 13.397 -27.280 1.00 46.16 308 GLY A C 1
ATOM 2390 O O . GLY A 1 308 ? 40.286 13.202 -26.980 1.00 46.16 308 GLY A O 1
ATOM 2391 N N . GLY A 1 309 ? 38.137 12.617 -26.804 1.00 44.00 309 GLY A N 1
ATOM 2392 C CA . GLY A 1 309 ? 38.340 11.553 -25.820 1.00 44.00 309 GLY A CA 1
ATOM 2393 C C . GLY A 1 309 ? 38.969 10.296 -26.407 1.00 44.00 309 GLY A C 1
ATOM 2394 O O . GLY A 1 309 ? 39.729 9.631 -25.714 1.00 44.00 309 GLY A O 1
ATOM 2395 N N . LEU A 1 310 ? 38.726 9.993 -27.684 1.00 46.03 310 LEU A N 1
ATOM 2396 C CA . LEU A 1 310 ? 39.408 8.888 -28.365 1.00 46.03 310 LEU A CA 1
ATOM 2397 C C . LEU A 1 310 ? 40.901 9.188 -28.569 1.00 46.03 310 LEU A C 1
ATOM 2399 O O . LEU A 1 310 ? 41.720 8.301 -28.344 1.00 46.03 310 LEU A O 1
ATOM 2403 N N . ASP A 1 311 ? 41.256 10.443 -28.860 1.00 49.47 311 ASP A N 1
ATOM 2404 C CA . ASP A 1 311 ? 42.652 10.895 -28.931 1.00 49.47 311 ASP A CA 1
ATOM 2405 C C . ASP A 1 311 ? 43.321 10.886 -27.553 1.00 49.47 311 ASP A C 1
ATOM 2407 O O . ASP A 1 311 ? 44.460 10.441 -27.420 1.00 49.47 311 ASP A O 1
ATOM 2411 N N . LEU A 1 312 ? 42.612 11.304 -26.496 1.00 49.19 312 LEU A N 1
ATOM 2412 C CA . LEU A 1 312 ? 43.156 11.300 -25.136 1.00 49.19 312 LEU A CA 1
ATOM 2413 C C . LEU A 1 312 ? 43.294 9.879 -24.568 1.00 49.19 312 LEU A C 1
ATOM 2415 O O . LEU A 1 312 ? 44.281 9.595 -23.896 1.00 49.19 312 LEU A O 1
ATOM 2419 N N . VAL A 1 313 ? 42.349 8.978 -24.859 1.00 51.41 313 VAL A N 1
ATOM 2420 C CA . VAL A 1 313 ? 42.399 7.561 -24.462 1.00 51.41 313 VAL A CA 1
ATOM 2421 C C . VAL A 1 313 ? 43.470 6.822 -25.262 1.00 51.41 313 VAL A C 1
ATOM 2423 O O . VAL A 1 313 ? 44.249 6.098 -24.654 1.00 51.41 313 VAL A O 1
ATOM 2426 N N . ALA A 1 314 ? 43.605 7.043 -26.573 1.00 54.97 314 ALA A N 1
ATOM 2427 C CA . ALA A 1 314 ? 44.699 6.473 -27.366 1.00 54.97 314 ALA A CA 1
ATOM 2428 C C . ALA A 1 314 ? 46.076 6.989 -26.903 1.00 54.97 314 ALA A C 1
ATOM 2430 O O . ALA A 1 314 ? 47.023 6.209 -26.779 1.00 54.97 314 ALA A O 1
ATOM 2431 N N . HIS A 1 315 ? 46.177 8.279 -26.569 1.00 56.72 315 HIS A N 1
ATOM 2432 C CA . HIS A 1 315 ? 47.405 8.894 -26.068 1.00 56.72 315 HIS A CA 1
ATOM 2433 C C . HIS A 1 315 ? 47.748 8.459 -24.626 1.00 56.72 315 HIS A C 1
ATOM 2435 O O . HIS A 1 315 ? 48.916 8.205 -24.335 1.00 56.72 315 HIS A O 1
ATOM 2441 N N . GLU A 1 316 ? 46.773 8.305 -23.718 1.00 55.69 316 GLU A N 1
ATOM 2442 C CA . GLU A 1 316 ? 46.993 7.772 -22.357 1.00 55.69 316 GLU A CA 1
ATOM 2443 C C . GLU A 1 316 ? 47.285 6.263 -22.355 1.00 55.69 316 GLU A C 1
ATOM 2445 O O . GLU A 1 316 ? 48.204 5.830 -21.651 1.00 55.69 316 GLU A O 1
ATOM 2450 N N . PHE A 1 317 ? 46.569 5.460 -23.154 1.00 53.19 317 PHE A N 1
ATOM 2451 C CA . PHE A 1 317 ? 46.851 4.025 -23.284 1.00 53.19 317 PHE A CA 1
ATOM 2452 C C . PHE A 1 317 ? 48.229 3.789 -23.903 1.00 53.19 317 PHE A C 1
ATOM 2454 O O . PHE A 1 317 ? 48.970 2.947 -23.401 1.00 53.19 317 PHE A O 1
ATOM 2461 N N . GLY A 1 318 ? 48.630 4.578 -24.906 1.00 56.12 318 GLY A N 1
ATOM 2462 C CA . GLY A 1 318 ? 49.975 4.515 -25.484 1.00 56.12 318 GLY A CA 1
ATOM 2463 C C . GLY A 1 318 ? 51.093 4.874 -24.497 1.00 56.12 318 GLY A C 1
ATOM 2464 O O . GLY A 1 318 ? 52.199 4.349 -24.607 1.00 56.12 318 GLY A O 1
ATOM 2465 N N . LYS A 1 319 ? 50.816 5.720 -23.493 1.00 55.97 319 LYS A N 1
ATOM 2466 C CA . LYS A 1 319 ? 51.817 6.170 -22.509 1.00 55.97 319 LYS A CA 1
ATOM 2467 C C . LYS A 1 319 ? 51.970 5.242 -21.298 1.00 55.97 319 LYS A C 1
ATOM 2469 O O . LYS A 1 319 ? 53.031 5.246 -20.678 1.00 55.97 319 LYS A O 1
ATOM 2474 N N . LYS A 1 320 ? 50.931 4.475 -20.937 1.00 49.75 320 LYS A N 1
ATOM 2475 C CA . LYS A 1 320 ? 50.921 3.586 -19.750 1.00 49.75 320 LYS A CA 1
ATOM 2476 C C . LYS A 1 320 ? 51.061 2.092 -20.076 1.00 49.75 320 LYS A C 1
ATOM 2478 O O . LYS A 1 320 ? 51.386 1.312 -19.183 1.00 49.75 320 LYS A O 1
ATOM 2483 N N . ALA A 1 321 ? 50.862 1.675 -21.326 1.00 45.62 321 ALA A N 1
ATOM 2484 C CA . ALA A 1 321 ? 50.956 0.277 -21.749 1.00 45.62 321 ALA A CA 1
ATOM 2485 C C . ALA A 1 321 ? 52.402 -0.182 -22.018 1.00 45.62 321 ALA A C 1
ATOM 2487 O O . ALA A 1 321 ? 52.770 -0.529 -23.137 1.00 45.62 321 ALA A O 1
ATOM 2488 N N . GLY A 1 322 ? 53.226 -0.248 -20.975 1.00 49.28 322 GLY A N 1
ATOM 2489 C CA . GLY A 1 322 ? 54.455 -1.040 -21.003 1.00 49.28 322 GLY A CA 1
ATOM 2490 C C . GLY A 1 322 ? 54.149 -2.507 -20.708 1.00 49.28 322 GLY A C 1
ATOM 2491 O O . GLY A 1 322 ? 54.422 -2.939 -19.598 1.00 49.28 322 GLY A O 1
ATOM 2492 N N . ASN A 1 323 ? 53.495 -3.228 -21.632 1.00 59.12 323 ASN A N 1
ATOM 2493 C CA . ASN A 1 323 ? 53.462 -4.702 -21.727 1.00 59.12 323 ASN A CA 1
ATOM 2494 C C . ASN A 1 323 ? 52.567 -5.154 -22.901 1.00 59.12 323 ASN A C 1
ATOM 2496 O O . ASN A 1 323 ? 51.458 -4.648 -23.086 1.00 59.12 323 ASN A O 1
ATOM 2500 N N . GLY A 1 324 ? 53.033 -6.148 -23.669 1.00 60.56 324 GLY A N 1
ATOM 2501 C CA . GLY A 1 324 ? 52.494 -6.557 -24.981 1.00 60.56 324 GLY A CA 1
ATOM 2502 C C . GLY A 1 324 ? 51.008 -6.945 -25.056 1.00 60.56 324 GLY A C 1
ATOM 2503 O O . GLY A 1 324 ? 50.447 -6.970 -26.146 1.00 60.56 324 GLY A O 1
ATOM 2504 N N . VAL A 1 325 ? 50.330 -7.167 -23.927 1.00 56.00 325 VAL A N 1
ATOM 2505 C CA . VAL A 1 325 ? 48.890 -7.492 -23.884 1.00 56.00 325 VAL A CA 1
ATOM 2506 C C . VAL A 1 325 ? 48.020 -6.294 -24.283 1.00 56.00 325 VAL A C 1
ATOM 2508 O O . VAL A 1 325 ? 47.041 -6.450 -25.009 1.00 56.00 325 VAL A O 1
ATOM 2511 N N . ALA A 1 326 ? 48.391 -5.082 -23.867 1.00 53.06 326 ALA A N 1
ATOM 2512 C CA . ALA A 1 326 ? 47.651 -3.872 -24.228 1.00 53.06 326 ALA A CA 1
ATOM 2513 C C . ALA A 1 326 ? 47.863 -3.488 -25.704 1.00 53.06 326 ALA A C 1
ATOM 2515 O O . ALA A 1 326 ? 46.935 -3.017 -26.357 1.00 53.06 326 ALA A O 1
ATOM 2516 N N . GLN A 1 327 ? 49.044 -3.778 -26.260 1.00 60.97 327 GLN A N 1
ATOM 2517 C CA . GLN A 1 327 ? 49.323 -3.606 -27.687 1.00 60.97 327 GLN A CA 1
ATOM 2518 C C . GLN A 1 327 ? 48.520 -4.599 -28.540 1.00 60.97 327 GLN A C 1
ATOM 2520 O O . GLN A 1 327 ? 47.967 -4.215 -29.567 1.00 60.97 327 GLN A O 1
ATOM 2525 N N . GLN A 1 328 ? 48.382 -5.845 -28.081 1.00 65.00 328 GLN A N 1
ATOM 2526 C CA . GLN A 1 328 ? 47.577 -6.861 -28.759 1.00 65.00 328 GLN A CA 1
ATOM 2527 C C . GLN A 1 328 ? 46.071 -6.552 -28.681 1.00 65.00 328 GLN A C 1
ATOM 2529 O O . GLN A 1 328 ? 45.358 -6.700 -29.670 1.00 65.00 328 GLN A O 1
ATOM 2534 N N . ALA A 1 329 ? 45.584 -6.042 -27.544 1.00 60.53 329 ALA A N 1
ATOM 2535 C CA . ALA A 1 329 ? 44.204 -5.571 -27.414 1.00 60.53 329 ALA A CA 1
ATOM 2536 C C . ALA A 1 329 ? 43.922 -4.361 -28.324 1.00 60.53 329 ALA A C 1
ATOM 2538 O O . ALA A 1 329 ? 42.904 -4.341 -29.014 1.00 60.53 329 ALA A O 1
ATOM 2539 N N . ALA A 1 330 ? 44.843 -3.394 -28.392 1.00 58.69 330 ALA A N 1
ATOM 2540 C CA . ALA A 1 330 ? 44.730 -2.250 -29.294 1.00 58.69 330 ALA A CA 1
ATOM 2541 C C . ALA A 1 330 ? 44.758 -2.673 -30.774 1.00 58.69 330 ALA A C 1
ATOM 2543 O O . ALA A 1 330 ? 43.956 -2.177 -31.563 1.00 58.69 330 ALA A O 1
ATOM 2544 N N . GLN A 1 331 ? 45.612 -3.634 -31.146 1.00 69.00 331 GLN A N 1
ATOM 2545 C CA . GLN A 1 331 ? 45.644 -4.200 -32.499 1.00 69.00 331 GLN A CA 1
ATOM 2546 C C . GLN A 1 331 ? 44.341 -4.924 -32.854 1.00 69.00 331 GLN A C 1
ATOM 2548 O O . GLN A 1 331 ? 43.813 -4.706 -33.942 1.00 69.00 331 GLN A O 1
ATOM 2553 N N . ASN A 1 332 ? 43.775 -5.716 -31.939 1.00 67.94 332 ASN A N 1
ATOM 2554 C CA . ASN A 1 332 ? 42.504 -6.410 -32.169 1.00 67.94 332 ASN A CA 1
ATOM 2555 C C . ASN A 1 332 ? 41.324 -5.432 -32.311 1.00 67.94 332 ASN A C 1
ATOM 2557 O O . ASN A 1 332 ? 40.443 -5.636 -33.145 1.00 67.94 332 ASN A O 1
ATOM 2561 N N . VAL A 1 333 ? 41.299 -4.351 -31.525 1.00 65.31 333 VAL A N 1
ATOM 2562 C CA . VAL A 1 333 ? 40.277 -3.297 -31.652 1.00 65.31 333 VAL A CA 1
ATOM 2563 C C . VAL A 1 333 ? 40.434 -2.550 -32.978 1.00 65.31 333 VAL A C 1
ATOM 2565 O O . VAL A 1 333 ? 39.449 -2.375 -33.693 1.00 65.31 333 VAL A O 1
ATOM 2568 N N . ALA A 1 334 ? 41.660 -2.181 -33.359 1.00 63.56 334 ALA A N 1
ATOM 2569 C CA . ALA A 1 334 ? 41.932 -1.519 -34.633 1.00 63.56 334 ALA A CA 1
ATOM 2570 C C . ALA A 1 334 ? 41.553 -2.397 -35.840 1.00 63.56 334 ALA A C 1
ATOM 2572 O O . ALA A 1 334 ? 40.953 -1.900 -36.792 1.00 63.56 334 ALA A O 1
ATOM 2573 N N . GLN A 1 335 ? 41.835 -3.703 -35.785 1.00 69.81 335 GLN A N 1
ATOM 2574 C CA . GLN A 1 335 ? 41.440 -4.654 -36.827 1.00 69.81 335 GLN A CA 1
ATOM 2575 C C . GLN A 1 335 ? 39.917 -4.778 -36.949 1.00 69.81 335 GLN A C 1
ATOM 2577 O O . GLN A 1 335 ? 39.397 -4.713 -38.061 1.00 69.81 335 GLN A O 1
ATOM 2582 N N . ASN A 1 336 ? 39.193 -4.876 -35.830 1.00 69.31 336 ASN A N 1
ATOM 2583 C CA . ASN A 1 336 ? 37.729 -4.941 -35.850 1.00 69.31 336 ASN A CA 1
ATOM 2584 C C . ASN A 1 336 ? 37.097 -3.657 -36.410 1.00 69.31 336 ASN A C 1
ATOM 2586 O O . ASN A 1 336 ? 36.164 -3.731 -37.207 1.00 69.31 336 ASN A O 1
ATOM 2590 N N . ILE A 1 337 ? 37.627 -2.482 -36.049 1.00 66.56 337 ILE A N 1
ATOM 2591 C CA . ILE A 1 337 ? 37.153 -1.193 -36.579 1.00 66.56 337 ILE A CA 1
ATOM 2592 C C . ILE A 1 337 ? 37.428 -1.094 -38.086 1.00 66.56 337 ILE A C 1
ATOM 2594 O O . ILE A 1 337 ? 36.537 -0.716 -38.848 1.00 66.56 337 ILE A O 1
ATOM 2598 N N . ALA A 1 338 ? 38.625 -1.479 -38.538 1.00 65.88 338 ALA A N 1
ATOM 2599 C CA . ALA A 1 338 ? 38.977 -1.481 -39.958 1.00 65.88 338 ALA A CA 1
ATOM 2600 C C . ALA A 1 338 ? 38.076 -2.427 -40.770 1.00 65.88 338 ALA A C 1
ATOM 2602 O O . ALA A 1 338 ? 37.608 -2.065 -41.851 1.00 65.88 338 ALA A O 1
ATOM 2603 N N . GLN A 1 339 ? 37.771 -3.607 -40.226 1.00 74.19 339 GLN A N 1
ATOM 2604 C CA . GLN A 1 339 ? 36.878 -4.575 -40.858 1.00 74.19 339 GLN A CA 1
ATOM 2605 C C . GLN A 1 339 ? 35.432 -4.060 -40.923 1.00 74.19 339 GLN A C 1
ATOM 2607 O O . GLN A 1 339 ? 34.760 -4.210 -41.943 1.00 74.19 339 GLN A O 1
ATOM 2612 N N . GLN A 1 340 ? 34.958 -3.382 -39.875 1.00 68.50 340 GLN A N 1
ATOM 2613 C CA . GLN A 1 340 ? 33.630 -2.769 -39.867 1.00 68.50 340 GLN A CA 1
ATOM 2614 C C . GLN A 1 340 ? 33.524 -1.616 -40.880 1.00 68.50 340 GLN A C 1
ATOM 2616 O O . GLN A 1 340 ? 32.515 -1.493 -41.577 1.00 68.50 340 GLN A O 1
ATOM 2621 N N . TYR A 1 341 ? 34.580 -0.811 -41.021 1.00 67.06 341 TYR A N 1
ATOM 2622 C CA . TYR A 1 341 ? 34.650 0.255 -42.020 1.00 67.06 341 TYR A CA 1
ATOM 2623 C C . TYR A 1 341 ? 34.656 -0.300 -43.454 1.00 67.06 341 TYR A C 1
ATOM 2625 O O . TYR A 1 341 ? 33.927 0.205 -44.309 1.00 67.06 341 TYR A O 1
ATOM 2633 N N . GLN A 1 342 ? 35.388 -1.394 -43.709 1.00 71.44 342 GLN A N 1
ATOM 2634 C CA . GLN A 1 342 ? 35.336 -2.104 -44.993 1.00 71.44 342 GLN A CA 1
ATOM 2635 C C . GLN A 1 342 ? 33.930 -2.613 -45.316 1.00 71.44 342 GLN A C 1
ATOM 2637 O O . GLN A 1 342 ? 33.449 -2.393 -46.426 1.00 71.44 342 GLN A O 1
ATOM 2642 N N . ASN A 1 343 ? 33.249 -3.236 -44.351 1.00 73.31 343 ASN A N 1
ATOM 2643 C CA . ASN A 1 343 ? 31.888 -3.735 -44.551 1.00 73.31 343 ASN A CA 1
ATOM 2644 C C . ASN A 1 343 ? 30.914 -2.601 -44.916 1.00 73.31 343 ASN A C 1
ATOM 2646 O O . ASN A 1 343 ? 30.069 -2.780 -45.791 1.00 73.31 343 ASN A O 1
ATOM 2650 N N . ASN A 1 344 ? 31.073 -1.419 -44.312 1.00 70.69 344 ASN A N 1
ATOM 2651 C CA . ASN A 1 344 ? 30.251 -0.248 -44.624 1.00 70.69 344 ASN A CA 1
ATOM 2652 C C . ASN A 1 344 ? 30.537 0.329 -46.021 1.00 70.69 344 ASN A C 1
ATOM 2654 O O . ASN A 1 344 ? 29.593 0.673 -46.731 1.00 70.69 344 ASN A O 1
ATOM 2658 N N . ILE A 1 345 ? 31.806 0.398 -46.445 1.00 72.19 345 ILE A N 1
ATOM 2659 C CA . ILE A 1 345 ? 32.167 0.838 -47.806 1.00 72.19 345 ILE A CA 1
ATOM 2660 C C . ILE A 1 345 ? 31.625 -0.139 -48.851 1.00 72.19 345 ILE A C 1
ATOM 2662 O O . ILE A 1 345 ? 31.055 0.283 -49.857 1.00 72.19 345 ILE A O 1
ATOM 2666 N N . ILE A 1 346 ? 31.767 -1.445 -48.613 1.00 74.31 346 ILE A N 1
ATOM 2667 C CA . ILE A 1 346 ? 31.249 -2.480 -49.514 1.00 74.31 346 ILE A CA 1
ATOM 2668 C C . ILE A 1 346 ? 29.724 -2.368 -49.613 1.00 74.31 346 ILE A C 1
ATOM 2670 O O . ILE A 1 346 ? 29.188 -2.339 -50.719 1.00 74.31 346 ILE A O 1
ATOM 2674 N N . ALA A 1 347 ? 29.027 -2.220 -48.483 1.00 67.56 347 ALA A N 1
ATOM 2675 C CA . ALA A 1 347 ? 27.577 -2.046 -48.463 1.00 67.56 347 ALA A CA 1
ATOM 2676 C C . ALA A 1 347 ? 27.121 -0.780 -49.213 1.00 67.56 347 ALA A C 1
ATOM 2678 O O . ALA A 1 347 ? 26.157 -0.842 -49.976 1.00 67.56 347 ALA A O 1
ATOM 2679 N N . GLN A 1 348 ? 27.824 0.349 -49.058 1.00 71.56 348 GLN A N 1
ATOM 2680 C CA . GLN A 1 348 ? 27.527 1.579 -49.803 1.00 71.56 348 GLN A CA 1
ATOM 2681 C C . GLN A 1 348 ? 27.778 1.436 -51.306 1.00 71.56 348 GLN A C 1
ATOM 2683 O O . GLN A 1 348 ? 26.959 1.888 -52.101 1.00 71.56 348 GLN A O 1
ATOM 2688 N N . ASN A 1 349 ? 28.873 0.793 -51.712 1.00 74.12 349 ASN A N 1
ATOM 2689 C CA . ASN A 1 349 ? 29.174 0.584 -53.128 1.00 74.12 349 ASN A CA 1
ATOM 2690 C C . ASN A 1 349 ? 28.149 -0.338 -53.797 1.00 74.12 349 ASN A C 1
ATOM 2692 O O . ASN A 1 349 ? 27.700 -0.039 -54.902 1.00 74.12 349 ASN A O 1
ATOM 2696 N N . ILE A 1 350 ? 27.717 -1.397 -53.103 1.00 70.50 350 ILE A N 1
ATOM 2697 C CA . ILE A 1 350 ? 26.635 -2.276 -53.566 1.00 70.50 350 ILE A CA 1
ATOM 2698 C C . ILE A 1 350 ? 25.326 -1.485 -53.698 1.00 70.50 350 ILE A C 1
ATOM 2700 O O . ILE A 1 350 ? 24.669 -1.559 -54.733 1.00 70.50 350 ILE A O 1
ATOM 2704 N N . ALA A 1 351 ? 24.964 -0.678 -52.695 1.00 68.06 351 ALA A N 1
ATOM 2705 C CA . ALA A 1 351 ? 23.752 0.142 -52.741 1.00 68.06 351 ALA A CA 1
ATOM 2706 C C . ALA A 1 351 ? 23.778 1.174 -53.886 1.00 68.06 351 ALA A C 1
ATOM 2708 O O . ALA A 1 351 ? 22.775 1.368 -54.571 1.00 68.06 351 ALA A O 1
ATOM 2709 N N . ASN A 1 352 ? 24.930 1.804 -54.133 1.00 71.75 352 ASN A N 1
ATOM 2710 C CA . ASN A 1 352 ? 25.103 2.765 -55.222 1.00 71.75 352 ASN A CA 1
ATOM 2711 C C . ASN A 1 352 ? 25.044 2.099 -56.605 1.00 71.75 352 ASN A C 1
ATOM 2713 O O . ASN A 1 352 ? 24.482 2.686 -57.525 1.00 71.75 352 ASN A O 1
ATOM 2717 N N . GLN A 1 353 ? 25.576 0.882 -56.763 1.00 67.50 353 GLN A N 1
ATOM 2718 C CA . GLN A 1 353 ? 25.454 0.131 -58.018 1.00 67.50 353 GLN A CA 1
ATOM 2719 C C . GLN A 1 353 ? 24.013 -0.315 -58.283 1.00 67.50 353 GLN A C 1
ATOM 2721 O O . GLN A 1 353 ? 23.522 -0.114 -59.389 1.00 67.50 353 GLN A O 1
ATOM 2726 N N . ILE A 1 354 ? 23.304 -0.824 -57.269 1.00 67.38 354 ILE A N 1
ATOM 2727 C CA . ILE A 1 354 ? 21.887 -1.210 -57.400 1.00 67.38 354 ILE A CA 1
ATOM 2728 C C . ILE A 1 354 ? 21.019 -0.014 -57.820 1.00 67.38 354 ILE A C 1
ATOM 2730 O O . ILE A 1 354 ? 20.111 -0.169 -58.631 1.00 67.38 354 ILE A O 1
ATOM 2734 N N . ASN A 1 355 ? 21.305 1.184 -57.301 1.00 71.12 355 ASN A N 1
ATOM 2735 C CA . ASN A 1 355 ? 20.555 2.391 -57.654 1.00 71.12 355 ASN A CA 1
ATOM 2736 C C . ASN A 1 355 ? 20.908 2.962 -59.039 1.00 71.12 355 ASN A C 1
ATOM 2738 O O . ASN A 1 355 ? 20.076 3.648 -59.629 1.00 71.12 355 ASN A O 1
ATOM 2742 N N . ASN A 1 356 ? 22.113 2.702 -59.557 1.00 69.88 356 ASN A N 1
ATOM 2743 C CA . ASN A 1 356 ? 22.561 3.223 -60.853 1.00 69.88 356 ASN A CA 1
ATOM 2744 C C . ASN A 1 356 ? 22.262 2.271 -62.026 1.00 69.88 356 ASN A C 1
ATOM 2746 O O . ASN A 1 356 ? 22.003 2.746 -63.132 1.00 69.88 356 ASN A O 1
ATOM 2750 N N . ASP A 1 357 ? 22.216 0.955 -61.801 1.00 57.09 357 ASP A N 1
ATOM 2751 C CA . ASP A 1 357 ? 21.926 -0.046 -62.838 1.00 57.09 357 ASP A CA 1
ATOM 2752 C C . ASP A 1 357 ? 20.416 -0.315 -62.957 1.00 57.09 357 ASP A C 1
ATOM 2754 O O . ASP A 1 357 ? 19.919 -1.419 -62.743 1.00 57.09 357 ASP A O 1
ATOM 2758 N N . GLY A 1 358 ? 19.653 0.704 -63.354 1.00 54.91 358 GLY A N 1
ATOM 2759 C CA . GLY A 1 358 ? 18.203 0.603 -63.555 1.00 54.91 358 GLY A CA 1
ATOM 2760 C C . GLY A 1 358 ? 17.739 -0.297 -64.713 1.00 54.91 358 GLY A C 1
ATOM 2761 O O . GLY A 1 358 ? 16.563 -0.231 -65.053 1.00 54.91 358 GLY A O 1
ATOM 2762 N N . ASN A 1 359 ? 18.613 -1.087 -65.359 1.00 55.56 359 ASN A N 1
ATOM 2763 C CA . ASN A 1 359 ? 18.248 -1.922 -66.519 1.00 55.56 359 ASN A CA 1
ATOM 2764 C C . ASN A 1 359 ? 19.179 -3.127 -66.820 1.00 55.56 359 ASN A C 1
ATOM 2766 O O . ASN A 1 359 ? 19.135 -3.659 -67.929 1.00 55.56 359 ASN A O 1
ATOM 2770 N N . GLY A 1 360 ? 20.017 -3.588 -65.882 1.00 58.62 360 GLY A N 1
ATOM 2771 C CA . GLY A 1 360 ? 20.997 -4.659 -66.138 1.00 58.62 360 GLY A CA 1
ATOM 2772 C C . GLY A 1 360 ? 21.012 -5.756 -65.073 1.00 58.62 360 GLY A C 1
ATOM 2773 O O . GLY A 1 360 ? 20.829 -5.483 -63.894 1.00 58.62 360 GLY A O 1
ATOM 2774 N N . ASN A 1 361 ? 21.219 -7.007 -65.493 1.00 58.41 361 ASN A N 1
ATOM 2775 C CA . ASN A 1 361 ? 21.203 -8.208 -64.652 1.00 58.41 361 ASN A CA 1
ATOM 2776 C C . ASN A 1 361 ? 22.308 -8.156 -63.557 1.00 58.41 361 ASN A C 1
ATOM 2778 O O . ASN A 1 361 ? 23.488 -8.271 -63.889 1.00 58.41 361 ASN A O 1
ATOM 2782 N N . PRO A 1 362 ? 21.973 -8.005 -62.259 1.00 56.34 362 PRO A N 1
ATOM 2783 C CA . PRO A 1 362 ? 22.931 -7.623 -61.210 1.00 56.34 362 PRO A CA 1
ATOM 2784 C C . PRO A 1 362 ? 23.961 -8.703 -60.832 1.00 56.34 362 PRO A C 1
ATOM 2786 O O . PRO A 1 362 ? 24.911 -8.415 -60.105 1.00 56.34 362 PRO A O 1
ATOM 2789 N N . LEU A 1 363 ? 23.807 -9.945 -61.305 1.00 54.78 363 LEU A N 1
ATOM 2790 C CA . LEU A 1 363 ? 24.696 -11.049 -60.922 1.00 54.78 363 LEU A CA 1
ATOM 2791 C C . LEU A 1 363 ? 26.029 -11.096 -61.693 1.00 54.78 363 LEU A C 1
ATOM 2793 O O . LEU A 1 363 ? 27.015 -11.572 -61.134 1.00 54.78 363 LEU A O 1
ATOM 2797 N N . GLU A 1 364 ? 26.096 -10.608 -62.937 1.00 56.84 364 GLU A N 1
ATOM 2798 C CA . GLU A 1 364 ? 27.335 -10.666 -63.740 1.00 56.84 364 GLU A CA 1
ATOM 2799 C C . GLU A 1 364 ? 28.356 -9.587 -63.337 1.00 56.84 364 GLU A C 1
ATOM 2801 O O . GLU A 1 364 ? 29.562 -9.832 -63.371 1.00 56.84 364 GLU A O 1
ATOM 2806 N N . ASN A 1 365 ? 27.904 -8.423 -62.854 1.00 55.84 365 ASN A N 1
ATOM 2807 C CA . ASN A 1 365 ? 28.797 -7.323 -62.457 1.00 55.84 365 ASN A CA 1
ATOM 2808 C C . ASN A 1 365 ? 29.536 -7.569 -61.128 1.00 55.84 365 ASN A C 1
ATOM 2810 O O . ASN A 1 365 ? 30.598 -6.986 -60.900 1.00 55.84 365 ASN A O 1
ATOM 2814 N N . LEU A 1 366 ? 29.040 -8.469 -60.270 1.00 55.38 366 LEU A N 1
ATOM 2815 C CA . LEU A 1 366 ? 29.700 -8.814 -59.004 1.00 55.38 366 LEU A CA 1
ATOM 2816 C C . LEU A 1 366 ? 30.991 -9.628 -59.194 1.00 55.38 366 LEU A C 1
ATOM 2818 O O . LEU A 1 366 ? 31.862 -9.592 -58.327 1.00 55.38 366 LEU A O 1
ATOM 2822 N N . GLN A 1 367 ? 31.154 -10.326 -60.324 1.00 56.31 367 GLN A N 1
ATOM 2823 C CA . GLN A 1 367 ? 32.339 -11.157 -60.587 1.00 56.31 367 GLN A CA 1
ATOM 2824 C C . GLN A 1 367 ? 33.578 -10.351 -61.020 1.00 56.31 367 GLN A C 1
ATOM 2826 O O . GLN A 1 367 ? 34.689 -10.869 -60.945 1.00 56.31 367 GLN A O 1
ATOM 2831 N N . ASN A 1 368 ? 33.414 -9.077 -61.400 1.00 57.03 368 ASN A N 1
ATOM 2832 C CA . ASN A 1 368 ? 34.502 -8.206 -61.872 1.00 57.03 368 ASN A CA 1
ATOM 2833 C C . ASN A 1 368 ? 34.974 -7.166 -60.836 1.00 57.03 368 ASN A C 1
ATOM 2835 O O . ASN A 1 368 ? 35.758 -6.271 -61.164 1.00 57.03 368 ASN A O 1
ATOM 2839 N N . LEU A 1 369 ? 34.529 -7.262 -59.578 1.00 55.16 369 LEU A N 1
ATOM 2840 C CA . LEU A 1 369 ? 34.998 -6.392 -58.497 1.00 55.16 369 LEU A CA 1
ATOM 2841 C C . LEU A 1 369 ? 36.445 -6.742 -58.120 1.00 55.16 369 LEU A C 1
ATOM 2843 O O . LEU A 1 369 ? 36.713 -7.653 -57.340 1.00 55.16 369 LEU A O 1
ATOM 2847 N N . ASN A 1 370 ? 37.390 -5.982 -58.674 1.00 53.66 370 ASN A N 1
ATOM 2848 C CA . ASN A 1 370 ? 38.801 -6.051 -58.311 1.00 53.66 370 ASN A CA 1
ATOM 2849 C C . ASN A 1 370 ? 38.996 -5.398 -56.930 1.00 53.66 370 ASN A C 1
ATOM 2851 O O . ASN A 1 370 ? 39.229 -4.193 -56.818 1.00 53.66 370 ASN A O 1
ATOM 2855 N N . ILE A 1 371 ? 38.816 -6.180 -55.863 1.00 53.91 371 ILE A N 1
ATOM 2856 C CA . ILE A 1 371 ? 39.029 -5.733 -54.482 1.00 53.91 371 ILE A CA 1
ATOM 2857 C C . ILE A 1 371 ? 40.537 -5.480 -54.302 1.00 53.91 371 ILE A C 1
ATOM 2859 O O . ILE A 1 371 ? 41.325 -6.410 -54.495 1.00 53.91 371 ILE A O 1
ATOM 2863 N N . PRO A 1 372 ? 40.980 -4.262 -53.936 1.00 50.78 372 PRO A N 1
ATOM 2864 C CA . PRO A 1 372 ? 42.395 -4.001 -53.715 1.00 50.78 372 PRO A CA 1
ATOM 2865 C C . PRO A 1 372 ? 42.932 -4.923 -52.615 1.00 50.78 372 PRO A C 1
ATOM 2867 O O . PRO A 1 372 ? 42.355 -5.024 -51.531 1.00 50.78 372 PRO A O 1
ATOM 2870 N N . ALA A 1 373 ? 44.039 -5.608 -52.909 1.00 54.03 373 ALA A N 1
ATOM 2871 C CA . ALA A 1 373 ? 44.676 -6.537 -51.986 1.00 54.03 373 ALA A CA 1
ATOM 2872 C C . ALA A 1 373 ? 44.985 -5.857 -50.640 1.00 54.03 373 ALA A C 1
ATOM 2874 O O . ALA A 1 373 ? 45.491 -4.733 -50.600 1.00 54.03 373 ALA A O 1
ATOM 2875 N N . VAL A 1 374 ? 44.717 -6.575 -49.544 1.00 46.41 374 VAL A N 1
ATOM 2876 C CA . VAL A 1 374 ? 44.822 -6.126 -48.138 1.00 46.41 374 VAL A CA 1
ATOM 2877 C C . VAL A 1 374 ? 46.150 -5.415 -47.821 1.00 46.41 374 VAL A C 1
ATOM 2879 O O . VAL A 1 374 ? 46.179 -4.494 -47.005 1.00 46.41 374 VAL A O 1
ATOM 2882 N N . ASN A 1 375 ? 47.234 -5.768 -48.515 1.00 47.78 375 ASN A N 1
ATOM 2883 C CA . ASN A 1 375 ? 48.562 -5.184 -48.320 1.00 47.78 375 ASN A CA 1
ATOM 2884 C C . ASN A 1 375 ? 48.606 -3.666 -48.595 1.00 47.78 375 ASN A C 1
ATOM 2886 O O . ASN A 1 375 ? 49.212 -2.934 -47.819 1.00 47.78 375 ASN A O 1
ATOM 2890 N N . ASN A 1 376 ? 47.876 -3.166 -49.600 1.00 54.03 376 ASN A N 1
ATOM 2891 C CA . ASN A 1 376 ? 47.865 -1.731 -49.929 1.00 54.03 376 ASN A CA 1
ATOM 2892 C C . ASN A 1 376 ? 47.144 -0.877 -48.867 1.00 54.03 376 ASN A C 1
ATOM 2894 O O . ASN A 1 376 ? 47.415 0.313 -48.730 1.00 54.03 376 ASN A O 1
ATOM 2898 N N . LEU A 1 377 ? 46.240 -1.480 -48.088 1.00 49.19 377 LEU A N 1
ATOM 2899 C CA . LEU A 1 377 ? 45.516 -0.818 -46.997 1.00 49.19 377 LEU A CA 1
ATOM 2900 C C . LEU A 1 377 ? 46.306 -0.828 -45.687 1.00 49.19 377 LEU A C 1
ATOM 2902 O O . LEU A 1 377 ? 46.261 0.153 -44.949 1.00 49.19 377 LEU A O 1
ATOM 2906 N N . VAL A 1 378 ? 47.060 -1.898 -45.417 1.00 51.59 378 VAL A N 1
ATOM 2907 C CA . VAL A 1 378 ? 48.007 -1.938 -44.291 1.00 51.59 378 VAL A CA 1
ATOM 2908 C C . VAL A 1 378 ? 49.085 -0.873 -44.473 1.00 51.59 378 VAL A C 1
ATOM 2910 O O . VAL A 1 378 ? 49.428 -0.186 -43.512 1.00 51.59 378 VAL A O 1
ATOM 2913 N N . ASP A 1 379 ? 49.573 -0.685 -45.697 1.00 58.44 379 ASP A N 1
ATOM 2914 C CA . ASP A 1 379 ? 50.569 0.344 -45.988 1.00 58.44 379 ASP A CA 1
ATOM 2915 C C . ASP A 1 379 ? 49.964 1.760 -45.959 1.00 58.44 379 ASP A C 1
ATOM 2917 O O . ASP A 1 379 ? 50.574 2.662 -45.387 1.00 58.44 379 ASP A O 1
ATOM 2921 N N . GLY A 1 380 ? 48.715 1.946 -46.407 1.00 60.81 380 GLY A N 1
ATOM 2922 C CA . GLY A 1 380 ? 47.986 3.211 -46.228 1.00 60.81 380 GLY A CA 1
ATOM 2923 C C . GLY A 1 380 ? 47.710 3.567 -44.758 1.00 60.81 380 GLY A C 1
ATOM 2924 O O . GLY A 1 380 ? 47.861 4.721 -44.353 1.00 60.81 380 GLY A O 1
ATOM 2925 N N . ALA A 1 381 ? 47.370 2.577 -43.927 1.00 51.03 381 ALA A N 1
ATOM 2926 C CA . ALA A 1 381 ? 47.197 2.761 -42.486 1.00 51.03 381 ALA A CA 1
ATOM 2927 C C . ALA A 1 381 ? 48.532 3.067 -41.784 1.00 51.03 381 ALA A C 1
ATOM 2929 O O . ALA A 1 381 ? 48.580 3.927 -40.904 1.00 51.03 381 ALA A O 1
ATOM 2930 N N . LYS A 1 382 ? 49.631 2.419 -42.197 1.00 56.62 382 LYS A N 1
ATOM 2931 C CA . LYS A 1 382 ? 50.985 2.737 -41.712 1.00 56.62 382 LYS A CA 1
ATOM 2932 C C . LYS A 1 382 ? 51.406 4.158 -42.079 1.00 56.62 382 LYS A C 1
ATOM 2934 O O . LYS A 1 382 ? 52.003 4.835 -41.244 1.00 56.62 382 LYS A O 1
ATOM 2939 N N . ASP A 1 383 ? 51.091 4.621 -43.284 1.00 55.81 383 ASP A N 1
ATOM 2940 C CA . ASP A 1 383 ? 51.427 5.979 -43.714 1.00 55.81 383 ASP A CA 1
ATOM 2941 C C . ASP A 1 383 ? 50.596 7.044 -42.990 1.00 55.81 383 ASP A C 1
ATOM 2943 O O . ASP A 1 383 ? 51.149 8.071 -42.590 1.00 55.81 383 ASP A O 1
ATOM 2947 N N . GLN A 1 384 ? 49.316 6.784 -42.698 1.00 47.06 384 GLN A N 1
ATOM 2948 C CA . GLN A 1 384 ? 48.545 7.666 -41.816 1.00 47.06 384 GLN A CA 1
ATOM 2949 C C . GLN A 1 384 ? 49.092 7.677 -40.384 1.00 47.06 384 GLN A C 1
ATOM 2951 O O . GLN A 1 384 ? 49.267 8.751 -39.814 1.00 47.06 384 GLN A O 1
ATOM 2956 N N . LEU A 1 385 ? 49.447 6.522 -39.814 1.00 51.81 385 LEU A N 1
ATOM 2957 C CA . LEU A 1 385 ? 50.040 6.443 -38.471 1.00 51.81 385 LEU A CA 1
ATOM 2958 C C . LEU A 1 385 ? 51.386 7.184 -38.374 1.00 51.81 385 LEU A C 1
ATOM 2960 O O . LEU A 1 385 ? 51.642 7.857 -37.373 1.00 51.81 385 LEU A O 1
ATOM 2964 N N . LYS A 1 386 ? 52.212 7.144 -39.430 1.00 60.50 386 LYS A N 1
ATOM 2965 C CA . LYS A 1 386 ? 53.424 7.975 -39.534 1.00 60.50 386 LYS A CA 1
ATOM 2966 C C . LYS A 1 386 ? 53.103 9.466 -39.575 1.00 60.50 386 LYS A C 1
ATOM 2968 O O . LYS A 1 386 ? 53.823 10.250 -38.960 1.00 60.50 386 LYS A O 1
ATOM 2973 N N . HIS A 1 387 ? 52.029 9.860 -40.261 1.00 50.66 387 HIS A N 1
ATOM 2974 C CA . HIS A 1 387 ? 51.569 11.251 -40.297 1.00 50.66 387 HIS A CA 1
ATOM 2975 C C . HIS A 1 387 ? 51.171 11.770 -38.902 1.00 50.66 387 HIS A C 1
ATOM 2977 O O . HIS A 1 387 ? 51.345 12.951 -38.614 1.00 50.66 387 HIS A O 1
ATOM 2983 N N . PHE A 1 388 ? 50.737 10.875 -38.008 1.00 45.66 388 PHE A N 1
ATOM 2984 C CA . PHE A 1 388 ? 50.437 11.161 -36.599 1.00 45.66 388 PHE A CA 1
ATOM 2985 C C . PHE A 1 388 ? 51.634 10.975 -35.642 1.00 45.66 388 PHE A C 1
ATOM 2987 O O . PHE A 1 388 ? 51.467 11.027 -34.425 1.00 45.66 388 PHE A O 1
ATOM 2994 N N . GLY A 1 389 ? 52.853 10.786 -36.162 1.00 50.56 389 GLY A N 1
ATOM 2995 C CA . GLY A 1 389 ? 54.085 10.759 -35.364 1.00 50.56 389 GLY A CA 1
ATOM 2996 C C . GLY A 1 389 ? 54.420 9.416 -34.705 1.00 50.56 389 GLY A C 1
ATOM 2997 O O . GLY A 1 389 ? 55.376 9.343 -33.929 1.00 50.56 389 GLY A O 1
ATOM 2998 N N . PHE A 1 390 ? 53.691 8.343 -35.021 1.00 44.59 390 PHE A N 1
ATOM 2999 C CA . PHE A 1 390 ? 54.035 7.003 -34.551 1.00 44.59 390 PHE A CA 1
ATOM 3000 C C . PHE A 1 390 ? 55.210 6.448 -35.367 1.00 44.59 390 PHE A C 1
ATOM 3002 O O . PHE A 1 390 ? 55.168 6.392 -36.598 1.00 44.59 390 PHE A O 1
ATOM 3009 N N . LYS A 1 391 ? 56.293 6.058 -34.683 1.00 51.34 391 LYS A N 1
ATOM 3010 C CA . LYS A 1 391 ? 57.421 5.355 -35.313 1.00 51.34 391 LYS A CA 1
ATOM 3011 C C . LYS A 1 391 ? 57.051 3.885 -35.525 1.00 51.34 391 LYS A C 1
ATOM 3013 O O . LYS A 1 391 ? 56.367 3.308 -34.684 1.00 51.34 391 LYS A O 1
ATOM 3018 N N . SER A 1 392 ? 57.489 3.346 -36.665 1.00 48.62 392 SER A N 1
ATOM 3019 C CA . SER A 1 392 ? 57.203 1.989 -37.157 1.00 48.62 392 SER A CA 1
ATOM 3020 C C . SER A 1 392 ? 57.515 0.886 -36.161 1.00 48.62 392 SER A C 1
ATOM 3022 O O . SER A 1 392 ? 58.623 0.976 -35.577 1.00 48.62 392 SER A O 1
#

pLDDT: mean 75.61, std 17.43, range [41.22, 97.75]